Protein AF-A0A9P8L3A8-F1 (afdb_monomer_lite)

Organism: NCBI:txid1670608

Foldseek 3Di:
DDDDDDDDDDDDPPPPPDPPWDQCCVVDPDVVPDDRFTKDWDPPPQDAALRATETEIETPPPDDPVDVLVVVLVVLLVVLCNPQNNVCSVAFDAAHEYEYEYQADPPDPPCRPQQKAWDADLPQGPPIYIYGHPYPPDSDSLVSSLSSQLRSVLSRLVNLANQDDDAQLLQLLNQLVSNLRSCQVRNDLPLPRLCLVDALQDASSNRHNVSVVLLLQCVLVPNDPNNSVVVSRQQDPDNDNLNNLVSQLPDPVSLVSLVVSLQCVVVQNRAHPVRHGSHHPVPPDSCQPEAEDEDDDPDAQDKDWDKFKGFARHKHKYKYKAWAQFKKKKAFPDFDPQKWKWKDWPPDDDIHTCPGIDIDHGHRPPGITMMMMIIHGSHSDGMGITRMMMGTHDGHPSPPPDPPPDDDPPLLPAFAFFAFAQDPVPSDTDEDPQWDADPPRGIEGPQWHFQPVCVVQTTTTHNPDRPSVVVHDPVPYAHPPNQWWWKDFPPRRIYTDHPQWDQAPVRYTDNDPVRHHPGIDTPPDPDDDPDDDDDDDDDDDDDDDDDDDDDDDDDDDDDDDDDDDDDDDDDDDDDDDDDDDDDDDDDDDDDDDDDDDDDDDDDDDDDDDDDDDDDDDDDDDDDDDDYDD

Structure (mmCIF, N/CA/C/O backbone):
data_AF-A0A9P8L3A8-F1
#
_entry.id   AF-A0A9P8L3A8-F1
#
loop_
_atom_site.group_PDB
_atom_site.id
_atom_site.type_symbol
_atom_site.label_atom_id
_atom_site.label_alt_id
_atom_site.label_comp_id
_atom_site.label_asym_id
_atom_site.label_entity_id
_atom_site.label_seq_id
_atom_site.pdbx_PDB_ins_code
_atom_site.Cartn_x
_atom_site.Cartn_y
_atom_site.Cartn_z
_atom_site.occupancy
_atom_site.B_iso_or_equiv
_atom_site.auth_seq_id
_atom_site.auth_comp_id
_atom_site.auth_asym_id
_atom_site.auth_atom_id
_atom_site.pdbx_PDB_model_num
ATOM 1 N N . MET A 1 1 ? 68.475 -30.621 -40.127 1.00 40.12 1 MET A N 1
ATOM 2 C CA . MET A 1 1 ? 68.367 -29.364 -40.900 1.00 40.12 1 MET A CA 1
ATOM 3 C C . MET A 1 1 ? 66.947 -29.225 -41.423 1.00 40.12 1 MET A C 1
ATOM 5 O O . MET A 1 1 ? 66.661 -29.769 -42.475 1.00 40.12 1 MET A O 1
ATOM 9 N N . TRP A 1 2 ? 66.061 -28.553 -40.689 1.00 28.19 2 TRP A N 1
ATOM 10 C CA . TRP A 1 2 ? 64.736 -28.158 -41.180 1.00 28.19 2 TRP A CA 1
ATOM 11 C C . TRP A 1 2 ? 64.498 -26.713 -40.732 1.00 28.19 2 TRP A C 1
ATOM 13 O O . TRP A 1 2 ? 64.625 -26.402 -39.549 1.00 28.19 2 TRP A O 1
ATOM 23 N N . ARG A 1 3 ? 64.290 -25.821 -41.706 1.00 34.53 3 ARG A N 1
ATOM 24 C CA . ARG A 1 3 ? 64.045 -24.386 -41.518 1.00 34.53 3 ARG A CA 1
ATOM 25 C C . ARG A 1 3 ? 62.561 -24.174 -41.210 1.00 34.53 3 ARG A C 1
ATOM 27 O O . ARG A 1 3 ? 61.722 -24.673 -41.952 1.00 34.53 3 ARG A O 1
ATOM 34 N N . PHE A 1 4 ? 62.257 -23.406 -40.167 1.00 34.66 4 PHE A N 1
ATOM 35 C CA . PHE A 1 4 ? 60.929 -22.831 -39.953 1.00 34.66 4 PHE A CA 1
ATOM 36 C C . PHE A 1 4 ? 60.797 -21.551 -40.785 1.00 34.66 4 PHE A C 1
ATOM 38 O O . PHE A 1 4 ? 61.600 -20.630 -40.641 1.00 34.66 4 PHE A O 1
ATOM 45 N N . SER A 1 5 ? 59.788 -21.506 -41.652 1.00 39.34 5 SER A N 1
ATOM 46 C CA . SER A 1 5 ? 59.356 -20.294 -42.350 1.00 39.34 5 SER A CA 1
ATOM 47 C C . SER A 1 5 ? 58.358 -19.542 -41.468 1.00 39.34 5 SER A C 1
ATOM 49 O O . SER A 1 5 ? 57.346 -20.109 -41.063 1.00 39.34 5 SER A O 1
ATOM 51 N N . GLN A 1 6 ? 58.644 -18.275 -41.171 1.00 36.69 6 GLN A N 1
ATOM 52 C CA . GLN A 1 6 ? 57.706 -17.347 -40.540 1.00 36.69 6 GLN A CA 1
ATOM 53 C C . GLN A 1 6 ? 56.620 -16.957 -41.555 1.00 36.69 6 GLN A C 1
ATOM 55 O O . GLN A 1 6 ? 56.930 -16.377 -42.595 1.00 36.69 6 GLN A O 1
ATOM 60 N N . LEU A 1 7 ? 55.355 -17.269 -41.257 1.00 35.09 7 LEU A N 1
ATOM 61 C CA . LEU A 1 7 ? 54.207 -16.648 -41.917 1.00 35.09 7 LEU A CA 1
ATOM 62 C C . LEU A 1 7 ? 53.924 -15.305 -41.232 1.00 35.09 7 LEU A C 1
ATOM 64 O O . LEU A 1 7 ? 53.662 -15.259 -40.032 1.00 35.09 7 LEU A O 1
ATOM 68 N N . ALA A 1 8 ? 53.969 -14.223 -42.005 1.00 35.34 8 ALA A N 1
ATOM 69 C CA . ALA A 1 8 ? 53.489 -12.914 -41.592 1.00 35.34 8 ALA A CA 1
ATOM 70 C C . ALA A 1 8 ? 51.951 -12.920 -41.564 1.00 35.34 8 ALA A C 1
ATOM 72 O O . ALA A 1 8 ? 51.309 -13.176 -42.582 1.00 35.34 8 ALA A O 1
ATOM 73 N N . ILE A 1 9 ? 51.367 -12.641 -40.399 1.00 35.56 9 ILE A N 1
ATOM 74 C CA . ILE A 1 9 ? 49.929 -12.411 -40.235 1.00 35.56 9 ILE A CA 1
ATOM 75 C C . ILE A 1 9 ? 49.674 -10.935 -40.562 1.00 35.56 9 ILE A C 1
ATOM 77 O O . ILE A 1 9 ? 50.092 -10.053 -39.813 1.00 35.56 9 ILE A O 1
ATOM 81 N N . LEU A 1 10 ? 49.026 -10.661 -41.699 1.00 32.16 10 LEU A N 1
ATOM 82 C CA . LEU A 1 10 ? 48.448 -9.345 -41.981 1.00 32.16 10 LEU A CA 1
ATOM 83 C C . LEU A 1 10 ? 47.260 -9.108 -41.031 1.00 32.16 10 LEU A C 1
ATOM 85 O O . LEU A 1 10 ? 46.410 -9.995 -40.919 1.00 32.16 10 LEU A O 1
ATOM 89 N N . PRO A 1 11 ? 47.134 -7.931 -40.395 1.00 35.16 11 PRO A N 1
ATOM 90 C CA . PRO A 1 11 ? 45.921 -7.582 -39.674 1.00 35.16 11 PRO A CA 1
ATOM 91 C C . PRO A 1 11 ? 44.801 -7.344 -40.694 1.00 35.16 11 PRO A C 1
ATOM 93 O O . PRO A 1 11 ? 44.841 -6.393 -41.477 1.00 35.16 11 PRO A O 1
ATOM 96 N N . LEU A 1 12 ? 43.801 -8.225 -40.699 1.00 31.88 12 LEU A N 1
ATOM 97 C CA . LEU A 1 12 ? 42.511 -7.951 -41.323 1.00 31.88 12 LEU A CA 1
ATOM 98 C C . LEU A 1 12 ? 41.869 -6.780 -40.568 1.00 31.88 12 LEU A C 1
ATOM 100 O O . LEU A 1 12 ? 41.379 -6.936 -39.452 1.00 31.88 12 LEU A O 1
ATOM 104 N N . LEU A 1 13 ? 41.906 -5.598 -41.182 1.00 33.19 13 LEU A N 1
ATOM 105 C CA . LEU A 1 13 ? 41.066 -4.461 -40.822 1.00 33.19 13 LEU A CA 1
ATOM 106 C C . LEU A 1 13 ? 39.610 -4.861 -41.080 1.00 33.19 13 LEU A C 1
ATOM 108 O O . LEU A 1 13 ? 39.124 -4.781 -42.208 1.00 33.19 13 LEU A O 1
ATOM 112 N N . PHE A 1 14 ? 38.920 -5.323 -40.040 1.00 30.64 14 PHE A N 1
ATOM 113 C CA . PHE A 1 14 ? 37.469 -5.428 -40.067 1.00 30.64 14 PHE A CA 1
ATOM 114 C C . PHE A 1 14 ? 36.901 -4.008 -40.156 1.00 30.64 14 PHE A C 1
ATOM 116 O O . PHE A 1 14 ? 37.074 -3.199 -39.246 1.00 30.64 14 PHE A O 1
ATOM 123 N N . HIS A 1 15 ? 36.255 -3.696 -41.279 1.00 30.05 15 HIS A N 1
ATOM 124 C CA . HIS A 1 15 ? 35.370 -2.542 -41.384 1.00 30.05 15 HIS A CA 1
ATOM 125 C C . HIS A 1 15 ? 34.223 -2.776 -40.395 1.00 30.05 15 HIS A C 1
ATOM 127 O O . HIS A 1 15 ? 33.372 -3.631 -40.631 1.00 30.05 15 HIS A O 1
ATOM 133 N N . VAL A 1 16 ? 34.233 -2.065 -39.267 1.00 36.50 16 VAL A N 1
ATOM 134 C CA . VAL A 1 16 ? 33.060 -1.965 -38.395 1.00 36.50 16 VAL A CA 1
ATOM 135 C C . VAL A 1 16 ? 32.036 -1.149 -39.189 1.00 36.50 16 VAL A C 1
ATOM 137 O O . VAL A 1 16 ? 32.355 -0.015 -39.555 1.00 36.50 16 VAL A O 1
ATOM 140 N N . PRO A 1 17 ? 30.859 -1.698 -39.543 1.00 38.38 17 PRO A N 1
ATOM 141 C CA . PRO A 1 17 ? 29.815 -0.910 -40.183 1.00 38.38 17 PRO A CA 1
ATOM 142 C C . PRO A 1 17 ? 29.526 0.301 -39.296 1.00 38.38 17 PRO A C 1
ATOM 144 O O . PRO A 1 17 ? 29.340 0.134 -38.091 1.00 38.38 17 PRO A O 1
ATOM 147 N N . SER A 1 18 ? 29.518 1.513 -39.859 1.00 43.47 18 SER A N 1
ATOM 148 C CA . SER A 1 18 ? 29.049 2.680 -39.114 1.00 43.47 18 SER A CA 1
ATOM 149 C C . SER A 1 18 ? 27.619 2.384 -38.675 1.00 43.47 18 SER A C 1
ATOM 151 O O . SER A 1 18 ? 26.761 2.174 -39.538 1.00 43.47 18 SER A O 1
ATOM 153 N N . ALA A 1 19 ? 27.382 2.315 -37.364 1.00 51.28 19 ALA A N 1
ATOM 154 C CA . ALA A 1 19 ? 26.043 2.193 -36.812 1.00 51.28 19 ALA A CA 1
ATOM 155 C C . ALA A 1 19 ? 25.171 3.262 -37.480 1.00 51.28 19 ALA A C 1
ATOM 157 O O . ALA A 1 19 ? 25.491 4.449 -37.428 1.00 51.28 19 ALA A O 1
ATOM 158 N N . THR A 1 20 ? 24.136 2.841 -38.203 1.00 54.12 20 THR A N 1
ATOM 159 C CA . THR A 1 20 ? 23.153 3.760 -38.770 1.00 54.12 20 THR A CA 1
ATOM 160 C C . THR A 1 20 ? 22.514 4.491 -37.599 1.00 54.12 20 THR A C 1
ATOM 162 O O . THR A 1 20 ? 21.765 3.872 -36.844 1.00 54.12 20 THR A O 1
ATOM 165 N N . GLY A 1 21 ? 22.874 5.762 -37.404 1.00 58.06 21 GLY A N 1
ATOM 166 C CA . GLY A 1 21 ? 22.353 6.580 -36.315 1.00 58.06 21 GLY A CA 1
ATOM 167 C C . GLY A 1 21 ? 20.830 6.566 -36.343 1.00 58.06 21 GLY A C 1
ATOM 168 O O . GLY A 1 21 ? 20.217 6.875 -37.367 1.00 58.06 21 GLY A O 1
ATOM 169 N N . ILE A 1 22 ? 20.220 6.152 -35.236 1.00 67.06 22 ILE A N 1
ATOM 170 C CA . ILE A 1 22 ? 18.774 6.237 -35.058 1.00 67.06 22 ILE A CA 1
ATOM 171 C C . ILE A 1 22 ? 18.480 7.648 -34.558 1.00 67.06 22 ILE A C 1
ATOM 173 O O . ILE A 1 22 ? 19.123 8.128 -33.625 1.00 67.06 22 ILE A O 1
ATOM 177 N N . ASN A 1 23 ? 17.517 8.320 -35.189 1.00 72.06 23 ASN A N 1
ATOM 178 C CA . ASN A 1 23 ? 17.047 9.614 -34.713 1.00 72.06 23 ASN A CA 1
ATOM 179 C C . ASN A 1 23 ? 16.153 9.391 -33.490 1.00 72.06 23 ASN A C 1
ATOM 181 O O . ASN A 1 23 ? 15.042 8.873 -33.621 1.00 72.06 23 ASN A O 1
ATOM 185 N N . CYS A 1 24 ? 16.641 9.756 -32.308 1.00 68.50 24 CYS A N 1
ATOM 186 C CA . CYS A 1 24 ? 15.906 9.590 -31.062 1.00 68.50 24 CYS A CA 1
ATOM 187 C C . CYS A 1 24 ? 14.812 10.639 -30.849 1.00 68.50 24 CYS A C 1
ATOM 189 O O . CYS A 1 24 ? 13.998 10.466 -29.945 1.00 68.50 24 CYS A O 1
ATOM 191 N N . ALA A 1 25 ? 14.715 11.664 -31.706 1.00 65.56 25 ALA A N 1
ATOM 192 C CA . ALA A 1 25 ? 13.582 12.592 -31.691 1.00 65.56 25 ALA A CA 1
ATOM 193 C C . ALA A 1 25 ? 12.242 11.869 -31.922 1.00 65.56 25 ALA A C 1
ATOM 195 O O . ALA A 1 25 ? 11.197 12.336 -31.480 1.00 65.56 25 ALA A O 1
ATOM 196 N N . GLN A 1 26 ? 12.259 10.687 -32.553 1.00 63.16 26 GLN A N 1
ATOM 197 C CA . GLN A 1 26 ? 11.066 9.842 -32.678 1.00 63.16 26 GLN A CA 1
ATOM 198 C C . GLN A 1 26 ? 10.572 9.286 -31.327 1.00 63.16 26 GLN A C 1
ATOM 200 O O . GLN A 1 26 ? 9.450 8.796 -31.243 1.00 63.16 26 GLN A O 1
ATOM 205 N N . PHE A 1 27 ? 11.412 9.337 -30.291 1.00 62.56 27 PHE A N 1
ATOM 206 C CA . PHE A 1 27 ? 11.108 8.880 -28.937 1.00 62.56 27 PHE A CA 1
ATOM 207 C C . PHE A 1 27 ? 10.765 10.043 -27.992 1.00 62.56 27 PHE A C 1
ATOM 209 O O . PHE A 1 27 ? 10.595 9.811 -26.796 1.00 62.56 27 PHE A O 1
ATOM 216 N N . ALA A 1 28 ? 10.715 11.283 -28.497 1.00 59.28 28 ALA A N 1
ATOM 217 C CA . ALA A 1 28 ? 10.345 12.480 -27.745 1.00 59.28 28 ALA A CA 1
ATOM 218 C C . ALA A 1 28 ? 8.852 12.505 -27.423 1.00 59.28 28 ALA A C 1
ATOM 220 O O . ALA A 1 28 ? 8.020 12.206 -28.279 1.00 59.28 28 ALA A O 1
ATOM 221 N N . SER A 1 29 ? 8.513 12.925 -26.201 1.00 52.56 29 SER A N 1
ATOM 222 C CA . SER A 1 29 ? 7.126 13.209 -25.817 1.00 52.56 29 SER A CA 1
ATOM 223 C C . SER A 1 29 ? 6.549 14.397 -26.599 1.00 52.56 29 SER A C 1
ATOM 225 O O . SER A 1 29 ? 5.355 14.412 -26.889 1.00 52.56 29 SER A O 1
ATOM 227 N N . ASP A 1 30 ? 7.402 15.350 -27.000 1.00 57.84 30 ASP A N 1
ATOM 228 C CA . ASP A 1 30 ? 7.093 16.412 -27.959 1.00 57.84 30 ASP A CA 1
ATOM 229 C C . ASP A 1 30 ? 8.111 16.393 -29.121 1.00 57.84 30 ASP A C 1
ATOM 231 O O . ASP A 1 30 ? 9.195 16.979 -29.018 1.00 57.84 30 ASP A O 1
ATOM 235 N N . PRO A 1 31 ? 7.781 15.750 -30.257 1.00 51.44 31 PRO A N 1
ATOM 236 C CA . PRO A 1 31 ? 8.671 15.674 -31.417 1.00 51.44 31 PRO A CA 1
ATOM 237 C C . PRO A 1 31 ? 8.935 17.037 -32.077 1.00 51.44 31 PRO A C 1
ATOM 239 O O . PRO A 1 31 ? 9.760 17.124 -32.984 1.00 51.44 31 PRO A O 1
ATOM 242 N N . THR A 1 32 ? 8.249 18.108 -31.653 1.00 52.62 32 THR A N 1
ATOM 243 C CA . THR A 1 32 ? 8.465 19.470 -32.161 1.00 52.62 32 THR A CA 1
ATOM 244 C C . THR A 1 32 ? 9.499 20.268 -31.361 1.00 52.62 32 THR A C 1
ATOM 246 O O . THR A 1 32 ? 9.966 21.296 -31.854 1.00 52.62 32 THR A O 1
ATOM 249 N N . GLN A 1 33 ? 9.899 19.792 -30.174 1.00 51.12 33 GLN A N 1
ATOM 250 C CA . GLN A 1 33 ? 10.881 20.463 -29.308 1.00 51.12 33 GLN A CA 1
ATOM 251 C C . GLN A 1 33 ? 12.271 19.809 -29.295 1.00 51.12 33 GLN A C 1
ATOM 253 O O . GLN A 1 33 ? 13.240 20.474 -28.932 1.00 51.12 33 GLN A O 1
ATOM 258 N N . GLU A 1 34 ? 12.411 18.555 -29.732 1.00 54.31 34 GLU A N 1
ATOM 259 C CA . GLU A 1 34 ? 13.702 17.850 -29.775 1.00 54.31 34 GLU A CA 1
ATOM 260 C C . GLU A 1 34 ? 14.265 17.839 -31.217 1.00 54.31 34 GLU A C 1
ATOM 262 O O . GLU A 1 34 ? 13.884 17.037 -32.068 1.00 54.31 34 GLU A O 1
ATOM 267 N N . VAL A 1 35 ? 15.169 18.780 -31.519 1.00 49.00 35 VAL A N 1
ATOM 268 C CA . VAL A 1 35 ? 15.875 18.887 -32.812 1.00 49.00 35 VAL A CA 1
ATOM 269 C C . VAL A 1 35 ? 16.846 17.710 -32.963 1.00 49.00 35 VAL A C 1
ATOM 271 O O . VAL A 1 35 ? 17.738 17.589 -32.138 1.00 49.00 35 VAL A O 1
ATOM 274 N N . ASN A 1 36 ? 16.691 16.877 -34.008 1.00 57.66 36 ASN A N 1
ATOM 275 C CA . ASN A 1 36 ? 17.632 15.832 -34.477 1.00 57.66 36 ASN A CA 1
ATOM 276 C C . ASN A 1 36 ? 18.674 15.361 -33.444 1.00 57.66 36 ASN A C 1
ATOM 278 O O . ASN A 1 36 ? 19.870 15.617 -33.589 1.00 57.66 36 ASN A O 1
ATOM 282 N N . LEU A 1 37 ? 18.220 14.644 -32.419 1.00 67.06 37 LEU A N 1
ATOM 283 C CA . LEU A 1 37 ? 19.123 14.033 -31.456 1.00 67.06 37 LEU A CA 1
ATOM 284 C C . LEU A 1 37 ? 19.577 12.675 -32.002 1.00 67.06 37 LEU A C 1
ATOM 286 O O . LEU A 1 37 ? 18.816 11.701 -32.016 1.00 67.06 37 LEU A O 1
ATOM 290 N N . GLU A 1 38 ? 20.809 12.620 -32.507 1.00 78.50 38 GLU A N 1
ATOM 291 C CA . GLU A 1 38 ? 21.440 11.354 -32.876 1.00 78.50 38 GLU A CA 1
ATOM 292 C C . GLU A 1 38 ? 21.676 10.509 -31.617 1.00 78.50 38 GLU A C 1
ATOM 294 O O . GLU A 1 38 ? 22.157 10.999 -30.594 1.00 78.50 38 GLU A O 1
ATOM 299 N N . CYS A 1 39 ? 21.352 9.222 -31.699 1.00 81.62 39 CYS A N 1
ATOM 300 C CA . CYS A 1 39 ? 21.656 8.250 -30.659 1.00 81.62 39 CYS A CA 1
ATOM 301 C C . CYS A 1 39 ? 22.571 7.150 -31.171 1.00 81.62 39 CYS A C 1
ATOM 303 O O . CYS A 1 39 ? 22.503 6.739 -32.334 1.00 81.62 39 CYS A O 1
ATOM 305 N N . VAL A 1 40 ? 23.370 6.614 -30.253 1.00 84.81 40 VAL A N 1
ATOM 306 C CA . VAL A 1 40 ? 24.219 5.448 -30.488 1.00 84.81 40 VAL A CA 1
ATOM 307 C C . VAL A 1 40 ? 23.726 4.295 -29.626 1.00 84.81 40 VAL A C 1
ATOM 309 O O . VAL A 1 40 ? 23.425 4.454 -28.443 1.00 84.81 40 VAL A O 1
ATOM 312 N N . GLN A 1 41 ? 23.610 3.124 -30.249 1.00 87.75 41 GLN A N 1
ATOM 313 C CA . GLN A 1 41 ? 23.288 1.883 -29.559 1.00 87.75 41 GLN A CA 1
ATOM 314 C C . GLN A 1 41 ? 24.507 1.404 -28.777 1.00 87.75 41 GLN A C 1
ATOM 316 O O . GLN A 1 41 ? 25.629 1.396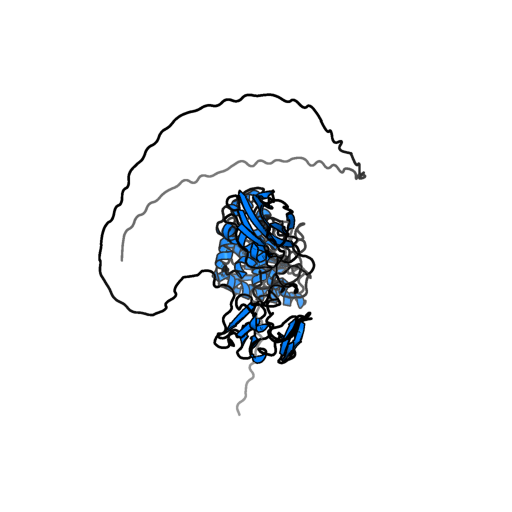 -29.294 1.00 87.75 41 GLN A O 1
ATOM 321 N N . PHE A 1 42 ? 24.299 0.961 -27.544 1.00 85.44 42 PHE A N 1
ATOM 322 C CA . PHE A 1 42 ? 25.380 0.367 -26.775 1.00 85.44 42 PHE A CA 1
ATOM 323 C C . PHE A 1 42 ? 25.835 -0.965 -27.380 1.00 85.44 42 PHE A C 1
ATOM 325 O O . PHE A 1 42 ? 25.029 -1.787 -27.815 1.00 85.44 42 PHE A O 1
ATOM 332 N N . GLN A 1 43 ? 27.146 -1.219 -27.338 1.00 85.19 43 GLN A N 1
ATOM 333 C CA . GLN A 1 43 ? 27.705 -2.501 -27.760 1.00 85.19 43 GLN A CA 1
ATOM 334 C C . GLN A 1 43 ? 27.076 -3.659 -26.969 1.00 85.19 43 GLN A C 1
ATOM 336 O O . GLN A 1 43 ? 26.999 -3.609 -25.740 1.00 85.19 43 GLN A O 1
ATOM 341 N N . GLY A 1 44 ? 26.680 -4.714 -27.686 1.00 84.69 44 GLY A N 1
ATOM 342 C CA . GLY A 1 44 ? 26.025 -5.892 -27.112 1.00 84.69 44 GLY A CA 1
ATOM 343 C C . GLY A 1 44 ? 24.495 -5.862 -27.174 1.00 84.69 44 GLY A C 1
ATOM 344 O O . GLY A 1 44 ? 23.886 -6.834 -26.742 1.00 84.69 44 GLY A O 1
ATOM 345 N N . TYR A 1 45 ? 23.899 -4.800 -27.731 1.00 86.62 45 TYR A N 1
ATOM 346 C CA . TYR A 1 45 ? 22.457 -4.679 -27.960 1.00 86.62 45 TYR A CA 1
ATOM 347 C C . TYR A 1 45 ? 22.119 -4.616 -29.468 1.00 86.62 45 TYR A C 1
ATOM 349 O O . TYR A 1 45 ? 22.981 -4.175 -30.236 1.00 86.62 45 TYR A O 1
ATOM 357 N N . PRO A 1 46 ? 20.926 -5.076 -29.915 1.00 89.31 46 PRO A N 1
ATOM 358 C CA . PRO A 1 46 ? 19.841 -5.661 -29.114 1.00 89.31 46 PRO A CA 1
ATOM 359 C C . PRO A 1 46 ? 20.262 -6.955 -28.411 1.00 89.31 46 PRO A C 1
ATOM 361 O O . PRO A 1 46 ? 21.064 -7.729 -28.936 1.00 89.31 46 PRO A O 1
ATOM 364 N N . ALA A 1 47 ? 19.706 -7.190 -27.228 1.00 93.31 47 ALA A N 1
ATOM 365 C CA . ALA A 1 47 ? 19.842 -8.431 -26.478 1.00 93.31 47 ALA A CA 1
ATOM 366 C C . ALA A 1 47 ? 18.460 -9.054 -26.261 1.00 93.31 47 ALA A C 1
ATOM 368 O O . ALA A 1 47 ? 17.450 -8.356 -26.245 1.00 93.31 47 ALA A O 1
ATOM 369 N N . THR A 1 48 ? 18.404 -10.370 -26.069 1.00 95.81 48 THR A N 1
ATOM 370 C CA . THR A 1 48 ? 17.161 -11.049 -25.687 1.00 95.81 48 THR A CA 1
ATOM 371 C C . THR A 1 48 ? 17.179 -11.337 -24.194 1.00 95.81 48 THR A C 1
ATOM 373 O O . THR A 1 48 ? 17.991 -12.139 -23.734 1.00 95.81 48 THR A O 1
ATOM 376 N N . ILE A 1 49 ? 16.263 -10.722 -23.445 1.00 95.12 49 ILE A N 1
ATOM 377 C CA . ILE A 1 49 ? 16.103 -10.929 -22.000 1.00 95.12 49 ILE A CA 1
ATOM 378 C C . ILE A 1 49 ? 14.683 -11.430 -21.763 1.00 95.12 49 ILE A C 1
ATOM 380 O O . ILE A 1 49 ? 13.725 -10.825 -22.228 1.00 95.12 49 ILE A O 1
ATOM 384 N N . ALA A 1 50 ? 14.538 -12.569 -21.080 1.00 94.94 50 ALA A N 1
ATOM 385 C CA . ALA A 1 50 ? 13.234 -13.185 -20.798 1.00 94.94 50 ALA A CA 1
ATOM 386 C C . ALA A 1 50 ? 12.320 -13.367 -22.036 1.00 94.94 50 ALA A C 1
ATOM 388 O O . ALA A 1 50 ? 11.097 -13.354 -21.924 1.00 94.94 50 ALA A O 1
ATOM 389 N N . GLY A 1 51 ? 12.916 -13.553 -23.221 1.00 93.69 51 GLY A N 1
ATOM 390 C CA . GLY A 1 51 ? 12.194 -13.785 -24.475 1.00 93.69 51 GLY A CA 1
ATOM 391 C C . GLY A 1 51 ? 11.745 -12.530 -25.234 1.00 93.69 51 GLY A C 1
ATOM 392 O O . GLY A 1 51 ? 11.145 -12.693 -26.292 1.00 93.69 51 GLY A O 1
ATOM 393 N N . VAL A 1 52 ? 12.055 -11.319 -24.755 1.00 94.12 52 VAL A N 1
ATOM 394 C CA . VAL A 1 52 ? 11.789 -10.054 -25.472 1.00 94.12 52 VAL A CA 1
ATOM 395 C C . VAL A 1 52 ? 13.073 -9.384 -25.950 1.00 94.12 52 VAL A C 1
ATOM 397 O O . VAL A 1 52 ? 14.141 -9.597 -25.366 1.00 94.12 52 VAL A O 1
ATOM 400 N N . SER A 1 53 ? 12.975 -8.590 -27.021 1.00 95.00 53 SER A N 1
ATOM 401 C CA . SER A 1 53 ? 14.084 -7.750 -27.478 1.00 95.00 53 SER A CA 1
ATOM 402 C C . SER A 1 53 ? 14.248 -6.577 -26.525 1.00 95.00 53 SER A C 1
ATOM 404 O O . SER A 1 53 ? 13.286 -5.875 -26.213 1.00 95.00 53 SER A O 1
ATOM 406 N N . VAL A 1 54 ? 15.472 -6.365 -26.063 1.00 94.38 54 VAL A N 1
ATOM 407 C CA . VAL A 1 54 ? 15.852 -5.208 -25.265 1.00 94.38 54 VAL A CA 1
ATOM 408 C C . VAL A 1 54 ? 16.958 -4.484 -26.002 1.00 94.38 54 VAL A C 1
ATOM 410 O O . VAL A 1 54 ? 17.972 -5.088 -26.343 1.00 94.38 54 VAL A O 1
ATOM 413 N N . ASP A 1 55 ? 16.779 -3.193 -26.222 1.00 91.81 55 ASP A N 1
ATOM 414 C CA . ASP A 1 55 ? 17.765 -2.308 -26.819 1.00 91.81 55 ASP A CA 1
ATOM 415 C C . ASP A 1 55 ? 18.166 -1.216 -25.832 1.00 91.81 55 ASP A C 1
ATOM 417 O O . ASP A 1 55 ? 17.367 -0.773 -25.010 1.00 91.81 55 ASP A O 1
ATOM 421 N N . PHE A 1 56 ? 19.411 -0.758 -25.931 1.00 89.38 56 PHE A N 1
ATOM 422 C CA . PHE A 1 56 ? 19.941 0.327 -25.115 1.00 89.38 56 PHE A CA 1
ATOM 423 C C . PHE A 1 56 ? 20.590 1.377 -26.008 1.00 89.38 56 PHE A C 1
ATOM 425 O O . PHE A 1 56 ? 21.498 1.064 -26.783 1.00 89.38 56 PHE A O 1
ATOM 432 N N . TYR A 1 57 ? 20.179 2.627 -25.829 1.00 87.69 57 TYR A N 1
ATOM 433 C CA . TYR A 1 57 ? 20.696 3.792 -26.534 1.00 87.69 57 TYR A CA 1
ATOM 434 C C . TYR A 1 57 ? 21.126 4.885 -25.560 1.00 87.69 57 TYR A C 1
ATOM 436 O O . TYR A 1 57 ? 20.638 4.974 -24.432 1.00 87.69 57 TYR A O 1
ATOM 444 N N . HIS A 1 58 ? 22.020 5.748 -26.027 1.00 81.81 58 HIS A N 1
ATOM 445 C CA . HIS A 1 58 ? 22.314 7.036 -25.408 1.00 81.81 58 HIS A CA 1
ATOM 446 C C . HIS A 1 58 ? 22.379 8.121 -26.486 1.00 81.81 58 HIS A C 1
ATOM 448 O O . HIS A 1 58 ? 22.700 7.833 -27.645 1.00 81.81 58 HIS A O 1
ATOM 454 N N . TYR A 1 59 ? 22.103 9.367 -26.105 1.00 78.00 59 TYR A N 1
ATOM 455 C CA . TYR A 1 59 ? 22.319 10.516 -26.985 1.00 78.00 59 TYR A CA 1
ATOM 456 C C . TYR A 1 59 ? 23.810 10.702 -27.289 1.00 78.00 59 TYR A C 1
ATOM 458 O O . TYR A 1 59 ? 24.660 10.419 -26.447 1.00 78.00 59 TYR A O 1
ATOM 466 N N . THR A 1 60 ? 24.154 11.149 -28.498 1.00 74.69 60 THR A N 1
ATOM 467 C CA . THR A 1 60 ? 25.544 11.499 -28.843 1.00 74.69 60 THR A CA 1
ATOM 468 C C . THR A 1 60 ? 25.942 12.852 -28.266 1.00 74.69 60 THR A C 1
ATOM 470 O O . THR A 1 60 ? 27.074 13.031 -27.819 1.00 74.69 60 THR A O 1
ATOM 473 N N . GLU A 1 61 ? 25.010 13.803 -28.255 1.00 70.81 61 GLU A N 1
ATOM 474 C CA . GLU A 1 61 ? 25.213 15.129 -27.687 1.00 70.81 61 GLU A CA 1
ATOM 475 C C . GLU A 1 61 ? 25.173 15.076 -26.154 1.00 70.81 61 GLU A C 1
ATOM 477 O O . GLU A 1 61 ? 24.276 14.485 -25.556 1.00 70.81 61 GLU A O 1
ATOM 482 N N . GLY A 1 62 ? 26.171 15.683 -25.506 1.00 66.50 62 GLY A N 1
ATOM 483 C CA . GLY A 1 62 ? 26.273 15.729 -24.043 1.00 66.50 62 GLY A CA 1
ATOM 484 C C . GLY A 1 62 ? 26.753 14.435 -23.375 1.00 66.50 62 GLY A C 1
ATOM 485 O O . GLY A 1 62 ? 26.943 14.429 -22.162 1.00 66.50 62 G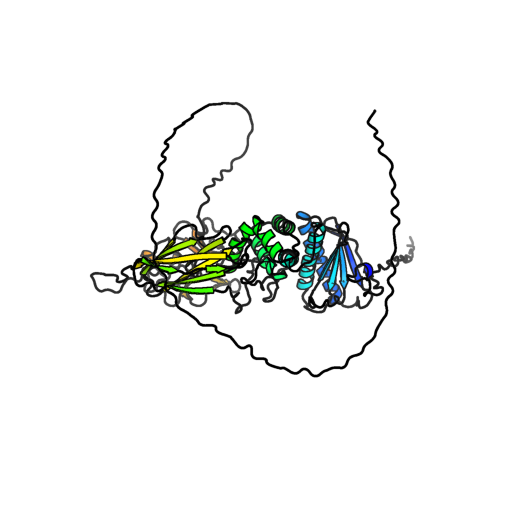LY A O 1
ATOM 486 N N . TRP A 1 63 ? 26.997 13.363 -24.135 1.00 72.38 63 TRP A N 1
ATOM 487 C CA . TRP A 1 63 ? 27.468 12.092 -23.588 1.00 72.38 63 TRP A CA 1
ATOM 488 C C . TRP A 1 63 ? 28.990 12.028 -23.464 1.00 72.38 63 TRP A C 1
ATOM 490 O O . TRP A 1 63 ? 29.716 12.005 -24.461 1.00 72.38 63 TRP A O 1
ATOM 500 N N . ASP A 1 64 ? 29.481 11.923 -22.231 1.00 72.38 64 ASP A N 1
ATOM 501 C CA . ASP A 1 64 ? 30.896 11.691 -21.955 1.00 72.38 64 ASP A CA 1
ATOM 502 C C . ASP A 1 64 ? 31.174 10.201 -21.716 1.00 72.38 64 ASP A C 1
ATOM 504 O O . ASP A 1 64 ? 31.126 9.699 -20.595 1.00 72.38 64 ASP A O 1
ATOM 508 N N . SER A 1 65 ? 31.535 9.489 -22.787 1.00 67.38 65 SER A N 1
ATOM 509 C CA . SER A 1 65 ? 31.935 8.072 -22.714 1.00 67.38 65 SER A CA 1
ATOM 510 C C . SER A 1 65 ? 33.170 7.796 -21.838 1.00 67.38 65 SER A C 1
ATOM 512 O O . SER A 1 65 ? 33.450 6.636 -21.532 1.00 67.38 65 SER A O 1
ATOM 514 N N . SER A 1 66 ? 33.919 8.833 -21.442 1.00 69.75 66 SER A N 1
ATOM 515 C CA . SER A 1 66 ? 35.065 8.715 -20.538 1.00 69.75 66 SER A CA 1
ATOM 516 C C . SER A 1 66 ? 34.692 8.865 -19.057 1.00 69.75 66 SER A C 1
ATOM 518 O O . SER A 1 66 ? 35.518 8.559 -18.191 1.00 69.75 66 SER A O 1
ATOM 520 N N . ASN A 1 67 ? 33.449 9.257 -18.749 1.00 72.38 67 ASN A N 1
ATOM 521 C CA . ASN A 1 67 ? 32.949 9.343 -17.384 1.00 72.38 67 ASN A CA 1
ATOM 522 C C . ASN A 1 67 ? 32.651 7.941 -16.823 1.00 72.38 67 ASN A C 1
ATOM 524 O O . ASN A 1 67 ? 31.695 7.267 -17.214 1.00 72.38 67 ASN A O 1
ATOM 528 N N . SER A 1 68 ? 33.462 7.501 -15.859 1.00 68.56 68 SER A N 1
ATOM 529 C CA . SER A 1 68 ? 33.295 6.200 -15.206 1.00 68.56 68 SER A CA 1
ATOM 530 C C . SER A 1 68 ? 31.998 6.077 -14.398 1.00 68.56 68 SER A C 1
ATOM 532 O O . SER A 1 68 ? 31.546 4.954 -14.185 1.00 68.56 68 SER A O 1
ATOM 534 N N . GLN A 1 69 ? 31.388 7.190 -13.972 1.00 73.25 69 GLN A N 1
ATOM 535 C CA . GLN A 1 69 ? 30.097 7.184 -13.272 1.00 73.25 69 GLN A CA 1
ATOM 536 C C . GLN A 1 69 ? 28.966 6.807 -14.224 1.00 73.25 69 GLN A C 1
ATOM 538 O O . GLN A 1 69 ? 28.262 5.838 -13.966 1.00 73.25 69 GLN A O 1
ATOM 543 N N . THR A 1 70 ? 28.887 7.473 -15.377 1.00 72.81 70 THR A N 1
ATOM 544 C CA . THR A 1 70 ? 27.925 7.159 -16.440 1.00 72.81 70 THR A CA 1
ATOM 545 C C . THR A 1 70 ? 28.051 5.697 -16.891 1.00 72.81 70 THR A C 1
ATOM 547 O O . THR A 1 70 ? 27.052 4.995 -17.031 1.00 72.81 70 THR A O 1
ATOM 550 N N . ALA A 1 71 ? 29.277 5.177 -17.041 1.00 76.38 71 ALA A N 1
ATOM 551 C CA . ALA A 1 71 ? 29.490 3.756 -17.340 1.00 76.38 71 ALA A CA 1
ATOM 552 C C . ALA A 1 71 ? 28.959 2.817 -16.233 1.00 76.38 71 ALA A C 1
ATOM 554 O O . ALA A 1 71 ? 28.396 1.764 -16.543 1.00 76.38 71 ALA A O 1
ATOM 555 N N . GLY A 1 72 ? 29.110 3.202 -14.961 1.00 81.12 72 GLY A N 1
ATOM 556 C CA . GLY A 1 72 ? 28.547 2.489 -13.812 1.00 81.12 72 GLY A CA 1
ATOM 557 C C . GLY A 1 72 ? 27.016 2.507 -13.796 1.00 81.12 72 GLY A C 1
ATOM 558 O O . GLY A 1 72 ? 26.403 1.449 -13.686 1.00 81.12 72 GLY A O 1
ATOM 559 N N . HIS A 1 73 ? 26.392 3.668 -14.015 1.00 81.12 73 HIS A N 1
ATOM 560 C CA . HIS A 1 73 ? 24.932 3.803 -14.062 1.00 81.12 73 HIS A CA 1
ATOM 561 C C . HIS A 1 73 ? 24.323 2.952 -15.182 1.00 81.12 73 HIS A C 1
ATOM 563 O O . HIS A 1 73 ? 23.354 2.229 -14.965 1.00 81.12 73 HIS A O 1
ATOM 569 N N . VAL A 1 74 ? 24.944 2.948 -16.368 1.00 81.31 74 VAL A N 1
ATOM 570 C CA . VAL A 1 74 ? 24.545 2.071 -17.481 1.00 81.31 74 VAL A CA 1
ATOM 571 C C . VAL A 1 74 ? 24.577 0.603 -17.051 1.00 81.31 74 VAL A C 1
ATOM 573 O O . VAL A 1 74 ? 23.653 -0.150 -17.356 1.00 81.31 74 VAL A O 1
ATOM 576 N N . GLN A 1 75 ? 25.630 0.175 -16.350 1.00 85.75 75 GLN A N 1
ATOM 577 C CA . GLN A 1 75 ? 25.736 -1.195 -15.852 1.00 85.75 75 GLN A CA 1
ATOM 578 C C . GLN A 1 75 ? 24.646 -1.513 -14.820 1.00 85.75 75 GLN A C 1
ATOM 580 O O . GLN A 1 75 ? 24.088 -2.609 -14.852 1.00 85.75 75 GLN A O 1
ATOM 585 N N . ASP A 1 76 ? 24.314 -0.567 -13.946 1.00 88.12 76 ASP A N 1
ATOM 586 C CA . ASP A 1 76 ? 23.263 -0.719 -12.944 1.00 88.12 76 ASP A CA 1
ATOM 587 C C . ASP A 1 76 ? 21.866 -0.839 -13.573 1.00 88.12 76 ASP A C 1
ATOM 589 O O . ASP A 1 76 ? 21.111 -1.734 -13.188 1.00 88.12 76 ASP A O 1
ATOM 593 N N . ILE A 1 77 ? 21.551 -0.026 -14.589 1.00 88.25 77 ILE A N 1
ATOM 594 C CA . ILE A 1 77 ? 20.298 -0.123 -15.360 1.00 88.25 77 ILE A CA 1
ATOM 595 C C . ILE A 1 77 ? 20.213 -1.489 -16.057 1.00 88.25 77 ILE A C 1
ATOM 597 O O . ILE A 1 77 ? 19.194 -2.175 -15.974 1.00 88.25 77 ILE A O 1
ATOM 601 N N . ARG A 1 78 ? 21.298 -1.942 -16.701 1.00 89.88 78 ARG A N 1
ATOM 602 C CA . ARG A 1 78 ? 21.335 -3.268 -17.347 1.00 89.88 78 ARG A CA 1
ATOM 603 C C . ARG A 1 78 ? 21.112 -4.395 -16.347 1.00 89.88 78 ARG A C 1
ATOM 605 O O . ARG A 1 78 ? 20.262 -5.247 -16.577 1.00 89.88 78 ARG A O 1
ATOM 612 N N . ALA A 1 79 ? 21.821 -4.363 -15.220 1.00 91.81 79 ALA A N 1
ATOM 613 C CA . ALA A 1 79 ? 21.674 -5.359 -14.166 1.00 91.81 79 ALA A CA 1
ATOM 614 C C . ALA A 1 79 ? 20.246 -5.384 -13.595 1.00 91.81 79 ALA A C 1
ATOM 616 O O . ALA A 1 79 ? 19.746 -6.453 -13.242 1.00 91.81 79 ALA A O 1
ATOM 617 N N . ALA A 1 80 ? 19.576 -4.230 -13.521 1.00 93.62 80 ALA A N 1
ATOM 618 C CA . ALA A 1 80 ? 18.174 -4.166 -13.131 1.00 93.62 80 ALA A CA 1
ATOM 619 C C . ALA A 1 80 ? 17.232 -4.778 -14.165 1.00 93.62 80 ALA A C 1
ATOM 621 O O . ALA A 1 80 ? 16.356 -5.555 -13.786 1.00 93.62 80 ALA A O 1
ATOM 622 N N . ALA A 1 81 ? 17.435 -4.505 -15.455 1.00 94.62 81 ALA A N 1
ATOM 623 C CA . ALA A 1 81 ? 16.662 -5.141 -16.518 1.00 94.62 81 ALA A CA 1
ATOM 624 C C . ALA A 1 81 ? 16.846 -6.670 -16.528 1.00 94.62 81 ALA A C 1
ATOM 626 O O . ALA A 1 81 ? 15.855 -7.403 -16.563 1.00 94.62 81 ALA A O 1
ATOM 627 N N . ASP A 1 82 ? 18.089 -7.145 -16.405 1.00 95.00 82 ASP A N 1
ATOM 628 C CA . ASP A 1 82 ? 18.432 -8.572 -16.343 1.00 95.00 82 ASP A CA 1
ATOM 629 C C . ASP A 1 82 ? 17.798 -9.285 -15.137 1.00 95.00 82 ASP A C 1
ATOM 631 O O . ASP A 1 82 ? 17.496 -10.476 -15.211 1.00 95.00 82 ASP A O 1
ATOM 635 N N . ASN A 1 83 ? 17.571 -8.575 -14.029 1.00 95.81 83 ASN A N 1
ATOM 636 C CA . ASN A 1 83 ? 16.954 -9.129 -12.823 1.00 95.81 83 ASN A CA 1
ATOM 637 C C . ASN A 1 83 ? 15.413 -9.075 -12.857 1.00 95.81 83 ASN A C 1
ATOM 639 O O . ASN A 1 83 ? 14.729 -10.059 -12.554 1.00 95.81 83 ASN A O 1
ATOM 643 N N . ALA A 1 84 ? 14.851 -7.925 -13.238 1.00 96.88 84 ALA A N 1
ATOM 644 C CA . ALA A 1 84 ? 13.418 -7.667 -13.151 1.00 96.88 84 ALA A CA 1
ATOM 645 C C . ALA A 1 84 ? 12.624 -8.361 -14.271 1.00 96.88 84 ALA A C 1
ATOM 647 O O . ALA A 1 84 ? 11.612 -9.008 -13.992 1.00 96.88 84 ALA A O 1
ATOM 648 N N . LEU A 1 85 ? 13.089 -8.306 -15.527 1.00 97.31 85 LEU A N 1
ATOM 649 C CA . LEU A 1 85 ? 12.354 -8.859 -16.676 1.00 97.31 85 LEU A CA 1
ATOM 650 C C . LEU A 1 85 ? 12.067 -10.368 -16.551 1.00 97.31 85 LEU A C 1
ATOM 652 O O . LEU A 1 85 ? 10.912 -10.758 -16.749 1.00 97.31 85 LEU A O 1
ATOM 656 N N . PRO A 1 86 ? 13.024 -11.241 -16.164 1.00 97.69 86 PRO A N 1
ATOM 657 C CA . PRO A 1 86 ? 12.724 -12.659 -15.954 1.00 97.69 86 PRO A CA 1
ATOM 658 C C . PRO A 1 86 ? 11.663 -12.895 -14.883 1.00 97.69 86 PRO A C 1
ATOM 660 O O . PRO A 1 86 ? 10.870 -13.828 -14.989 1.00 97.69 86 PRO A O 1
ATOM 663 N N . SER A 1 87 ? 11.622 -12.053 -13.856 1.00 97.12 87 SER A N 1
ATOM 664 C CA . SER A 1 87 ? 10.624 -12.145 -12.796 1.00 97.12 87 SER A CA 1
ATOM 665 C C . SER A 1 87 ? 9.243 -11.697 -13.271 1.00 97.12 87 SER A C 1
ATOM 667 O O . SER A 1 87 ? 8.268 -12.413 -13.047 1.00 97.12 87 SER A O 1
ATOM 669 N N . TYR A 1 88 ? 9.166 -10.581 -13.995 1.00 98.00 88 TYR A N 1
ATOM 670 C CA . TYR A 1 88 ? 7.929 -10.083 -14.593 1.00 98.00 88 TYR A CA 1
ATOM 671 C C . TYR A 1 88 ? 7.339 -11.028 -15.648 1.00 98.00 88 TYR A C 1
ATOM 673 O O . TYR A 1 88 ? 6.125 -11.229 -15.686 1.00 98.00 88 TYR A O 1
ATOM 681 N N . SER A 1 89 ? 8.186 -11.698 -16.440 1.00 97.19 89 SER A N 1
ATOM 682 C CA . SER A 1 89 ? 7.751 -12.669 -17.461 1.00 97.19 89 SER A CA 1
ATOM 683 C C . SER A 1 89 ? 6.926 -13.837 -16.907 1.00 97.19 89 SER A C 1
ATOM 685 O O . SER A 1 89 ? 6.208 -14.502 -17.650 1.00 97.19 89 SER A O 1
ATOM 687 N N . LYS A 1 90 ? 7.008 -14.095 -15.595 1.00 97.25 90 LYS A N 1
ATOM 688 C CA . LYS A 1 90 ? 6.272 -15.179 -14.931 1.00 97.25 90 LYS A CA 1
ATOM 689 C C . LYS A 1 90 ? 4.787 -14.872 -14.754 1.00 97.25 90 LYS A C 1
ATOM 691 O O . LYS A 1 90 ? 4.029 -15.795 -14.469 1.00 97.25 90 LYS A O 1
ATOM 696 N N . PHE A 1 91 ? 4.381 -13.606 -14.853 1.00 96.88 91 PHE A N 1
ATOM 697 C CA . PHE A 1 91 ? 3.013 -13.197 -14.535 1.00 96.88 91 PHE A CA 1
ATOM 698 C C . PHE A 1 91 ? 2.418 -12.133 -15.459 1.00 96.88 91 PHE A C 1
ATOM 700 O O . PHE A 1 91 ? 1.226 -11.859 -15.353 1.00 96.88 91 PHE A O 1
ATOM 707 N N . ALA A 1 92 ? 3.208 -11.552 -16.359 1.00 96.06 92 ALA A N 1
ATOM 708 C CA . ALA A 1 92 ? 2.741 -10.545 -17.299 1.00 96.06 92 ALA A CA 1
ATOM 709 C C . ALA A 1 92 ? 3.284 -10.789 -18.709 1.00 96.06 92 ALA A C 1
ATOM 711 O O . ALA A 1 92 ? 4.351 -11.379 -18.896 1.00 96.06 92 ALA A O 1
ATOM 712 N N . THR A 1 93 ? 2.570 -10.278 -19.715 1.00 94.25 93 THR A N 1
ATOM 713 C CA . THR A 1 93 ? 3.106 -10.215 -21.078 1.00 94.25 93 THR A CA 1
ATOM 714 C C . THR A 1 93 ? 4.099 -9.064 -21.160 1.00 94.25 93 THR A C 1
ATOM 716 O O . THR A 1 93 ? 3.747 -7.920 -20.873 1.00 94.25 93 THR A O 1
ATOM 719 N N . LEU A 1 94 ? 5.326 -9.350 -21.583 1.00 94.19 94 LEU A N 1
ATOM 720 C CA . LEU A 1 94 ? 6.359 -8.333 -21.755 1.00 94.19 94 LEU A CA 1
ATOM 721 C C . LEU A 1 94 ? 6.277 -7.698 -23.159 1.00 94.19 94 LEU A C 1
ATOM 723 O O . LEU A 1 94 ? 6.057 -8.425 -24.133 1.00 94.19 94 LEU A O 1
ATOM 727 N N . PRO A 1 95 ? 6.428 -6.368 -23.297 1.00 92.62 95 PRO A N 1
ATOM 728 C CA . PRO A 1 95 ? 6.715 -5.739 -24.585 1.00 92.62 95 PRO A CA 1
ATOM 729 C C . PRO A 1 95 ? 8.220 -5.805 -24.896 1.00 92.62 95 PRO A C 1
ATOM 731 O O . PRO A 1 95 ? 9.028 -5.919 -23.974 1.00 92.62 95 PRO A O 1
ATOM 734 N N . ASP A 1 96 ? 8.616 -5.666 -26.168 1.00 92.88 96 ASP A N 1
ATOM 735 C CA . ASP A 1 96 ? 10.010 -5.295 -26.468 1.00 92.88 96 ASP A CA 1
ATOM 736 C C . ASP A 1 96 ? 10.328 -3.939 -25.822 1.00 92.88 96 ASP A C 1
ATOM 738 O O . ASP A 1 96 ? 9.457 -3.065 -25.753 1.00 92.88 96 ASP A O 1
ATOM 742 N N . ILE A 1 97 ? 11.558 -3.763 -25.346 1.00 93.00 97 ILE A N 1
ATOM 743 C CA . ILE A 1 97 ? 11.979 -2.612 -24.542 1.00 93.00 97 ILE A CA 1
ATOM 744 C C . ILE A 1 97 ? 13.103 -1.859 -25.243 1.00 93.00 97 ILE A C 1
ATOM 746 O O . ILE A 1 97 ? 14.076 -2.451 -25.697 1.00 93.00 97 ILE A O 1
ATOM 750 N N . ILE A 1 98 ? 13.005 -0.536 -25.261 1.00 90.94 98 ILE A N 1
ATOM 751 C CA . ILE A 1 98 ? 14.071 0.359 -25.696 1.00 90.94 98 ILE A CA 1
ATOM 752 C C . ILE A 1 98 ? 14.406 1.289 -24.533 1.00 90.94 98 ILE A C 1
ATOM 754 O O . ILE A 1 98 ? 13.625 2.176 -24.194 1.00 90.94 98 ILE A O 1
ATOM 758 N N . PHE A 1 99 ? 15.579 1.103 -23.935 1.00 89.38 99 PHE A N 1
ATOM 759 C CA . PHE A 1 99 ? 16.135 2.028 -22.957 1.00 89.38 99 PHE A CA 1
ATOM 760 C C . PHE A 1 99 ? 16.882 3.162 -23.652 1.00 89.38 99 PHE A C 1
ATOM 762 O O . PHE A 1 99 ? 17.688 2.932 -24.555 1.00 89.38 99 PHE A O 1
ATOM 769 N N . ILE A 1 100 ? 16.650 4.387 -23.193 1.00 85.38 100 ILE A N 1
ATOM 770 C CA . ILE A 1 100 ? 17.324 5.595 -23.659 1.00 85.38 100 ILE A CA 1
ATOM 771 C C . ILE A 1 100 ? 17.871 6.314 -22.431 1.00 85.38 100 ILE A C 1
ATOM 773 O O . ILE A 1 100 ? 17.115 6.797 -21.591 1.00 85.38 100 ILE A O 1
ATOM 777 N N . ILE A 1 101 ? 19.191 6.382 -22.315 1.00 81.25 101 ILE A N 1
ATOM 778 C CA . ILE A 1 101 ? 19.834 7.112 -21.222 1.00 81.25 101 ILE A CA 1
ATOM 779 C C . ILE A 1 101 ? 19.999 8.562 -21.661 1.00 81.25 101 ILE A C 1
ATOM 781 O O . ILE A 1 101 ? 20.561 8.838 -22.727 1.00 81.25 101 ILE A O 1
ATOM 785 N N . VAL A 1 102 ? 19.472 9.480 -20.854 1.00 75.69 102 VAL A N 1
ATOM 786 C CA . VAL A 1 102 ? 19.410 10.908 -21.175 1.00 75.69 102 VAL A CA 1
ATOM 787 C C . VAL A 1 102 ? 20.176 11.711 -20.123 1.00 75.69 102 VAL A C 1
ATOM 789 O O . VAL A 1 102 ? 20.032 11.404 -18.948 1.00 75.69 102 VAL A O 1
ATOM 792 N N . PRO A 1 103 ? 20.966 12.742 -20.477 1.00 68.62 103 PRO A N 1
ATOM 793 C CA . PRO A 1 103 ? 21.700 13.529 -19.478 1.00 68.62 103 PRO A CA 1
ATOM 794 C C . PRO A 1 103 ? 20.787 14.188 -18.435 1.00 68.62 103 PRO A C 1
ATOM 796 O O . PRO A 1 103 ? 21.106 14.232 -17.254 1.00 68.62 103 PRO A O 1
ATOM 799 N N . THR A 1 104 ? 19.636 14.688 -18.881 1.00 65.50 104 THR A N 1
ATOM 800 C CA . THR A 1 104 ? 18.565 15.228 -18.043 1.00 65.50 104 THR A CA 1
ATOM 801 C C . THR A 1 104 ? 17.225 14.922 -18.700 1.00 65.50 104 THR A C 1
ATOM 803 O O . THR A 1 104 ? 17.118 14.889 -19.930 1.00 65.50 104 THR A O 1
ATOM 806 N N . LEU A 1 105 ? 16.188 14.696 -17.895 1.00 63.47 105 LEU A N 1
ATOM 807 C CA . LEU A 1 105 ? 14.824 14.638 -18.414 1.00 63.47 105 LEU A CA 1
ATOM 808 C C . LEU A 1 105 ? 14.302 16.067 -18.649 1.00 63.47 105 LEU A C 1
ATOM 810 O O . LEU A 1 105 ? 14.656 16.984 -17.896 1.00 63.47 105 LEU A O 1
ATOM 814 N N . PRO A 1 106 ? 13.475 16.299 -19.689 1.00 57.09 106 PRO A N 1
ATOM 815 C CA . PRO A 1 106 ? 12.801 17.576 -19.864 1.00 57.09 106 PRO A CA 1
ATOM 816 C C . PRO A 1 106 ? 12.039 17.912 -18.584 1.00 57.09 106 PRO A C 1
ATOM 818 O O . PRO A 1 106 ? 11.184 17.142 -18.155 1.00 57.09 106 PRO A O 1
ATOM 821 N N . LYS A 1 107 ? 12.349 19.059 -17.971 1.00 53.06 107 LYS A N 1
ATOM 822 C CA . LYS A 1 107 ? 11.635 19.537 -16.784 1.00 53.06 107 LYS A CA 1
ATOM 823 C C . LYS A 1 107 ? 10.206 19.898 -17.179 1.00 53.06 107 LYS A C 1
ATOM 825 O O . LYS A 1 107 ? 9.925 21.043 -17.531 1.00 53.06 107 LYS A O 1
ATOM 830 N N . THR A 1 108 ? 9.298 18.932 -17.148 1.00 50.28 108 THR A N 1
ATOM 831 C CA . THR A 1 108 ? 7.869 19.230 -17.109 1.00 50.28 108 THR A CA 1
ATOM 832 C C . THR A 1 108 ? 7.583 19.858 -15.744 1.00 50.28 108 THR A C 1
ATOM 834 O O . THR A 1 108 ? 8.190 19.512 -14.732 1.00 50.28 108 THR A O 1
ATOM 837 N N . SER A 1 109 ? 6.708 20.860 -15.697 1.00 39.62 109 SER A N 1
ATOM 838 C CA . SER A 1 109 ? 6.535 21.746 -14.536 1.00 39.62 109 SER A CA 1
ATOM 839 C C . SER A 1 109 ? 5.967 21.085 -13.264 1.00 39.62 109 SER A C 1
ATOM 841 O O . SER A 1 109 ? 5.670 21.804 -12.314 1.00 39.62 109 SER A O 1
ATOM 843 N N . ALA A 1 110 ? 5.797 19.760 -13.237 1.00 42.44 110 ALA A N 1
ATOM 844 C CA . ALA A 1 110 ? 5.270 19.003 -12.100 1.00 42.44 110 ALA A CA 1
ATOM 845 C C . ALA A 1 110 ? 6.257 17.971 -11.511 1.00 42.44 110 ALA A C 1
ATOM 847 O O . ALA A 1 110 ? 6.131 17.666 -10.331 1.00 42.44 110 ALA A O 1
ATOM 848 N N . ASP A 1 111 ? 7.267 17.515 -12.267 1.00 45.31 111 ASP A N 1
ATOM 849 C CA . ASP A 1 111 ? 8.059 16.313 -11.936 1.00 45.31 111 ASP A CA 1
ATOM 850 C C . ASP A 1 111 ? 9.574 16.550 -12.078 1.00 45.31 111 ASP A C 1
ATOM 852 O O . ASP A 1 111 ? 10.300 15.794 -12.728 1.00 45.31 111 ASP A O 1
ATOM 856 N N . ALA A 1 112 ? 10.065 17.645 -11.490 1.00 38.38 112 ALA A N 1
ATOM 857 C CA . ALA A 1 112 ? 11.446 18.110 -11.653 1.00 38.38 112 ALA A CA 1
ATOM 858 C C . ALA A 1 112 ? 12.536 17.165 -11.093 1.00 38.38 112 ALA A C 1
ATOM 860 O O . ALA A 1 112 ? 13.706 17.421 -11.370 1.00 38.38 112 ALA A O 1
ATOM 861 N N . ASP A 1 113 ? 12.151 16.093 -10.386 1.00 50.16 113 ASP A N 1
ATOM 862 C CA . ASP A 1 113 ? 13.039 15.116 -9.731 1.00 50.16 113 ASP A CA 1
ATOM 863 C C . ASP A 1 113 ? 12.785 13.662 -10.200 1.00 50.16 113 ASP A C 1
ATOM 865 O O . ASP A 1 113 ? 13.075 12.701 -9.485 1.00 50.16 113 ASP A O 1
ATOM 869 N N . THR A 1 114 ? 12.200 13.459 -11.387 1.00 56.56 114 THR A N 1
ATOM 870 C CA . THR A 1 114 ? 11.988 12.102 -11.921 1.00 56.56 114 THR A CA 1
ATOM 871 C C . THR A 1 114 ? 13.303 11.470 -12.378 1.00 56.56 114 THR A C 1
ATOM 873 O O . THR A 1 114 ? 14.049 12.037 -13.170 1.00 56.56 114 THR A O 1
ATOM 876 N N . ALA A 1 115 ? 13.587 10.263 -11.883 1.00 61.41 115 ALA A N 1
ATOM 877 C CA . ALA A 1 115 ? 14.750 9.467 -12.284 1.00 61.41 115 ALA A CA 1
ATOM 878 C C . ALA A 1 115 ? 14.553 8.776 -13.643 1.00 61.41 115 ALA A C 1
ATOM 880 O O . ALA A 1 115 ? 15.515 8.401 -14.314 1.00 61.41 115 ALA A O 1
ATOM 881 N N . GLY A 1 116 ? 13.297 8.585 -14.048 1.00 66.62 116 GLY A N 1
ATOM 882 C CA . GLY A 1 116 ? 12.922 7.875 -15.256 1.00 66.62 116 GLY A CA 1
ATOM 883 C C . GLY A 1 116 ? 11.520 8.233 -15.729 1.00 66.62 116 GLY A C 1
ATOM 884 O O . GLY A 1 116 ? 10.766 8.895 -15.023 1.00 66.62 116 GLY A O 1
ATOM 885 N N . THR A 1 117 ? 11.215 7.836 -16.963 1.00 71.94 117 THR A N 1
ATOM 886 C CA . THR A 1 117 ? 9.872 7.868 -17.551 1.00 71.94 117 THR A CA 1
ATOM 887 C C . THR A 1 117 ? 9.717 6.723 -18.551 1.00 71.94 117 THR A C 1
ATOM 889 O O . THR A 1 117 ? 10.625 6.455 -19.343 1.00 71.94 117 THR A O 1
ATOM 892 N N . ALA A 1 118 ? 8.554 6.080 -18.575 1.00 67.25 118 ALA A N 1
ATOM 893 C CA . ALA A 1 118 ? 8.185 5.079 -19.567 1.00 67.25 118 ALA A CA 1
ATOM 894 C C . ALA A 1 118 ? 7.056 5.590 -20.469 1.00 67.25 118 ALA A C 1
ATOM 896 O O . ALA A 1 118 ? 6.069 6.164 -20.015 1.00 67.25 118 ALA A O 1
ATOM 897 N N . THR A 1 119 ? 7.183 5.349 -21.771 1.00 69.50 119 THR A N 1
ATOM 898 C CA . THR A 1 119 ? 6.158 5.650 -22.776 1.00 69.50 119 THR A CA 1
ATOM 899 C C . THR A 1 119 ? 6.106 4.516 -23.790 1.00 69.50 119 THR A C 1
ATOM 901 O O . THR A 1 119 ? 7.141 4.064 -24.265 1.00 69.50 119 THR A O 1
ATOM 904 N N . CYS A 1 120 ? 4.921 4.038 -24.169 1.00 67.56 120 CYS A N 1
ATOM 905 C CA . CYS A 1 120 ? 4.801 3.015 -25.212 1.00 67.56 120 CYS A CA 1
ATOM 906 C C . CYS A 1 120 ? 3.978 3.531 -26.407 1.00 67.56 120 CYS A C 1
ATOM 908 O O . CYS A 1 120 ? 3.048 4.318 -26.242 1.00 67.56 120 CYS A O 1
ATOM 910 N N . ASN A 1 121 ? 4.291 3.068 -27.623 1.00 59.62 121 ASN A N 1
ATOM 911 C CA . ASN A 1 121 ? 3.626 3.525 -28.853 1.00 59.62 121 ASN A CA 1
ATOM 912 C C . ASN A 1 121 ? 2.118 3.187 -28.870 1.00 59.62 121 ASN A C 1
ATOM 914 O O . ASN A 1 121 ? 1.740 2.075 -28.514 1.00 59.62 121 ASN A O 1
ATOM 918 N N . VAL A 1 122 ? 1.273 4.118 -29.330 1.00 54.34 122 VAL A N 1
ATOM 919 C CA . VAL A 1 122 ? -0.199 4.166 -29.155 1.00 54.34 122 VAL A CA 1
ATOM 920 C C . VAL A 1 122 ? -0.993 3.099 -29.940 1.00 54.34 122 VAL A C 1
ATOM 922 O O . VAL A 1 122 ? -2.218 3.069 -29.882 1.00 54.34 122 VAL A O 1
ATOM 925 N N . GLN A 1 123 ? -0.332 2.191 -30.667 1.00 46.75 123 GLN A N 1
ATOM 926 C CA . GLN A 1 123 ? -0.974 1.049 -31.333 1.00 46.75 123 GLN A CA 1
ATOM 927 C C . GLN A 1 123 ? -0.172 -0.238 -31.095 1.00 46.75 123 GLN A C 1
ATOM 929 O O . GLN A 1 123 ? 0.881 -0.441 -31.689 1.00 46.75 123 GLN A O 1
ATOM 934 N N . GLY A 1 124 ? -0.674 -1.128 -30.231 1.00 57.00 124 GLY A N 1
ATOM 935 C CA . GLY A 1 124 ? -0.100 -2.469 -30.023 1.00 57.00 124 GLY A CA 1
ATOM 936 C C . GLY A 1 124 ? 1.144 -2.540 -29.124 1.00 57.00 124 GLY A C 1
ATOM 937 O O . GLY A 1 124 ? 1.729 -3.616 -29.020 1.00 57.00 124 GLY A O 1
ATOM 938 N N . HIS A 1 125 ? 1.513 -1.428 -28.473 1.00 66.62 125 HIS A N 1
ATOM 939 C CA . HIS A 1 125 ? 2.472 -1.256 -27.365 1.00 66.62 125 HIS A CA 1
ATOM 940 C C . HIS A 1 125 ? 3.706 -2.171 -27.378 1.00 66.62 125 HIS A C 1
ATOM 942 O O . HIS A 1 125 ? 4.026 -2.835 -26.394 1.00 66.62 125 HIS A O 1
ATOM 948 N N . THR A 1 126 ? 4.405 -2.188 -28.508 1.00 69.25 126 THR A N 1
ATOM 949 C CA . THR A 1 126 ? 5.802 -2.604 -28.615 1.00 69.25 126 THR A CA 1
ATOM 950 C C . THR A 1 126 ? 6.465 -1.810 -29.753 1.00 69.25 126 THR A C 1
ATOM 952 O O . THR A 1 126 ? 5.807 -1.565 -30.770 1.00 69.25 126 THR A O 1
ATOM 955 N N . PRO A 1 127 ? 7.721 -1.361 -29.598 1.00 81.75 127 PRO A N 1
ATOM 956 C CA . PRO A 1 127 ? 8.489 -1.365 -28.353 1.00 81.75 127 PRO A CA 1
ATOM 957 C C . PRO A 1 127 ? 7.932 -0.359 -27.330 1.00 81.75 127 PRO A C 1
ATOM 959 O O . PRO A 1 127 ? 7.208 0.579 -27.681 1.00 81.75 127 PRO A O 1
ATOM 962 N N . CYS A 1 128 ? 8.242 -0.578 -26.054 1.00 88.81 128 CYS A N 1
ATOM 963 C CA . CYS A 1 128 ? 8.083 0.432 -25.020 1.00 88.81 128 CYS A CA 1
ATOM 964 C C . CYS A 1 128 ? 9.407 1.162 -24.791 1.00 88.81 128 CYS A C 1
ATOM 966 O O . CYS A 1 128 ? 10.458 0.533 -24.679 1.00 88.81 128 CYS A O 1
ATOM 968 N N . TYR A 1 129 ? 9.348 2.485 -24.724 1.00 87.19 129 TYR A N 1
ATOM 969 C CA . TYR A 1 129 ? 10.490 3.370 -24.571 1.00 87.19 129 TYR A CA 1
ATOM 970 C C . TYR A 1 129 ? 10.620 3.787 -23.112 1.00 87.19 129 TYR A C 1
ATOM 972 O O . TYR A 1 129 ? 9.704 4.387 -22.552 1.00 87.19 129 TYR A O 1
ATOM 980 N N . ILE A 1 130 ? 11.765 3.499 -22.507 1.00 87.94 130 ILE A N 1
ATOM 981 C CA . ILE A 1 130 ? 12.081 3.896 -21.139 1.00 87.94 130 ILE A CA 1
ATOM 982 C C . ILE A 1 130 ? 13.243 4.877 -21.188 1.00 87.94 130 ILE A C 1
ATOM 984 O O . ILE A 1 130 ? 14.339 4.531 -21.629 1.00 87.94 130 ILE A O 1
ATOM 988 N N . ARG A 1 131 ? 13.010 6.105 -20.735 1.00 83.94 131 ARG A N 1
ATOM 989 C CA . ARG A 1 131 ? 14.038 7.130 -20.573 1.00 83.94 131 ARG A CA 1
ATOM 990 C C . ARG A 1 131 ? 14.483 7.145 -19.117 1.00 83.94 131 ARG A C 1
ATOM 992 O O . ARG A 1 131 ? 13.637 7.292 -18.246 1.00 83.94 131 ARG A O 1
ATOM 999 N N . ILE A 1 132 ? 15.780 7.024 -18.852 1.00 82.06 132 ILE A N 1
ATOM 1000 C CA . ILE A 1 132 ? 16.355 7.152 -17.502 1.00 82.06 132 ILE A CA 1
ATOM 1001 C C . ILE A 1 132 ? 17.310 8.345 -17.511 1.00 82.06 132 ILE A C 1
ATOM 1003 O O . ILE A 1 132 ? 18.181 8.420 -18.384 1.00 82.06 132 ILE A O 1
ATOM 1007 N N . ALA A 1 133 ? 17.122 9.286 -16.585 1.00 76.88 133 ALA A N 1
ATOM 1008 C CA . ALA A 1 133 ? 18.011 10.434 -16.435 1.00 76.88 133 ALA A CA 1
ATOM 1009 C C . ALA A 1 133 ? 19.355 9.991 -15.845 1.00 76.88 133 ALA A C 1
ATOM 1011 O O . ALA A 1 133 ? 19.371 9.273 -14.855 1.00 76.88 133 ALA A O 1
ATOM 1012 N N . ASP A 1 134 ? 20.464 10.472 -16.406 1.00 70.94 134 ASP A N 1
ATOM 1013 C CA . ASP A 1 134 ? 21.832 10.398 -15.856 1.00 70.94 134 ASP A CA 1
ATOM 1014 C C . ASP A 1 134 ? 22.135 11.612 -14.944 1.00 70.94 134 ASP A C 1
ATOM 1016 O O . ASP A 1 134 ? 23.286 11.977 -14.702 1.00 70.94 134 ASP A O 1
ATOM 1020 N N . ASP A 1 135 ? 21.074 12.279 -14.482 1.00 64.19 135 ASP A N 1
ATOM 1021 C CA . ASP A 1 135 ? 21.099 13.425 -13.582 1.00 64.19 135 ASP A CA 1
ATOM 1022 C C . ASP A 1 135 ? 21.752 13.041 -12.234 1.00 64.19 135 ASP A C 1
ATOM 1024 O O . ASP A 1 135 ? 21.542 11.968 -11.676 1.00 64.19 135 ASP A O 1
ATOM 1028 N N . VAL A 1 136 ? 22.594 13.947 -11.732 1.00 51.03 136 VAL A N 1
ATOM 1029 C CA . VAL A 1 136 ? 23.656 13.765 -10.722 1.00 51.03 136 VAL A CA 1
ATOM 1030 C C . VAL A 1 136 ? 23.132 13.591 -9.278 1.00 51.03 136 VAL A C 1
ATOM 1032 O O . VAL A 1 136 ? 23.858 13.840 -8.309 1.00 51.03 136 VAL A O 1
ATOM 1035 N N . LEU A 1 137 ? 21.878 13.188 -9.092 1.00 47.12 137 LEU A N 1
ATOM 1036 C CA . LEU A 1 137 ? 21.256 13.046 -7.779 1.00 47.12 137 LEU A CA 1
ATOM 1037 C C . LEU A 1 137 ? 21.352 11.589 -7.281 1.00 47.12 137 LEU A C 1
ATOM 1039 O O . LEU A 1 137 ? 20.638 10.691 -7.710 1.00 47.12 137 LEU A O 1
ATOM 1043 N N . ASP A 1 138 ? 22.272 11.423 -6.327 1.00 50.34 138 ASP A N 1
ATOM 1044 C CA . ASP A 1 138 ? 22.695 10.229 -5.582 1.00 50.34 138 ASP A CA 1
ATOM 1045 C C . ASP A 1 138 ? 23.724 9.277 -6.226 1.00 50.34 138 ASP A C 1
ATOM 1047 O O . ASP A 1 138 ? 23.581 8.738 -7.317 1.00 50.34 138 ASP A O 1
ATOM 1051 N N . LYS A 1 139 ? 24.820 9.063 -5.481 1.00 52.72 139 LYS A N 1
ATOM 1052 C CA . LYS A 1 139 ? 26.042 8.345 -5.899 1.00 52.72 139 LYS A CA 1
ATOM 1053 C C . LYS A 1 139 ? 25.965 6.823 -5.741 1.00 52.72 139 LYS A C 1
ATOM 1055 O O . LYS A 1 139 ? 27.000 6.160 -5.832 1.00 52.72 139 LYS A O 1
ATOM 1060 N N . ASP A 1 140 ? 24.792 6.278 -5.436 1.00 65.62 140 ASP A N 1
ATOM 1061 C CA . ASP A 1 140 ? 24.609 4.845 -5.231 1.00 65.62 140 ASP A CA 1
ATOM 1062 C C . ASP A 1 140 ? 23.747 4.251 -6.350 1.00 65.62 140 ASP A C 1
ATOM 1064 O O . ASP A 1 140 ? 22.625 4.689 -6.608 1.00 65.62 140 ASP A O 1
ATOM 1068 N N . GLY A 1 141 ? 24.274 3.212 -7.000 1.00 71.56 141 GLY A N 1
ATOM 1069 C CA . GLY A 1 141 ? 23.629 2.492 -8.098 1.00 71.56 141 GLY A CA 1
ATOM 1070 C C . GLY A 1 141 ? 22.253 1.911 -7.756 1.00 71.56 141 GLY A C 1
ATOM 1071 O O . GLY A 1 141 ? 21.496 1.524 -8.648 1.00 71.56 141 GLY A O 1
ATOM 1072 N N . SER A 1 142 ? 21.904 1.847 -6.468 1.00 80.06 142 SER A N 1
ATOM 1073 C CA . SER A 1 142 ? 20.589 1.426 -5.977 1.00 80.06 142 SER A CA 1
ATOM 1074 C C . SER A 1 142 ? 19.439 2.295 -6.506 1.00 80.06 142 SER A C 1
ATOM 1076 O O . SER A 1 142 ? 18.373 1.756 -6.812 1.00 80.06 142 SER A O 1
ATOM 1078 N N . HIS A 1 143 ? 19.651 3.602 -6.691 1.00 81.25 143 HIS A N 1
ATOM 1079 C CA . HIS A 1 143 ? 18.635 4.510 -7.228 1.00 81.25 143 HIS A CA 1
ATOM 1080 C C . HIS A 1 143 ? 18.274 4.167 -8.682 1.00 81.25 143 HIS A C 1
ATOM 1082 O O . HIS A 1 143 ? 17.107 3.923 -8.990 1.00 81.25 143 HIS A O 1
ATOM 1088 N N . TYR A 1 144 ? 19.282 4.038 -9.551 1.00 84.12 144 TYR A N 1
ATOM 1089 C CA . TYR A 1 144 ? 19.105 3.663 -10.959 1.00 84.12 144 TYR A CA 1
ATOM 1090 C C . TYR A 1 144 ? 18.452 2.295 -11.120 1.00 84.12 144 TYR A C 1
ATOM 1092 O O . TYR A 1 144 ? 17.570 2.118 -11.962 1.00 84.12 144 TYR A O 1
ATOM 1100 N N . LYS A 1 145 ? 18.845 1.324 -10.289 1.00 90.25 145 LYS A N 1
ATOM 1101 C CA . LYS A 1 145 ? 18.247 -0.015 -10.302 1.00 90.25 145 LYS A CA 1
ATOM 1102 C C . LYS A 1 145 ? 16.761 0.021 -9.962 1.00 90.25 145 LYS A C 1
ATOM 1104 O O . LYS A 1 145 ? 15.957 -0.574 -10.680 1.00 90.25 145 LYS A O 1
ATOM 1109 N N . ARG A 1 146 ? 16.394 0.754 -8.905 1.00 89.88 146 ARG A N 1
ATOM 1110 C CA . ARG A 1 146 ? 14.999 0.924 -8.486 1.00 89.88 146 ARG A CA 1
ATOM 1111 C C . ARG A 1 146 ? 14.175 1.637 -9.555 1.00 89.88 146 ARG A C 1
ATOM 1113 O O . ARG A 1 146 ? 13.135 1.110 -9.937 1.00 89.88 146 ARG A O 1
ATOM 1120 N N . ALA A 1 147 ? 14.664 2.763 -10.076 1.00 88.75 147 ALA A N 1
ATOM 1121 C CA . ALA A 1 147 ? 14.005 3.504 -11.152 1.00 88.75 147 ALA A CA 1
ATOM 1122 C C . ALA A 1 147 ? 13.806 2.626 -12.397 1.00 88.75 147 ALA A C 1
ATOM 1124 O O . ALA A 1 147 ? 12.723 2.574 -12.963 1.00 88.75 147 ALA A O 1
ATOM 1125 N N . THR A 1 148 ? 14.813 1.836 -12.774 1.00 91.94 148 THR A N 1
ATOM 1126 C CA . THR A 1 148 ? 14.699 0.904 -13.906 1.00 91.94 148 THR A CA 1
ATOM 1127 C C . THR A 1 148 ? 13.601 -0.136 -13.682 1.00 91.94 148 THR A C 1
ATOM 1129 O O . THR A 1 148 ? 12.796 -0.383 -14.577 1.00 91.94 148 THR A O 1
ATOM 1132 N N . ALA A 1 149 ? 13.540 -0.747 -12.495 1.00 95.12 149 ALA A N 1
ATOM 1133 C CA . ALA A 1 149 ? 12.500 -1.720 -12.165 1.00 95.12 149 ALA A CA 1
ATOM 1134 C C . ALA A 1 149 ? 11.092 -1.093 -12.115 1.00 95.12 149 ALA A C 1
ATOM 1136 O O . ALA A 1 149 ? 10.139 -1.743 -12.555 1.00 95.12 149 ALA A O 1
ATOM 1137 N N . HIS A 1 150 ? 10.982 0.154 -11.638 1.00 94.62 150 HIS A N 1
ATOM 1138 C CA . HIS A 1 150 ? 9.762 0.975 -11.641 1.00 94.62 150 HIS A CA 1
ATOM 1139 C C . HIS A 1 150 ? 9.268 1.236 -13.070 1.00 94.62 150 HIS A C 1
ATOM 1141 O O . HIS A 1 150 ? 8.155 0.847 -13.423 1.00 94.62 150 HIS A O 1
ATOM 1147 N N . GLU A 1 151 ? 10.119 1.791 -13.936 1.00 94.19 151 GLU A N 1
ATOM 1148 C CA . GLU A 1 151 ? 9.749 2.116 -15.321 1.00 94.19 151 GLU A CA 1
ATOM 1149 C C . GLU A 1 151 ? 9.453 0.873 -16.172 1.00 94.19 151 GLU A C 1
ATOM 1151 O O . GLU A 1 151 ? 8.554 0.875 -17.018 1.00 94.19 151 GLU A O 1
ATOM 1156 N N . LEU A 1 152 ? 10.157 -0.237 -15.928 1.00 95.81 152 LEU A N 1
ATOM 1157 C CA . LEU A 1 152 ? 9.826 -1.521 -16.550 1.00 95.81 152 LEU A CA 1
ATOM 1158 C C . LEU A 1 152 ? 8.411 -1.983 -16.188 1.00 95.81 152 LEU A C 1
ATOM 1160 O O . LEU A 1 152 ? 7.724 -2.570 -17.028 1.00 95.81 152 LEU A O 1
ATOM 1164 N N . TYR A 1 153 ? 7.951 -1.710 -14.966 1.00 96.56 153 TYR A N 1
ATOM 1165 C CA . TYR A 1 153 ? 6.589 -2.050 -14.581 1.00 96.56 153 TYR A CA 1
ATOM 1166 C C . TYR A 1 153 ? 5.549 -1.158 -15.270 1.00 96.56 153 TYR A C 1
ATOM 1168 O O . TYR A 1 153 ? 4.506 -1.666 -15.682 1.00 96.56 153 TYR A O 1
ATOM 1176 N N . HIS A 1 154 ? 5.837 0.123 -15.519 1.00 94.25 154 HIS A N 1
ATOM 1177 C CA . HIS A 1 154 ? 4.985 0.946 -16.386 1.00 94.25 154 HIS A CA 1
ATOM 1178 C C . HIS A 1 154 ? 4.882 0.384 -17.810 1.00 94.25 154 HIS A C 1
ATOM 1180 O O . HIS A 1 154 ? 3.784 0.313 -18.365 1.00 94.25 154 HIS A O 1
ATOM 1186 N N . ALA A 1 155 ? 5.985 -0.104 -18.390 1.00 93.19 155 ALA A N 1
ATOM 1187 C CA . ALA A 1 155 ? 5.949 -0.771 -19.694 1.00 93.19 155 ALA A CA 1
ATOM 1188 C C . ALA A 1 155 ? 5.038 -2.015 -19.684 1.00 93.19 155 ALA A C 1
ATOM 1190 O O . ALA A 1 155 ? 4.280 -2.258 -20.627 1.00 93.19 155 ALA A O 1
ATOM 1191 N N . ILE A 1 156 ? 5.059 -2.775 -18.588 1.00 94.25 156 ILE A N 1
ATOM 1192 C CA . ILE A 1 156 ? 4.163 -3.913 -18.367 1.00 94.25 156 ILE A CA 1
ATOM 1193 C C . ILE A 1 156 ? 2.708 -3.462 -18.247 1.00 94.25 156 ILE A C 1
ATOM 1195 O O . ILE A 1 156 ? 1.842 -4.064 -18.884 1.00 94.25 156 ILE A O 1
ATOM 1199 N N . GLN A 1 157 ? 2.421 -2.406 -17.484 1.00 93.25 157 GLN A N 1
ATOM 1200 C CA . GLN A 1 157 ? 1.069 -1.860 -17.374 1.00 93.25 157 GLN A CA 1
ATOM 1201 C C . GLN A 1 157 ? 0.540 -1.459 -18.755 1.00 93.25 157 GLN A C 1
ATOM 1203 O O . GLN A 1 157 ? -0.512 -1.945 -19.154 1.00 93.25 157 GLN A O 1
ATOM 1208 N N . HIS A 1 158 ? 1.294 -0.673 -19.527 1.00 89.88 158 HIS A N 1
ATOM 1209 C CA . HIS A 1 158 ? 0.928 -0.291 -20.893 1.00 89.88 158 HIS A CA 1
ATOM 1210 C C . HIS A 1 158 ? 0.683 -1.495 -21.812 1.00 89.88 158 HIS A C 1
ATOM 1212 O O . HIS A 1 158 ? -0.267 -1.507 -22.592 1.00 89.88 158 HIS A O 1
ATOM 1218 N N . ARG A 1 159 ? 1.532 -2.527 -21.737 1.00 91.56 159 ARG A N 1
ATOM 1219 C CA . ARG A 1 159 ? 1.392 -3.720 -22.581 1.00 91.56 159 ARG A CA 1
ATOM 1220 C C . ARG A 1 159 ? 0.143 -4.530 -22.248 1.00 91.56 159 ARG A C 1
ATOM 1222 O O . ARG A 1 159 ? -0.480 -5.083 -23.151 1.00 91.56 159 ARG A O 1
ATOM 1229 N N . ASN A 1 160 ? -0.195 -4.627 -20.967 1.00 91.12 160 ASN A N 1
ATOM 1230 C CA . ASN A 1 160 ? -1.286 -5.471 -20.486 1.00 91.12 160 ASN A CA 1
ATOM 1231 C C . ASN A 1 160 ? -2.596 -4.681 -20.288 1.00 91.12 160 ASN A C 1
ATOM 1233 O O . ASN A 1 160 ? -3.612 -5.283 -19.947 1.00 91.12 160 ASN A O 1
ATOM 1237 N N . ARG A 1 161 ? -2.601 -3.363 -20.557 1.00 86.69 161 ARG A N 1
ATOM 1238 C CA . ARG A 1 161 ? -3.778 -2.483 -20.477 1.00 86.69 161 ARG A CA 1
ATOM 1239 C C . ARG A 1 161 ? -3.989 -1.644 -21.742 1.00 86.69 161 ARG A C 1
ATOM 1241 O O . ARG A 1 161 ? -3.366 -0.595 -21.895 1.00 86.69 161 ARG A O 1
ATOM 1248 N N . PRO A 1 162 ? -4.927 -2.040 -22.620 1.00 76.69 162 PRO A N 1
ATOM 1249 C CA . PRO A 1 162 ? -5.298 -1.249 -23.797 1.00 76.69 162 PRO A CA 1
ATOM 1250 C C . PRO A 1 162 ? -5.920 0.116 -23.463 1.00 76.69 162 PRO A C 1
ATOM 1252 O O . PRO A 1 162 ? -5.934 1.006 -24.305 1.00 76.69 162 PRO A O 1
ATOM 1255 N N . ASP A 1 163 ? -6.466 0.264 -22.255 1.00 79.88 163 ASP A N 1
ATOM 1256 C CA . ASP A 1 163 ? -7.137 1.458 -21.739 1.00 79.88 163 ASP A CA 1
ATOM 1257 C C . ASP A 1 163 ? -6.225 2.322 -20.855 1.00 79.88 163 ASP A C 1
ATOM 1259 O O . ASP A 1 163 ? -6.714 3.175 -20.118 1.00 79.88 163 ASP A O 1
ATOM 1263 N N . TYR A 1 164 ? -4.908 2.098 -20.891 1.00 79.06 164 TYR A N 1
ATOM 1264 C CA . TYR A 1 164 ? -3.972 2.825 -20.043 1.00 79.06 164 TYR A CA 1
ATOM 1265 C C . TYR A 1 164 ? -4.065 4.338 -20.283 1.00 79.06 164 TYR A C 1
ATOM 1267 O O . TYR A 1 164 ? -3.717 4.832 -21.358 1.00 79.06 164 TYR A O 1
ATOM 1275 N N . GLN A 1 165 ? -4.484 5.081 -19.257 1.00 77.81 165 GLN A N 1
ATOM 1276 C CA . GLN A 1 165 ? -4.489 6.541 -19.262 1.00 77.81 165 GLN A CA 1
ATOM 1277 C C . GLN A 1 165 ? -3.805 7.091 -18.016 1.00 77.81 165 GLN A C 1
ATOM 1279 O O . GLN A 1 165 ? -4.052 6.662 -16.886 1.00 77.81 165 GLN A O 1
ATOM 1284 N N . ALA A 1 166 ? -2.927 8.068 -18.232 1.00 80.50 166 ALA A N 1
ATOM 1285 C CA . ALA A 1 166 ? -2.191 8.709 -17.162 1.00 80.50 166 ALA A CA 1
ATOM 1286 C C . ALA A 1 166 ? -2.988 9.890 -16.582 1.00 80.50 166 ALA A C 1
ATOM 1288 O O . ALA A 1 166 ? -2.779 11.040 -16.958 1.00 80.50 166 ALA A O 1
ATOM 1289 N N . THR A 1 167 ? -3.908 9.609 -15.658 1.00 87.31 167 THR A N 1
ATOM 1290 C CA . THR A 1 167 ? -4.649 10.629 -14.895 1.00 87.31 167 THR A CA 1
ATOM 1291 C C . THR A 1 167 ? -4.181 10.669 -13.439 1.00 87.31 167 THR A C 1
ATOM 1293 O O . THR A 1 167 ? -3.586 9.707 -12.947 1.00 87.31 167 THR A O 1
ATOM 1296 N N . THR A 1 168 ? -4.470 11.756 -12.716 1.00 88.00 168 THR A N 1
ATOM 1297 C CA . THR A 1 168 ? -4.189 11.840 -11.269 1.00 88.00 168 THR A CA 1
ATOM 1298 C C . THR A 1 168 ? -4.988 10.805 -10.471 1.00 88.00 168 THR A C 1
ATOM 1300 O O . THR A 1 168 ? -4.458 10.210 -9.540 1.00 88.00 168 THR A O 1
ATOM 1303 N N . ALA A 1 169 ? -6.239 10.535 -10.859 1.00 92.19 169 ALA A N 1
ATOM 1304 C CA . ALA A 1 169 ? -7.103 9.567 -10.177 1.00 92.19 169 ALA A CA 1
ATOM 1305 C C . ALA A 1 169 ? -6.690 8.101 -10.402 1.00 92.19 169 ALA A C 1
ATOM 1307 O O . ALA A 1 169 ? -7.081 7.224 -9.634 1.00 92.19 169 ALA A O 1
ATOM 1308 N N . SER A 1 170 ? -5.861 7.838 -11.415 1.00 92.00 170 SER A N 1
ATOM 1309 C CA . SER A 1 170 ? -5.262 6.523 -11.667 1.00 92.00 170 SER A CA 1
ATOM 1310 C C . SER A 1 170 ? -3.876 6.361 -11.035 1.00 92.00 170 SER A C 1
ATOM 1312 O O . SER A 1 170 ? -3.346 5.252 -11.006 1.00 92.00 170 SER A O 1
ATOM 1314 N N . SER A 1 171 ? -3.267 7.438 -10.518 1.00 92.62 171 SER A N 1
ATOM 1315 C CA . SER A 1 171 ? -1.885 7.409 -10.019 1.00 92.62 171 SER A CA 1
ATOM 1316 C C . SER A 1 171 ? -1.674 6.432 -8.861 1.00 92.62 171 SER A C 1
ATOM 1318 O O . SER A 1 171 ? -0.580 5.889 -8.736 1.00 92.62 171 SER A O 1
ATOM 1320 N N . TRP A 1 172 ? -2.693 6.152 -8.045 1.00 95.31 172 TRP A N 1
ATOM 1321 C CA . TRP A 1 172 ? -2.544 5.240 -6.908 1.00 95.31 172 TRP A CA 1
ATOM 1322 C C . TRP A 1 172 ? -2.202 3.815 -7.315 1.00 95.31 172 TRP A C 1
ATOM 1324 O O . TRP A 1 172 ? -1.314 3.206 -6.727 1.00 95.31 172 TRP A O 1
ATOM 1334 N N . TRP A 1 173 ? -2.853 3.285 -8.350 1.00 95.81 173 TRP A N 1
ATOM 1335 C CA . TRP A 1 173 ? -2.498 1.977 -8.876 1.00 95.81 173 TRP A CA 1
ATOM 1336 C C . TRP A 1 173 ? -1.377 2.100 -9.900 1.00 95.81 173 TRP A C 1
ATOM 1338 O O . TRP A 1 173 ? -0.534 1.214 -9.944 1.00 95.81 173 TRP A O 1
ATOM 1348 N N . ARG A 1 174 ? -1.309 3.177 -10.692 1.00 94.81 174 ARG A N 1
ATOM 1349 C CA . ARG A 1 174 ? -0.295 3.342 -11.745 1.00 94.81 174 ARG A CA 1
ATOM 1350 C C . ARG A 1 174 ? 1.102 3.536 -11.160 1.00 94.81 174 ARG A C 1
ATOM 1352 O O . ARG A 1 174 ? 1.956 2.675 -11.346 1.00 94.81 174 ARG A O 1
ATOM 1359 N N . GLU A 1 175 ? 1.303 4.619 -10.414 1.00 93.50 175 GLU A N 1
ATOM 1360 C CA . GLU A 1 175 ? 2.574 4.948 -9.759 1.00 93.50 175 GLU A CA 1
ATOM 1361 C C . GLU A 1 175 ? 2.795 4.095 -8.514 1.00 93.50 175 GLU A C 1
ATOM 1363 O O . GLU A 1 175 ? 3.891 3.589 -8.302 1.00 93.50 175 GLU A O 1
ATOM 1368 N N . GLY A 1 176 ? 1.755 3.879 -7.699 1.00 96.19 176 GLY A N 1
ATOM 1369 C CA . GLY A 1 176 ? 1.898 3.109 -6.463 1.00 96.19 176 GLY A CA 1
ATOM 1370 C C . GLY A 1 176 ? 2.327 1.659 -6.703 1.00 96.19 176 GLY A C 1
ATOM 1371 O O . GLY A 1 176 ? 3.168 1.145 -5.968 1.00 96.19 176 GLY A O 1
ATOM 1372 N N . SER A 1 177 ? 1.821 0.987 -7.745 1.00 97.38 177 SER A N 1
ATOM 1373 C CA . SER A 1 177 ? 2.278 -0.381 -8.036 1.00 97.38 177 SER A CA 1
ATOM 1374 C C . SER A 1 177 ? 3.648 -0.428 -8.717 1.00 97.38 177 SER A C 1
ATOM 1376 O O . SER A 1 177 ? 4.430 -1.321 -8.395 1.00 97.38 177 SER A O 1
ATOM 1378 N N . ALA A 1 178 ? 3.981 0.536 -9.586 1.00 96.12 178 ALA A N 1
ATOM 1379 C CA . ALA A 1 178 ? 5.320 0.647 -10.168 1.00 96.12 178 ALA A CA 1
ATOM 1380 C C . ALA A 1 178 ? 6.383 0.888 -9.084 1.00 96.12 178 ALA A C 1
ATOM 1382 O O . ALA A 1 178 ? 7.389 0.177 -9.036 1.00 96.12 178 ALA A O 1
ATOM 1383 N N . GLU A 1 179 ? 6.089 1.777 -8.133 1.00 94.88 179 GLU A N 1
ATOM 1384 C CA . GLU A 1 179 ? 6.964 2.067 -6.999 1.00 94.88 179 GLU A CA 1
ATOM 1385 C C . GLU A 1 179 ? 7.110 0.838 -6.094 1.00 94.88 179 GLU A C 1
ATOM 1387 O O . GLU A 1 179 ? 8.217 0.507 -5.664 1.00 94.88 179 GLU A O 1
ATOM 1392 N N . TYR A 1 180 ? 6.020 0.102 -5.840 1.00 96.00 180 TYR A N 1
ATOM 1393 C CA . TYR A 1 180 ? 6.088 -1.164 -5.109 1.00 96.00 180 TYR A CA 1
ATOM 1394 C C . TYR A 1 180 ? 7.029 -2.162 -5.787 1.00 96.00 180 TYR A C 1
ATOM 1396 O O . TYR A 1 180 ? 7.914 -2.698 -5.122 1.00 96.00 180 TYR A O 1
ATOM 1404 N N . PHE A 1 181 ? 6.875 -2.409 -7.090 1.00 96.19 181 PHE A N 1
ATOM 1405 C CA . PHE A 1 181 ? 7.729 -3.369 -7.782 1.00 96.19 181 PHE A CA 1
ATOM 1406 C C . PHE A 1 181 ? 9.186 -2.894 -7.856 1.00 96.19 181 PHE A C 1
ATOM 1408 O O . PHE A 1 181 ? 10.088 -3.709 -7.670 1.00 96.19 181 PHE A O 1
ATOM 1415 N N . GLY A 1 182 ? 9.434 -1.588 -7.998 1.00 94.00 182 GLY A N 1
ATOM 1416 C CA . GLY A 1 182 ? 10.769 -1.010 -7.842 1.00 94.00 182 GLY A CA 1
ATOM 1417 C C . GLY A 1 182 ? 11.399 -1.366 -6.490 1.00 94.00 182 GLY A C 1
ATOM 1418 O O . GLY A 1 182 ? 12.512 -1.897 -6.437 1.00 94.00 182 GLY A O 1
ATOM 1419 N N . ASN A 1 183 ? 10.659 -1.151 -5.399 1.00 92.50 183 ASN A N 1
ATOM 1420 C CA . ASN A 1 183 ? 11.097 -1.483 -4.039 1.00 92.50 183 ASN A CA 1
ATOM 1421 C C . ASN A 1 183 ? 11.133 -2.993 -3.753 1.00 92.50 183 ASN A C 1
ATOM 1423 O O . ASN A 1 183 ? 11.849 -3.421 -2.853 1.00 92.50 183 ASN A O 1
ATOM 1427 N N . ALA A 1 184 ? 10.397 -3.817 -4.502 1.00 93.25 184 ALA A N 1
ATOM 1428 C CA . ALA A 1 184 ? 10.411 -5.266 -4.330 1.00 93.25 184 ALA A CA 1
ATOM 1429 C C . ALA A 1 184 ? 11.744 -5.891 -4.781 1.00 93.25 184 ALA A C 1
ATOM 1431 O O . ALA A 1 184 ? 12.194 -6.871 -4.188 1.00 93.25 184 ALA A O 1
ATOM 1432 N N . PHE A 1 185 ? 12.387 -5.324 -5.809 1.00 93.12 185 PHE A N 1
ATOM 1433 C CA . PHE A 1 185 ? 13.730 -5.736 -6.241 1.00 93.12 185 PHE A CA 1
ATOM 1434 C C . PHE A 1 185 ? 14.841 -4.958 -5.538 1.00 93.12 185 PHE A C 1
ATOM 1436 O O . PHE A 1 185 ? 15.892 -5.526 -5.242 1.00 93.12 185 PHE A O 1
ATOM 1443 N N . TYR A 1 186 ? 14.616 -3.665 -5.300 1.00 92.00 186 TYR A N 1
ATOM 1444 C CA . TYR A 1 186 ? 15.619 -2.733 -4.790 1.00 92.00 186 TYR A CA 1
ATOM 1445 C C . TYR A 1 186 ? 15.024 -1.875 -3.661 1.00 92.00 186 TYR A C 1
ATOM 1447 O O . TYR A 1 186 ? 14.687 -0.709 -3.898 1.00 92.00 186 TYR A O 1
ATOM 1455 N N . PRO A 1 187 ? 14.866 -2.442 -2.447 1.00 88.56 187 PRO A N 1
ATOM 1456 C CA . PRO A 1 187 ? 14.229 -1.760 -1.324 1.00 88.56 187 PRO A CA 1
ATOM 1457 C C . PRO A 1 187 ? 14.862 -0.403 -0.998 1.00 88.56 187 PRO A C 1
ATOM 1459 O O . PRO A 1 187 ? 16.086 -0.267 -0.940 1.00 88.56 187 PRO A O 1
ATOM 1462 N N . ASN A 1 188 ? 14.021 0.609 -0.768 1.00 83.44 188 ASN A N 1
ATOM 1463 C CA . ASN A 1 188 ? 14.438 1.911 -0.264 1.00 83.44 188 ASN A CA 1
ATOM 1464 C C . ASN A 1 188 ? 13.953 2.128 1.173 1.00 83.44 188 ASN A C 1
ATOM 1466 O O . ASN A 1 188 ? 12.797 2.476 1.402 1.00 83.44 188 ASN A O 1
ATOM 1470 N N . HIS A 1 189 ? 14.856 1.982 2.139 1.00 78.94 189 HIS A N 1
ATOM 1471 C CA . HIS A 1 189 ? 14.548 2.224 3.555 1.00 78.94 189 HIS A CA 1
ATOM 1472 C C . HIS A 1 189 ? 14.764 3.676 3.986 1.00 78.94 189 HIS A C 1
ATOM 1474 O O . HIS A 1 189 ? 14.646 3.981 5.173 1.00 78.94 189 HIS A O 1
ATOM 1480 N N . GLN A 1 190 ? 15.152 4.569 3.068 1.00 77.38 190 GLN A N 1
ATOM 1481 C CA . GLN A 1 190 ? 15.407 5.960 3.427 1.00 77.38 190 GLN A CA 1
ATOM 1482 C C . GLN A 1 190 ? 14.116 6.603 3.940 1.00 77.38 190 GLN A C 1
ATOM 1484 O O . GLN A 1 190 ? 13.131 6.503 3.218 1.00 77.38 190 GLN A O 1
ATOM 1489 N N . PRO A 1 191 ? 14.124 7.315 5.089 1.00 58.12 191 PRO A N 1
ATOM 1490 C CA . PRO A 1 191 ? 12.959 7.934 5.743 1.00 58.12 191 PRO A CA 1
ATOM 1491 C C . PRO A 1 191 ? 12.031 8.790 4.848 1.00 58.12 191 PRO A C 1
ATOM 1493 O O . PRO A 1 191 ? 10.876 9.011 5.195 1.00 58.12 191 PRO A O 1
ATOM 1496 N N . LEU A 1 192 ? 12.512 9.238 3.686 1.00 60.88 192 LEU A N 1
ATOM 1497 C CA . LEU A 1 192 ? 11.771 10.048 2.710 1.00 60.88 192 LEU A CA 1
ATOM 1498 C C . LEU A 1 192 ? 11.404 9.287 1.426 1.00 60.88 192 LEU A C 1
ATOM 1500 O O . LEU A 1 192 ? 10.952 9.894 0.457 1.00 60.88 192 LEU A O 1
ATOM 1504 N N . ALA A 1 193 ? 11.611 7.970 1.386 1.00 74.44 193 ALA A N 1
ATOM 1505 C CA . ALA A 1 193 ? 11.162 7.146 0.277 1.00 74.44 193 ALA A CA 1
ATOM 1506 C C . ALA A 1 193 ? 9.640 7.260 0.152 1.00 74.44 193 ALA A C 1
ATOM 1508 O O . ALA A 1 193 ? 8.918 7.174 1.145 1.00 74.44 193 ALA A O 1
ATOM 1509 N N . SER A 1 194 ? 9.146 7.432 -1.071 1.00 78.69 194 SER A N 1
ATOM 1510 C CA . SER A 1 194 ? 7.726 7.666 -1.346 1.00 78.69 194 SER A CA 1
ATOM 1511 C C . SER A 1 194 ? 6.810 6.636 -0.665 1.00 78.69 194 SER A C 1
ATOM 1513 O O . SER A 1 194 ? 5.790 7.017 -0.090 1.00 78.69 194 SER A O 1
ATOM 1515 N N . ILE A 1 195 ? 7.222 5.366 -0.609 1.00 79.12 195 ILE A N 1
ATOM 1516 C CA . ILE A 1 195 ? 6.509 4.273 0.069 1.00 79.12 195 ILE A CA 1
ATOM 1517 C C . ILE A 1 195 ? 6.239 4.513 1.559 1.00 79.12 195 ILE A C 1
ATOM 1519 O O . ILE A 1 195 ? 5.170 4.164 2.051 1.00 79.12 195 ILE A O 1
ATOM 1523 N N . ILE A 1 196 ? 7.148 5.171 2.276 1.00 78.38 196 ILE A N 1
ATOM 1524 C CA . ILE A 1 196 ? 6.965 5.502 3.694 1.00 78.38 196 ILE A CA 1
ATOM 1525 C C . ILE A 1 196 ? 6.466 6.934 3.906 1.00 78.38 196 ILE A C 1
ATOM 1527 O O . ILE A 1 196 ? 6.416 7.405 5.035 1.00 78.38 196 ILE A O 1
ATOM 1531 N N . THR A 1 197 ? 6.023 7.624 2.854 1.00 84.88 197 THR A N 1
ATOM 1532 C CA . THR A 1 197 ? 5.315 8.913 2.977 1.00 84.88 197 THR A CA 1
ATOM 1533 C C . THR A 1 197 ? 3.789 8.759 2.954 1.00 84.88 197 THR A C 1
ATOM 1535 O O . THR A 1 197 ? 3.071 9.754 2.839 1.00 84.88 197 THR A O 1
ATOM 1538 N N . TYR A 1 198 ? 3.277 7.523 3.062 1.00 90.12 198 TYR A N 1
ATOM 1539 C CA . TYR A 1 198 ? 1.842 7.223 3.082 1.00 90.12 198 TYR A CA 1
ATOM 1540 C C . TYR A 1 198 ? 1.098 8.043 4.139 1.00 90.12 198 TYR A C 1
ATOM 1542 O O . TYR A 1 198 ? 1.497 8.111 5.301 1.00 90.12 198 TYR A O 1
ATOM 1550 N N . LYS A 1 199 ? -0.017 8.664 3.738 1.00 90.62 199 LYS A N 1
ATOM 1551 C CA . LYS A 1 199 ? -0.827 9.510 4.624 1.00 90.62 199 LYS A CA 1
ATOM 1552 C C . LYS A 1 199 ? -2.157 8.829 4.938 1.00 90.62 199 LYS A C 1
ATOM 1554 O O . LYS A 1 199 ? -3.030 8.807 4.077 1.00 90.62 199 LYS A O 1
ATOM 1559 N N . PRO A 1 200 ? -2.376 8.322 6.163 1.00 91.69 200 PRO A N 1
ATOM 1560 C CA . PRO A 1 200 ? -3.595 7.584 6.506 1.00 91.69 200 PRO A CA 1
ATOM 1561 C C . PRO A 1 200 ? -4.887 8.406 6.409 1.00 91.69 200 PRO A C 1
ATOM 1563 O O . PRO A 1 200 ? -5.955 7.833 6.202 1.00 91.69 200 PRO A O 1
ATOM 1566 N N . SER A 1 201 ? -4.800 9.732 6.536 1.00 90.25 201 SER A N 1
ATOM 1567 C CA . SER A 1 201 ? -5.930 10.655 6.383 1.00 90.25 201 SER A CA 1
ATOM 1568 C C . SER A 1 201 ? -6.255 11.012 4.929 1.00 90.25 201 SER A C 1
ATOM 1570 O O . SER A 1 201 ? -7.276 11.648 4.689 1.00 90.25 201 SER A O 1
ATOM 1572 N N . VAL A 1 202 ? -5.412 10.623 3.967 1.00 92.62 202 VAL A N 1
ATOM 1573 C CA . VAL A 1 202 ? -5.643 10.827 2.532 1.00 92.62 202 VAL A CA 1
ATOM 1574 C C . VAL A 1 202 ? -6.185 9.534 1.939 1.00 92.62 202 VAL A C 1
ATOM 1576 O O . VAL A 1 202 ? -5.662 8.450 2.212 1.00 92.62 202 VAL A O 1
ATOM 1579 N N . HIS A 1 203 ? -7.226 9.643 1.116 1.00 95.38 203 HIS A N 1
ATOM 1580 C CA . HIS A 1 203 ? -7.835 8.498 0.446 1.00 95.38 203 HIS A CA 1
ATOM 1581 C C . HIS A 1 203 ? -6.797 7.707 -0.353 1.00 95.38 203 HIS A C 1
ATOM 1583 O O . HIS A 1 203 ? -5.981 8.304 -1.052 1.00 95.38 203 HIS A O 1
ATOM 1589 N N . LEU A 1 204 ? -6.856 6.372 -0.320 1.00 96.69 204 LEU A N 1
ATOM 1590 C CA . LEU A 1 204 ? -5.927 5.529 -1.084 1.00 96.69 204 LEU A CA 1
ATOM 1591 C C . LEU A 1 204 ? -5.883 5.916 -2.576 1.00 96.69 204 LEU A C 1
ATOM 1593 O O . LEU A 1 204 ? -4.796 5.996 -3.135 1.00 96.69 204 LEU A O 1
ATOM 1597 N N . TYR A 1 205 ? -7.026 6.243 -3.194 1.00 95.81 205 TYR A N 1
ATOM 1598 C CA . TYR A 1 205 ? -7.096 6.659 -4.604 1.00 95.81 205 TYR A CA 1
ATOM 1599 C C . TYR A 1 205 ? -6.559 8.069 -4.908 1.00 95.81 205 TYR A C 1
ATOM 1601 O O . TYR A 1 205 ? -6.428 8.429 -6.076 1.00 95.81 205 TYR A O 1
ATOM 1609 N N . GLU A 1 206 ? -6.261 8.874 -3.887 1.00 95.56 206 GLU A N 1
ATOM 1610 C CA . GLU A 1 206 ? -5.647 10.205 -4.027 1.00 95.56 206 GLU A CA 1
ATOM 1611 C C . GLU A 1 206 ? -4.137 10.180 -3.759 1.00 95.56 206 GLU A C 1
ATOM 1613 O O . GLU A 1 206 ? -3.454 11.195 -3.897 1.00 95.56 206 GLU A O 1
ATOM 1618 N N . GLN A 1 207 ? -3.595 9.023 -3.376 1.00 93.62 207 GLN A N 1
ATOM 1619 C CA . GLN A 1 207 ? -2.169 8.835 -3.142 1.00 93.62 207 GLN A CA 1
ATOM 1620 C C . GLN A 1 207 ? -1.497 8.319 -4.411 1.00 93.62 207 GLN A C 1
ATOM 1622 O O . GLN A 1 207 ? -1.992 7.382 -5.007 1.00 93.62 207 GLN A O 1
ATOM 1627 N N . ALA A 1 208 ? -0.378 8.909 -4.837 1.00 92.88 208 ALA A N 1
ATOM 1628 C CA . ALA A 1 208 ? 0.382 8.444 -6.004 1.00 92.88 208 ALA A CA 1
ATOM 1629 C C . ALA A 1 208 ? 1.406 7.367 -5.593 1.00 92.88 208 ALA A C 1
ATOM 1631 O O . ALA A 1 208 ? 1.024 6.278 -5.173 1.00 92.88 208 ALA A O 1
ATOM 1632 N N . HIS A 1 209 ? 2.705 7.680 -5.631 1.00 92.12 209 HIS A N 1
ATOM 1633 C CA . HIS A 1 209 ? 3.783 6.759 -5.246 1.00 92.12 209 HIS A CA 1
ATOM 1634 C C . HIS A 1 209 ? 3.626 6.188 -3.830 1.00 92.12 209 HIS A 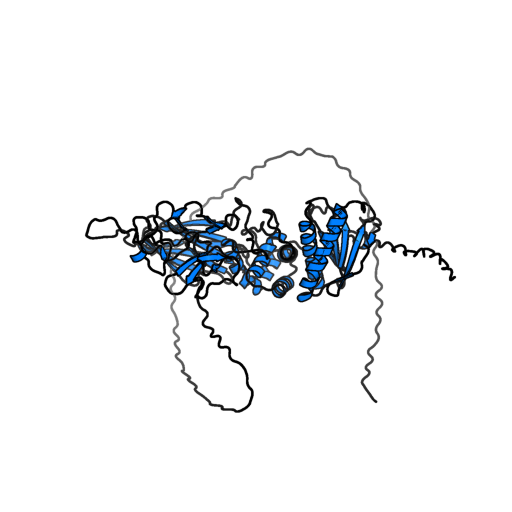C 1
ATOM 1636 O O . HIS A 1 209 ? 3.951 5.027 -3.595 1.00 92.12 209 HIS A O 1
ATOM 1642 N N . SER A 1 210 ? 3.085 6.957 -2.880 1.00 92.62 210 SER A N 1
ATOM 1643 C CA . SER A 1 210 ? 2.899 6.492 -1.501 1.00 92.62 210 SER A CA 1
ATOM 1644 C C . SER A 1 210 ? 1.883 5.356 -1.366 1.00 92.62 210 SER A C 1
ATOM 1646 O O . SER A 1 210 ? 1.977 4.569 -0.426 1.00 92.62 210 SER A O 1
ATOM 1648 N N . ALA A 1 211 ? 0.975 5.182 -2.335 1.00 96.19 211 ALA A N 1
ATOM 1649 C CA . ALA A 1 211 ? 0.082 4.025 -2.389 1.00 96.19 211 ALA A CA 1
ATOM 1650 C C . ALA A 1 211 ? 0.839 2.688 -2.542 1.00 96.19 211 ALA A C 1
ATOM 1652 O O . ALA A 1 211 ? 0.269 1.631 -2.276 1.00 96.19 211 ALA A O 1
ATOM 1653 N N . SER A 1 212 ? 2.135 2.709 -2.882 1.00 96.44 212 SER A N 1
ATOM 1654 C CA . SER A 1 212 ? 3.010 1.526 -2.855 1.00 96.44 212 SER A CA 1
ATOM 1655 C C . SER A 1 212 ? 3.019 0.792 -1.516 1.00 96.44 212 SER A C 1
ATOM 1657 O O . SER A 1 212 ? 3.183 -0.429 -1.508 1.00 96.44 212 SER A O 1
ATOM 1659 N N . LEU A 1 213 ? 2.750 1.476 -0.395 1.00 95.44 213 LEU A N 1
ATOM 1660 C CA . LEU A 1 213 ? 2.647 0.829 0.915 1.00 95.44 213 LEU A CA 1
ATOM 1661 C C . LEU A 1 213 ? 1.493 -0.183 0.975 1.00 95.44 213 LEU A C 1
ATOM 1663 O O . LEU A 1 213 ? 1.622 -1.222 1.621 1.00 95.44 213 LEU A O 1
ATOM 1667 N N . PHE A 1 214 ? 0.386 0.080 0.270 1.00 97.69 214 PHE A N 1
ATOM 1668 C CA . PHE A 1 214 ? -0.732 -0.860 0.163 1.00 97.69 214 PHE A CA 1
ATOM 1669 C C . PHE A 1 214 ? -0.323 -2.122 -0.605 1.00 97.69 214 PHE A C 1
ATOM 1671 O O . PHE A 1 214 ? -0.578 -3.234 -0.149 1.00 97.69 214 PHE A O 1
ATOM 1678 N N . PHE A 1 215 ? 0.378 -1.979 -1.731 1.00 98.06 215 PHE A N 1
ATOM 1679 C CA . PHE A 1 215 ? 0.862 -3.127 -2.506 1.00 98.06 215 PHE A CA 1
ATOM 1680 C C . PHE A 1 215 ? 1.956 -3.914 -1.767 1.00 98.06 215 PHE A C 1
ATOM 1682 O O . PHE A 1 215 ? 1.965 -5.147 -1.807 1.00 98.06 215 PHE A O 1
ATOM 1689 N N . LEU A 1 216 ? 2.820 -3.227 -1.012 1.00 97.06 216 LEU A N 1
ATOM 1690 C CA . LEU A 1 216 ? 3.780 -3.878 -0.122 1.00 97.06 216 LEU A CA 1
ATOM 1691 C C . LEU A 1 216 ? 3.079 -4.652 0.999 1.00 97.06 216 LEU A C 1
ATOM 1693 O O . LEU A 1 216 ? 3.479 -5.774 1.323 1.00 97.06 216 LEU A O 1
ATOM 1697 N N . PHE A 1 217 ? 2.000 -4.097 1.557 1.00 97.00 217 PHE A N 1
ATOM 1698 C CA . PHE A 1 217 ? 1.148 -4.810 2.502 1.00 97.00 217 PHE A CA 1
ATOM 1699 C C . PHE A 1 217 ? 0.601 -6.107 1.896 1.00 97.00 217 PHE A C 1
ATOM 1701 O O . PHE A 1 217 ? 0.758 -7.157 2.516 1.00 97.00 217 PHE A O 1
ATOM 1708 N N . LEU A 1 218 ? 0.030 -6.059 0.684 1.00 98.00 218 LEU A N 1
ATOM 1709 C CA . LEU A 1 218 ? -0.497 -7.255 0.017 1.00 98.00 218 LEU A CA 1
ATOM 1710 C C . LEU A 1 218 ? 0.573 -8.356 -0.040 1.00 98.00 218 LEU A C 1
ATOM 1712 O O . LEU A 1 218 ? 0.337 -9.481 0.397 1.00 98.00 218 LEU A O 1
ATOM 1716 N N . TRP A 1 219 ? 1.776 -8.020 -0.504 1.00 96.94 219 TRP A N 1
ATOM 1717 C CA . TRP A 1 219 ? 2.874 -8.980 -0.611 1.00 96.94 219 TRP A CA 1
ATOM 1718 C C . TRP A 1 219 ? 3.337 -9.535 0.740 1.00 96.94 219 TRP A C 1
ATOM 1720 O O . TRP A 1 219 ? 3.414 -10.751 0.916 1.00 96.94 219 TRP A O 1
ATOM 1730 N N . SER A 1 220 ? 3.591 -8.654 1.713 1.00 93.75 220 SER A N 1
ATOM 1731 C CA . SER A 1 220 ? 4.024 -9.039 3.069 1.00 93.75 220 SER A CA 1
ATOM 1732 C C . SER A 1 220 ? 2.983 -9.884 3.814 1.00 93.75 220 SER A C 1
ATOM 1734 O O . SER A 1 220 ? 3.326 -10.589 4.760 1.00 93.75 220 SER A O 1
ATOM 1736 N N . HIS A 1 221 ? 1.726 -9.862 3.358 1.00 93.44 221 HIS A N 1
ATOM 1737 C CA . HIS A 1 221 ? 0.620 -10.668 3.880 1.00 93.44 221 HIS A CA 1
ATOM 1738 C C . HIS A 1 221 ? 0.233 -11.829 2.948 1.00 93.44 221 HIS A C 1
ATOM 1740 O O . HIS A 1 221 ? -0.870 -12.369 3.032 1.00 93.44 221 HIS A O 1
ATOM 1746 N N . GLY A 1 222 ? 1.161 -12.260 2.087 1.00 94.50 222 GLY A N 1
ATOM 1747 C CA . GLY A 1 222 ? 1.069 -13.514 1.339 1.00 94.50 222 GLY A CA 1
ATOM 1748 C C . GLY A 1 222 ? 0.367 -13.420 -0.015 1.00 94.50 222 GLY A C 1
ATOM 1749 O O . GLY A 1 222 ? 0.169 -14.448 -0.666 1.00 94.50 222 GLY A O 1
ATOM 1750 N N . VAL A 1 223 ? 0.007 -12.222 -0.483 1.00 96.69 223 VAL A N 1
ATOM 1751 C CA . VAL A 1 223 ? -0.535 -12.051 -1.834 1.00 96.69 223 VAL A CA 1
ATOM 1752 C C . VAL A 1 223 ? 0.597 -12.168 -2.853 1.00 96.69 223 VAL A C 1
ATOM 1754 O O . VAL A 1 223 ? 1.575 -11.422 -2.835 1.00 96.69 223 VAL A O 1
ATOM 1757 N N . SER A 1 224 ? 0.462 -13.128 -3.765 1.00 97.31 224 SER A N 1
ATOM 1758 C CA . SER A 1 224 ? 1.459 -13.375 -4.811 1.00 97.31 224 SER A CA 1
ATOM 1759 C C . SER A 1 224 ? 1.562 -12.213 -5.811 1.00 97.31 224 SER A C 1
ATOM 1761 O O . SER A 1 224 ? 0.570 -11.538 -6.088 1.00 97.31 224 SER A O 1
ATOM 1763 N N . TRP A 1 225 ? 2.735 -12.023 -6.428 1.00 97.38 225 TRP A N 1
ATOM 1764 C CA . TRP A 1 225 ? 2.922 -11.030 -7.498 1.00 97.38 225 TRP A CA 1
ATOM 1765 C C . TRP A 1 225 ? 1.917 -11.144 -8.656 1.00 97.38 225 TRP A C 1
ATOM 1767 O O . TRP A 1 225 ? 1.384 -10.104 -9.035 1.00 97.38 225 TRP A O 1
ATOM 1777 N N . PRO A 1 226 ? 1.577 -12.346 -9.179 1.00 98.06 226 PRO A N 1
ATOM 1778 C CA . PRO A 1 226 ? 0.506 -12.474 -10.165 1.00 98.06 226 PRO A CA 1
ATOM 1779 C C . PRO A 1 226 ? -0.827 -11.878 -9.703 1.00 98.06 226 PRO A C 1
ATOM 1781 O O . PRO A 1 226 ? -1.474 -11.175 -10.470 1.00 98.06 226 PRO A O 1
ATOM 1784 N N . LYS A 1 227 ? -1.218 -12.102 -8.441 1.00 97.94 227 LYS A N 1
ATOM 1785 C CA . LYS A 1 227 ? -2.474 -11.564 -7.903 1.00 97.94 227 LYS A CA 1
ATOM 1786 C C . LYS A 1 227 ? -2.402 -10.053 -7.673 1.00 97.94 227 LYS A C 1
ATOM 1788 O O . LYS A 1 227 ? -3.374 -9.356 -7.936 1.00 97.94 227 LYS A O 1
ATOM 1793 N N . ILE A 1 228 ? -1.256 -9.524 -7.240 1.00 98.25 228 ILE A N 1
ATOM 1794 C CA . ILE A 1 228 ? -1.042 -8.069 -7.156 1.00 98.25 228 ILE A CA 1
ATOM 1795 C C . ILE A 1 228 ? -1.163 -7.434 -8.547 1.00 98.25 228 ILE A C 1
ATOM 1797 O O . ILE A 1 228 ? -1.847 -6.426 -8.703 1.00 98.25 228 ILE A O 1
ATOM 1801 N N . HIS A 1 229 ? -0.549 -8.042 -9.564 1.00 97.62 229 HIS A N 1
ATOM 1802 C CA . HIS A 1 229 ? -0.659 -7.586 -10.947 1.00 97.62 229 HIS A CA 1
ATOM 1803 C C . HIS A 1 229 ? -2.109 -7.631 -11.452 1.00 97.62 229 HIS A C 1
ATOM 1805 O O . HIS A 1 229 ? -2.583 -6.651 -12.015 1.00 97.62 229 HIS A O 1
ATOM 1811 N N . GLU A 1 230 ? -2.840 -8.716 -11.186 1.00 96.88 230 GLU A N 1
ATOM 1812 C CA . GLU A 1 230 ? -4.269 -8.841 -11.504 1.00 96.88 230 GLU A CA 1
ATOM 1813 C C . GLU A 1 230 ? -5.101 -7.715 -10.866 1.00 96.88 230 GLU A C 1
ATOM 1815 O O . GLU A 1 230 ? -5.871 -7.059 -11.565 1.00 96.88 230 GLU A O 1
ATOM 1820 N N . ILE A 1 231 ? -4.892 -7.423 -9.574 1.00 96.69 231 ILE A N 1
ATOM 1821 C CA . ILE A 1 231 ? -5.558 -6.308 -8.877 1.00 96.69 231 ILE A CA 1
ATOM 1822 C C . ILE A 1 231 ? -5.286 -4.981 -9.596 1.00 96.69 231 ILE A C 1
ATOM 1824 O O . ILE A 1 231 ? -6.210 -4.193 -9.782 1.00 96.69 231 ILE A O 1
ATOM 1828 N N . VAL A 1 232 ? -4.046 -4.736 -10.036 1.00 96.12 232 VAL A N 1
ATOM 1829 C CA . VAL A 1 232 ? -3.669 -3.525 -10.790 1.00 96.12 232 VAL A CA 1
ATOM 1830 C C . VAL A 1 232 ? -4.379 -3.456 -12.146 1.00 96.12 232 VAL A C 1
ATOM 1832 O O . VAL A 1 232 ? -4.857 -2.388 -12.532 1.00 96.12 232 VAL A O 1
ATOM 1835 N N . LEU A 1 233 ? -4.470 -4.574 -12.872 1.00 93.69 233 LEU A N 1
ATOM 1836 C CA . LEU A 1 233 ? -5.147 -4.630 -14.172 1.00 93.69 233 LEU A CA 1
ATOM 1837 C C . LEU A 1 233 ? -6.668 -4.450 -14.063 1.00 93.69 233 LEU A C 1
ATOM 1839 O O . LEU A 1 233 ? -7.280 -3.952 -15.004 1.00 93.69 233 LEU A O 1
ATOM 1843 N N . HIS A 1 234 ? -7.274 -4.819 -12.932 1.00 93.00 234 HIS A N 1
ATOM 1844 C CA . HIS A 1 234 ? -8.711 -4.655 -12.691 1.00 93.00 234 HIS A CA 1
ATOM 1845 C C . HIS A 1 234 ? -9.136 -3.224 -12.338 1.00 93.00 234 HIS A C 1
ATOM 1847 O O . HIS A 1 234 ? -10.325 -2.914 -12.419 1.00 93.00 234 HIS A O 1
ATOM 1853 N N . GLN A 1 235 ? -8.208 -2.337 -11.965 1.00 93.38 235 GLN A N 1
ATOM 1854 C CA . GLN A 1 235 ? -8.572 -0.961 -11.614 1.00 93.38 235 GLN A CA 1
ATOM 1855 C C . GLN A 1 235 ? -8.997 -0.163 -12.842 1.00 93.38 235 GLN A C 1
ATOM 1857 O O . GLN A 1 235 ? -8.408 -0.309 -13.903 1.00 93.38 235 GLN A O 1
ATOM 1862 N N . VAL A 1 236 ? -9.966 0.739 -12.723 1.00 90.06 236 VAL A N 1
ATOM 1863 C CA . VAL A 1 236 ? -10.362 1.611 -13.842 1.00 90.06 236 VAL A CA 1
ATOM 1864 C C . VAL A 1 236 ? -9.321 2.719 -14.064 1.00 90.06 236 VAL A C 1
ATOM 1866 O O . VAL A 1 236 ? -8.766 3.269 -13.107 1.00 90.06 236 VAL A O 1
ATOM 1869 N N . ALA A 1 237 ? -9.061 3.056 -15.331 1.00 88.62 237 ALA A N 1
ATOM 1870 C CA . ALA A 1 237 ? -8.338 4.266 -15.718 1.00 88.62 237 ALA A CA 1
ATOM 1871 C C . ALA A 1 237 ? -9.248 5.493 -15.524 1.00 88.62 237 ALA A C 1
ATOM 1873 O O . ALA A 1 237 ? -9.818 6.020 -16.471 1.00 88.62 237 ALA A O 1
ATOM 1874 N N . ALA A 1 238 ? -9.457 5.870 -14.263 1.00 91.25 238 ALA A N 1
ATOM 1875 C CA . ALA A 1 238 ? -10.458 6.849 -13.863 1.00 91.25 238 ALA A CA 1
ATOM 1876 C C . ALA A 1 238 ? -10.060 8.280 -14.248 1.00 91.25 238 ALA A C 1
ATOM 1878 O O . ALA A 1 238 ? -8.933 8.700 -13.987 1.00 91.25 238 ALA A O 1
ATOM 1879 N N . ASP A 1 239 ? -11.002 9.073 -14.751 1.00 91.75 239 ASP A N 1
ATOM 1880 C CA . ASP A 1 239 ? -10.792 10.494 -15.068 1.00 91.75 239 ASP A CA 1
ATOM 1881 C C . ASP A 1 239 ? -11.003 11.406 -13.848 1.00 91.75 239 ASP A C 1
ATOM 1883 O O . ASP A 1 239 ? -10.631 12.581 -13.846 1.00 91.75 239 ASP A O 1
ATOM 1887 N N . SER A 1 240 ? -11.597 10.873 -12.777 1.00 94.94 240 SER A N 1
ATOM 1888 C CA . SER A 1 240 ? -11.887 11.610 -11.546 1.00 94.94 240 SER A CA 1
ATOM 1889 C C . SER A 1 240 ? -11.742 10.742 -10.298 1.00 94.94 240 SER A C 1
ATOM 1891 O O . SER A 1 240 ? -11.912 9.524 -10.339 1.00 94.94 240 SER A O 1
ATOM 1893 N N . PHE A 1 241 ? -11.499 11.370 -9.145 1.00 95.31 241 PHE A N 1
ATOM 1894 C CA . PHE A 1 241 ? -11.451 10.657 -7.864 1.00 95.31 241 PHE A CA 1
ATOM 1895 C C . PHE A 1 241 ? -12.790 10.012 -7.482 1.00 95.31 241 PHE A C 1
ATOM 1897 O O . PHE A 1 241 ? -12.807 8.968 -6.837 1.00 95.31 241 PHE A O 1
ATOM 1904 N N . GLN A 1 242 ? -13.919 10.582 -7.918 1.00 96.00 242 GLN A N 1
ATOM 1905 C CA . GLN A 1 242 ? -15.232 9.966 -7.715 1.00 96.00 242 GLN A CA 1
ATOM 1906 C C . GLN A 1 242 ? -15.346 8.637 -8.471 1.00 96.00 242 GLN A C 1
ATOM 1908 O O . GLN A 1 242 ? -15.841 7.654 -7.919 1.00 96.00 242 GLN A O 1
ATOM 1913 N N . GLU A 1 243 ? -14.879 8.595 -9.716 1.00 95.50 243 GLU A N 1
ATOM 1914 C CA . GLU A 1 243 ? -14.855 7.370 -10.513 1.00 95.50 243 GLU A CA 1
ATOM 1915 C C . GLU A 1 243 ? -13.887 6.338 -9.923 1.00 95.50 243 GLU A C 1
ATOM 1917 O O . GLU A 1 243 ? -14.268 5.179 -9.762 1.00 95.50 243 GLU A O 1
ATOM 1922 N N . ALA A 1 244 ? -12.689 6.760 -9.497 1.00 95.50 244 ALA A N 1
ATOM 1923 C CA . ALA A 1 244 ? -11.737 5.881 -8.817 1.00 95.50 244 ALA A CA 1
ATOM 1924 C C . ALA A 1 244 ? -12.345 5.265 -7.544 1.00 95.50 244 ALA A C 1
ATOM 1926 O O . ALA A 1 244 ? -12.304 4.047 -7.362 1.00 95.50 244 ALA A O 1
ATOM 1927 N N . ARG A 1 245 ? -13.000 6.080 -6.705 1.00 96.62 245 ARG A N 1
ATOM 1928 C CA . ARG A 1 245 ? -13.721 5.606 -5.515 1.00 96.62 245 ARG A CA 1
ATOM 1929 C C . ARG A 1 245 ? -14.833 4.624 -5.874 1.00 96.62 245 ARG A C 1
ATOM 1931 O O . ARG A 1 245 ? -14.956 3.590 -5.224 1.00 96.62 245 ARG A O 1
ATOM 1938 N N . THR A 1 246 ? -15.626 4.931 -6.901 1.00 97.00 246 THR A N 1
ATOM 1939 C CA . THR A 1 246 ? -16.717 4.062 -7.374 1.00 97.00 246 THR A CA 1
ATOM 1940 C C . THR A 1 246 ? -16.173 2.710 -7.834 1.00 97.00 246 THR A C 1
ATOM 1942 O O . THR A 1 246 ? -16.725 1.671 -7.477 1.00 97.00 246 THR A O 1
ATOM 1945 N N . SER A 1 247 ? -15.071 2.707 -8.588 1.00 95.25 247 SER A N 1
ATOM 1946 C CA . SER A 1 247 ? -14.388 1.489 -9.033 1.00 95.25 247 SER A CA 1
ATOM 1947 C C . SER A 1 247 ? -13.920 0.657 -7.841 1.00 95.25 247 SER A C 1
ATOM 1949 O O . SER A 1 247 ? -14.309 -0.501 -7.705 1.00 95.25 247 SER A O 1
ATOM 1951 N N . MET A 1 248 ? -13.155 1.256 -6.924 1.00 96.75 248 MET A N 1
ATOM 1952 C CA . MET A 1 248 ? -12.624 0.556 -5.749 1.00 96.75 248 MET A CA 1
ATOM 1953 C C . MET A 1 248 ? -13.725 0.028 -4.824 1.00 96.75 248 MET A C 1
ATOM 1955 O O . MET A 1 248 ? -13.598 -1.057 -4.264 1.00 96.75 248 MET A O 1
ATOM 1959 N N . ALA A 1 249 ? -14.833 0.758 -4.682 1.00 97.19 249 ALA A N 1
ATOM 1960 C CA . ALA A 1 249 ? -15.974 0.333 -3.874 1.00 97.19 249 ALA A CA 1
ATOM 1961 C C . ALA A 1 249 ? -16.747 -0.855 -4.464 1.00 97.19 249 ALA A C 1
ATOM 1963 O O . ALA A 1 249 ? -17.536 -1.485 -3.755 1.00 97.19 249 ALA A O 1
ATOM 1964 N N . ASN A 1 250 ? -16.534 -1.158 -5.746 1.00 96.75 250 ASN A N 1
ATOM 1965 C CA . ASN A 1 250 ? -17.095 -2.319 -6.432 1.00 96.75 250 ASN A CA 1
ATOM 1966 C C . ASN A 1 250 ? -16.075 -3.459 -6.606 1.00 96.75 250 ASN A C 1
ATOM 1968 O O . ASN A 1 250 ? -16.467 -4.565 -6.971 1.00 96.75 250 ASN A O 1
ATOM 1972 N N . ASP A 1 251 ? -14.799 -3.227 -6.291 1.00 97.00 251 ASP A N 1
ATOM 1973 C CA . ASP A 1 251 ? -13.735 -4.228 -6.356 1.00 97.00 251 ASP A CA 1
ATOM 1974 C C . ASP A 1 251 ? -13.716 -5.082 -5.076 1.00 97.00 251 ASP A C 1
ATOM 1976 O O . ASP A 1 251 ? -13.568 -4.572 -3.961 1.00 97.00 251 ASP A O 1
ATOM 1980 N N . ALA A 1 252 ? -13.916 -6.393 -5.222 1.00 96.50 252 ALA A N 1
ATOM 1981 C CA . ALA A 1 252 ? -13.999 -7.316 -4.092 1.00 96.50 252 ALA A CA 1
ATOM 1982 C C . ALA A 1 252 ? -12.647 -7.533 -3.391 1.00 96.50 252 ALA A C 1
ATOM 1984 O O . ALA A 1 252 ? -12.624 -7.688 -2.167 1.00 96.50 252 ALA A O 1
ATOM 1985 N N . ASP A 1 253 ? -11.534 -7.512 -4.133 1.00 96.50 253 ASP A N 1
ATOM 1986 C CA . ASP A 1 253 ? -10.196 -7.657 -3.559 1.00 96.50 253 ASP A CA 1
ATOM 1987 C C . ASP A 1 253 ? -9.870 -6.428 -2.708 1.00 96.50 253 ASP A C 1
ATOM 1989 O O . ASP A 1 253 ? -9.458 -6.557 -1.555 1.00 96.50 253 ASP A O 1
ATOM 1993 N N . ILE A 1 254 ? -10.121 -5.227 -3.231 1.00 97.44 254 ILE A N 1
ATOM 1994 C CA . ILE A 1 254 ? -9.874 -3.983 -2.493 1.00 97.44 254 ILE A CA 1
ATOM 1995 C C . ILE A 1 254 ? -10.771 -3.895 -1.250 1.00 97.44 254 ILE A C 1
ATOM 1997 O O . ILE A 1 254 ? -10.292 -3.542 -0.169 1.00 97.44 254 ILE A O 1
ATOM 2001 N N . GLN A 1 255 ? -12.051 -4.271 -1.360 1.00 96.81 255 GLN A N 1
ATOM 2002 C CA . GLN A 1 255 ? -12.968 -4.322 -0.214 1.00 96.81 255 GLN A CA 1
ATOM 2003 C C . GLN A 1 255 ? -12.484 -5.254 0.900 1.00 96.81 255 GLN A C 1
ATOM 2005 O O . GLN A 1 255 ? -12.677 -4.942 2.077 1.00 96.81 255 GLN A O 1
ATOM 2010 N N . TYR A 1 256 ? -11.876 -6.382 0.534 1.00 97.00 256 TYR A N 1
ATOM 2011 C CA . TYR A 1 256 ? -11.348 -7.360 1.477 1.00 97.00 256 TYR A CA 1
ATOM 2012 C C . TYR A 1 256 ? -10.022 -6.907 2.103 1.00 97.00 256 TYR A C 1
ATOM 2014 O O . TYR A 1 256 ? -9.856 -6.964 3.322 1.00 97.00 256 TYR A O 1
ATOM 2022 N N . TRP A 1 257 ? -9.079 -6.431 1.287 1.00 98.06 257 TRP A N 1
ATOM 2023 C CA . TRP A 1 257 ? -7.720 -6.134 1.736 1.00 98.06 257 TRP A CA 1
ATOM 2024 C C . TRP A 1 257 ? -7.586 -4.795 2.454 1.00 98.06 257 TRP A C 1
ATOM 2026 O O . TRP A 1 257 ? -6.757 -4.684 3.355 1.00 98.06 257 TRP A O 1
ATOM 2036 N N . PHE A 1 258 ? -8.388 -3.783 2.116 1.00 98.19 258 PHE A N 1
ATOM 2037 C CA . PHE A 1 258 ? -8.231 -2.450 2.703 1.00 98.19 258 PHE A CA 1
ATOM 2038 C C . PHE A 1 258 ? -8.420 -2.413 4.241 1.00 98.19 258 PHE A C 1
ATOM 2040 O O . PHE A 1 258 ? -7.578 -1.829 4.930 1.00 98.19 258 PHE A O 1
ATOM 2047 N N . PRO A 1 259 ? -9.433 -3.073 4.842 1.00 97.25 259 PRO A N 1
ATOM 2048 C CA . PRO A 1 259 ? -9.559 -3.136 6.302 1.00 97.25 259 PRO A CA 1
ATOM 2049 C C . PRO A 1 259 ? -8.406 -3.874 7.001 1.00 97.25 259 PRO A C 1
ATOM 2051 O O . PRO A 1 259 ? -8.070 -3.560 8.145 1.00 97.25 259 PRO A O 1
ATOM 2054 N N . LEU A 1 260 ? -7.794 -4.860 6.336 1.00 97.06 260 LEU A N 1
ATOM 2055 C CA . LEU A 1 260 ? -6.628 -5.586 6.854 1.00 97.06 260 LEU A CA 1
ATOM 2056 C C . LEU A 1 260 ? -5.359 -4.735 6.755 1.00 97.06 260 LEU A C 1
ATOM 2058 O O . LEU A 1 260 ? -4.579 -4.677 7.706 1.00 97.06 260 LEU A O 1
ATOM 2062 N N . PHE A 1 261 ? -5.205 -4.006 5.650 1.00 97.31 261 PHE A N 1
ATOM 2063 C CA . PHE A 1 261 ? -4.145 -3.024 5.466 1.00 97.31 261 PHE A CA 1
ATOM 2064 C C . PHE A 1 261 ? -4.163 -1.973 6.576 1.00 97.31 261 PHE A C 1
ATOM 2066 O O . PHE A 1 261 ? -3.130 -1.706 7.182 1.00 97.31 261 PHE A O 1
ATOM 2073 N N . ALA A 1 262 ? -5.336 -1.431 6.910 1.00 95.56 262 ALA A N 1
ATOM 2074 C CA . ALA A 1 262 ? -5.474 -0.448 7.980 1.00 95.56 262 ALA A CA 1
ATOM 2075 C C . ALA A 1 262 ? -4.994 -0.973 9.346 1.00 95.56 262 ALA A C 1
ATOM 2077 O O . ALA A 1 262 ? -4.333 -0.250 10.094 1.00 95.56 262 ALA A O 1
ATOM 2078 N N . GLN A 1 263 ? -5.291 -2.239 9.663 1.00 94.25 263 GLN A N 1
ATOM 2079 C CA . GLN A 1 263 ? -4.827 -2.892 10.892 1.00 94.25 263 GLN A CA 1
ATOM 2080 C C . GLN A 1 263 ? -3.306 -3.076 10.888 1.00 94.25 263 GLN A C 1
ATOM 2082 O O . GLN A 1 263 ? -2.648 -2.713 11.862 1.00 94.25 263 GLN A O 1
ATOM 2087 N N . ALA A 1 264 ? -2.743 -3.598 9.794 1.00 92.50 264 ALA A N 1
ATOM 2088 C CA . ALA A 1 264 ? -1.304 -3.813 9.657 1.00 92.50 264 ALA A CA 1
ATOM 2089 C C . ALA A 1 264 ? -0.518 -2.495 9.686 1.00 92.50 264 ALA A C 1
ATOM 2091 O O . ALA A 1 264 ? 0.520 -2.414 10.342 1.00 92.50 264 ALA A O 1
ATOM 2092 N N . HIS A 1 265 ? -1.044 -1.449 9.044 1.00 91.75 265 HIS A N 1
ATOM 2093 C CA . HIS A 1 265 ? -0.494 -0.099 9.093 1.00 91.75 265 HIS A CA 1
ATOM 2094 C C . HIS A 1 265 ? -0.494 0.440 10.527 1.00 91.75 265 HIS A C 1
ATOM 2096 O O . HIS A 1 265 ? 0.525 0.936 11.000 1.00 91.75 265 HIS A O 1
ATOM 2102 N N . LYS A 1 266 ? -1.614 0.322 11.256 1.00 88.62 266 LYS A N 1
ATOM 2103 C CA . LYS A 1 266 ? -1.696 0.790 12.651 1.00 88.62 266 LYS A CA 1
ATOM 2104 C C . LYS A 1 266 ? -0.785 0.000 13.597 1.00 88.62 266 LYS A C 1
ATOM 2106 O O . LYS A 1 266 ? -0.324 0.551 14.592 1.00 88.62 266 LYS A O 1
ATOM 2111 N N . ASP A 1 267 ? -0.517 -1.264 13.286 1.00 87.38 267 ASP A N 1
ATOM 2112 C CA . ASP A 1 267 ? 0.400 -2.117 14.044 1.00 87.38 267 ASP A CA 1
ATOM 2113 C C . ASP A 1 267 ? 1.879 -1.937 13.652 1.00 87.38 267 ASP A C 1
ATOM 2115 O O . ASP A 1 267 ? 2.738 -2.517 14.313 1.00 87.38 267 ASP A O 1
ATOM 2119 N N . GLY A 1 268 ? 2.191 -1.188 12.586 1.00 87.31 268 GLY A N 1
ATOM 2120 C CA . GLY A 1 268 ? 3.553 -1.089 12.051 1.00 87.31 268 GLY A CA 1
ATOM 2121 C C . GLY A 1 268 ? 4.093 -2.421 11.513 1.00 87.31 268 GLY A C 1
ATOM 2122 O O . GLY A 1 268 ? 5.288 -2.678 11.593 1.00 87.31 268 GLY A O 1
ATOM 2123 N N . LYS A 1 269 ? 3.216 -3.297 11.001 1.00 87.19 269 LYS A N 1
ATOM 2124 C CA . LYS A 1 269 ? 3.535 -4.686 10.607 1.00 87.19 269 LYS A CA 1
ATOM 2125 C C . LYS A 1 269 ? 3.666 -4.901 9.096 1.00 87.19 269 LYS A C 1
ATOM 2127 O O . LYS A 1 269 ? 3.407 -5.992 8.598 1.00 87.19 269 LYS A O 1
ATOM 2132 N N . ILE A 1 270 ? 4.056 -3.871 8.354 1.00 89.38 270 ILE A N 1
ATOM 2133 C CA . ILE A 1 270 ? 4.324 -3.966 6.913 1.00 89.38 270 ILE A CA 1
ATOM 2134 C C . ILE A 1 270 ? 5.841 -3.999 6.731 1.00 89.38 270 ILE A C 1
ATOM 2136 O O . ILE A 1 270 ? 6.531 -3.164 7.307 1.00 89.38 270 ILE A O 1
ATOM 2140 N N . PHE A 1 271 ? 6.371 -4.957 5.970 1.00 88.69 271 PHE A N 1
ATOM 2141 C CA . PHE A 1 271 ? 7.816 -5.142 5.802 1.00 88.69 271 PHE A CA 1
ATOM 2142 C C . PHE A 1 271 ? 8.210 -5.345 4.336 1.00 88.69 271 PHE A C 1
ATOM 2144 O O . PHE A 1 271 ? 7.441 -5.883 3.539 1.00 88.69 271 PHE A O 1
ATOM 2151 N N . PHE A 1 272 ? 9.417 -4.894 4.000 1.00 87.75 272 PHE A N 1
ATOM 2152 C CA . PHE A 1 272 ? 10.076 -5.086 2.710 1.00 87.75 272 PHE A CA 1
ATOM 2153 C C . PHE A 1 272 ? 10.519 -6.546 2.510 1.00 87.75 272 PHE A C 1
ATOM 2155 O O . PHE A 1 272 ? 10.563 -7.310 3.475 1.00 87.75 272 PHE A O 1
ATOM 2162 N N . PRO A 1 273 ? 10.884 -6.969 1.284 1.00 86.06 273 PRO A N 1
ATOM 2163 C CA . PRO A 1 273 ? 11.326 -8.343 1.036 1.00 86.06 273 PRO A CA 1
ATOM 2164 C C . PRO A 1 273 ? 12.561 -8.820 1.800 1.00 86.06 273 PRO A C 1
ATOM 2166 O O . PRO A 1 273 ? 12.779 -10.023 1.921 1.00 86.06 273 PRO A O 1
ATOM 2169 N N . ASP A 1 274 ? 13.342 -7.897 2.343 1.00 85.12 274 ASP A N 1
ATOM 2170 C CA . ASP A 1 274 ? 14.466 -8.161 3.239 1.00 85.12 274 ASP A CA 1
ATOM 2171 C C . ASP A 1 274 ? 14.074 -8.187 4.729 1.00 85.12 274 ASP A C 1
ATOM 2173 O O . ASP A 1 274 ? 14.940 -8.220 5.602 1.00 85.12 274 ASP A O 1
ATOM 2177 N N . PHE A 1 275 ? 12.769 -8.208 5.021 1.00 85.31 275 PHE A N 1
ATOM 2178 C CA . PHE A 1 275 ? 12.165 -8.255 6.355 1.00 85.31 275 PHE A CA 1
ATOM 2179 C C . PHE A 1 275 ? 12.394 -7.011 7.221 1.00 85.31 275 PHE A C 1
ATOM 2181 O O . PHE A 1 275 ? 12.118 -7.034 8.422 1.00 85.31 275 PHE A O 1
ATOM 2188 N N . ILE A 1 276 ? 12.836 -5.902 6.625 1.00 85.31 276 ILE A N 1
ATOM 2189 C CA . ILE A 1 276 ? 12.886 -4.611 7.310 1.00 85.31 276 ILE A CA 1
ATOM 2190 C C . ILE A 1 276 ? 11.484 -3.994 7.309 1.00 85.31 276 ILE A C 1
ATOM 2192 O O . ILE A 1 276 ? 10.816 -3.939 6.277 1.00 85.31 276 ILE A O 1
ATOM 2196 N N . TYR A 1 277 ? 11.021 -3.514 8.464 1.00 84.12 277 TYR A N 1
ATOM 2197 C CA . TYR A 1 277 ? 9.728 -2.838 8.568 1.00 84.12 277 TYR A CA 1
ATOM 2198 C C . TYR A 1 277 ? 9.705 -1.526 7.776 1.00 84.12 277 TYR A C 1
ATOM 2200 O O . TYR A 1 277 ? 10.628 -0.714 7.857 1.00 84.12 277 TYR A O 1
ATOM 2208 N N . ALA A 1 278 ? 8.611 -1.302 7.052 1.00 84.81 278 ALA A N 1
ATOM 2209 C CA . ALA A 1 278 ? 8.268 -0.028 6.438 1.00 84.81 278 ALA A CA 1
ATOM 2210 C C . ALA A 1 278 ? 7.743 0.924 7.524 1.00 84.81 278 ALA A C 1
ATOM 2212 O O . ALA A 1 278 ? 6.541 1.151 7.660 1.00 84.81 278 ALA A O 1
ATOM 2213 N N . SER A 1 279 ? 8.665 1.413 8.350 1.00 69.94 279 SER A N 1
ATOM 2214 C CA . SER A 1 279 ? 8.378 2.330 9.451 1.00 69.94 279 SER A CA 1
ATOM 2215 C C . SER A 1 279 ? 8.574 3.784 9.016 1.00 69.94 279 SER A C 1
ATOM 2217 O O . SER A 1 279 ? 9.503 4.067 8.255 1.00 69.94 279 SER A O 1
ATOM 2219 N N . PRO A 1 280 ? 7.761 4.721 9.536 1.00 64.75 280 PRO A N 1
ATOM 2220 C CA . PRO A 1 280 ? 8.013 6.138 9.328 1.00 64.75 280 PRO A CA 1
ATOM 2221 C C . PRO A 1 280 ? 9.340 6.559 9.980 1.00 64.75 280 PRO A C 1
ATOM 2223 O O . PRO A 1 280 ? 9.821 5.887 10.904 1.00 64.75 280 PRO A O 1
ATOM 2226 N N . PRO A 1 281 ? 9.901 7.713 9.578 1.00 58.78 281 PRO A N 1
ATOM 2227 C CA . PRO A 1 281 ? 10.973 8.362 10.319 1.00 58.78 281 PRO A CA 1
ATOM 2228 C C . PRO A 1 281 ? 10.643 8.494 11.820 1.00 58.78 281 PRO A C 1
ATOM 2230 O O . PRO A 1 281 ? 9.521 8.864 12.181 1.00 58.78 281 PRO A O 1
ATOM 2233 N N . PRO A 1 282 ? 11.615 8.282 12.727 1.00 49.59 282 PRO A N 1
ATOM 2234 C CA . PRO A 1 282 ? 11.439 8.588 14.143 1.00 49.59 282 PRO A CA 1
ATOM 2235 C C . PRO A 1 282 ? 11.019 10.053 14.350 1.00 49.59 282 PRO A C 1
ATOM 2237 O O . PRO A 1 282 ? 11.724 10.965 13.926 1.00 49.59 282 PRO A O 1
ATOM 2240 N N . GLY A 1 283 ? 9.891 10.283 15.028 1.00 50.75 283 GLY A N 1
ATOM 2241 C CA . GLY A 1 283 ? 9.357 11.628 15.297 1.00 50.75 283 GLY A CA 1
ATOM 2242 C C . GLY A 1 283 ? 8.338 12.139 14.273 1.00 50.75 283 GLY A C 1
ATOM 2243 O O . GLY A 1 283 ? 7.625 13.095 14.569 1.00 50.75 283 GLY A O 1
ATOM 2244 N N . GLU A 1 284 ? 8.195 11.463 13.134 1.00 53.72 284 GLU A N 1
ATOM 2245 C CA . GLU A 1 284 ? 7.071 11.624 12.212 1.00 53.72 284 GLU A CA 1
ATOM 2246 C C . GLU A 1 284 ? 6.117 10.443 12.402 1.00 53.72 284 GLU A C 1
ATOM 2248 O O . GLU A 1 284 ? 5.949 9.607 11.519 1.00 53.72 284 GLU A O 1
ATOM 2253 N N . GLU A 1 285 ? 5.499 10.322 13.585 1.00 54.84 285 GLU A N 1
ATOM 2254 C CA . GLU A 1 285 ? 4.349 9.420 13.705 1.00 54.84 285 GLU A CA 1
ATOM 2255 C C . GLU A 1 285 ? 3.369 9.800 12.595 1.00 54.84 285 GLU A C 1
ATOM 2257 O O . GLU A 1 285 ? 2.939 10.955 12.539 1.00 54.84 285 GLU A O 1
ATOM 2262 N N . TYR A 1 286 ? 3.042 8.855 11.703 1.00 58.66 286 TYR A N 1
ATOM 2263 C CA . TYR A 1 286 ? 1.938 9.016 10.767 1.00 58.66 286 TYR A CA 1
ATOM 2264 C C . TYR A 1 286 ? 0.739 9.441 11.602 1.00 58.66 286 TYR A C 1
ATOM 2266 O O . TYR A 1 286 ? 0.195 8.622 12.345 1.00 58.66 286 TYR A O 1
ATOM 2274 N N . GLN A 1 287 ? 0.384 10.726 11.550 1.00 57.97 287 GLN A N 1
ATOM 2275 C CA . GLN A 1 287 ? -0.695 11.291 12.348 1.00 57.97 287 GLN A CA 1
ATOM 2276 C C . GLN A 1 287 ? -2.003 10.745 11.765 1.00 57.97 287 GLN A C 1
ATOM 2278 O O . GLN A 1 287 ? -2.725 11.427 11.039 1.00 57.97 287 GLN A O 1
ATOM 2283 N N . ILE A 1 288 ? -2.301 9.474 12.044 1.00 65.88 288 ILE A N 1
ATOM 2284 C CA . ILE A 1 288 ? -3.667 8.984 12.053 1.00 65.88 288 ILE A CA 1
ATOM 2285 C C . ILE A 1 288 ? -4.351 9.929 13.016 1.00 65.88 288 ILE A C 1
ATOM 2287 O O . ILE A 1 288 ? -3.944 10.021 14.173 1.00 65.88 288 ILE A O 1
ATOM 2291 N N . THR A 1 289 ? -5.307 10.701 12.511 1.00 67.50 289 THR A N 1
ATOM 2292 C CA . THR A 1 289 ? -6.029 11.637 13.359 1.00 67.50 289 THR A CA 1
ATOM 2293 C C . THR A 1 289 ? -6.754 10.800 14.400 1.00 67.50 289 THR A C 1
ATOM 2295 O O . THR A 1 289 ? -7.709 10.092 14.094 1.00 67.50 289 THR A O 1
ATOM 2298 N N . GLU A 1 290 ? -6.220 10.795 15.618 1.00 77.31 290 GLU A N 1
ATOM 2299 C CA . GLU A 1 290 ? -6.851 10.127 16.739 1.00 77.31 290 GLU A CA 1
ATOM 2300 C C . GLU A 1 290 ? -7.920 11.069 17.270 1.00 77.31 290 GLU A C 1
ATOM 2302 O O . GLU A 1 290 ? -7.640 12.217 17.617 1.00 77.31 290 GLU A O 1
ATOM 2307 N N . HIS A 1 291 ? -9.155 10.588 17.330 1.00 74.38 291 HIS A N 1
ATOM 2308 C CA . HIS A 1 291 ? -10.240 11.305 17.984 1.00 74.38 291 HIS A CA 1
ATOM 2309 C C . HIS A 1 291 ? -10.346 10.820 19.436 1.00 74.38 291 HIS A C 1
ATOM 2311 O O . HIS A 1 291 ? -10.876 9.728 19.672 1.00 74.38 291 HIS A O 1
ATOM 2317 N N . PRO A 1 292 ? -9.810 11.565 20.425 1.00 80.69 292 PRO A N 1
ATOM 2318 C CA . PRO A 1 292 ? -9.896 11.167 21.818 1.00 80.69 292 PRO A CA 1
ATOM 2319 C C . PRO A 1 292 ? -11.278 11.483 22.390 1.00 80.69 292 PRO A C 1
ATOM 2321 O O . PRO A 1 292 ? -11.774 12.607 22.312 1.00 80.69 292 PRO A O 1
ATOM 2324 N N . TYR A 1 293 ? -11.862 10.495 23.052 1.00 78.38 293 TYR A N 1
ATOM 2325 C CA . TYR A 1 293 ? -13.091 10.606 23.817 1.00 78.38 293 TYR A CA 1
ATOM 2326 C C . TYR A 1 293 ? -12.843 10.106 25.235 1.00 78.38 293 TYR A C 1
ATOM 2328 O O . TYR A 1 293 ? -12.542 8.934 25.465 1.00 78.38 293 TYR A O 1
ATOM 2336 N N . THR A 1 294 ? -13.020 10.984 26.215 1.00 78.81 294 THR A N 1
ATOM 2337 C CA . THR A 1 294 ? -12.997 10.578 27.621 1.00 78.81 294 THR A CA 1
ATOM 2338 C C . THR A 1 294 ? -14.423 10.341 28.092 1.00 78.81 294 THR A C 1
ATOM 2340 O O . THR A 1 294 ? -15.256 11.249 28.071 1.00 78.81 294 THR A O 1
ATOM 2343 N N . VAL A 1 295 ? -14.718 9.113 28.515 1.00 78.62 295 VAL A N 1
ATOM 2344 C CA . VAL A 1 295 ? -16.059 8.716 28.946 1.00 78.62 295 VAL A CA 1
ATOM 2345 C C . VAL A 1 295 ? -16.134 8.741 30.468 1.00 78.62 295 VAL A C 1
ATOM 2347 O O . VAL A 1 295 ? -15.606 7.865 31.150 1.00 78.62 295 VAL A O 1
ATOM 2350 N N . HIS A 1 296 ? -16.857 9.729 30.996 1.00 80.75 296 HIS A N 1
ATOM 2351 C CA . HIS A 1 296 ? -17.158 9.851 32.423 1.00 80.75 296 HIS A CA 1
ATOM 2352 C C . HIS A 1 296 ? -18.633 9.556 32.685 1.00 80.75 296 HIS A C 1
ATOM 2354 O O . HIS A 1 296 ? -19.504 10.416 32.541 1.00 80.75 296 HIS A O 1
ATOM 2360 N N . LEU A 1 297 ? -18.925 8.318 33.084 1.00 82.19 297 LEU A N 1
ATOM 2361 C CA . LEU A 1 297 ? -20.281 7.861 33.379 1.00 82.19 297 LEU A CA 1
ATOM 2362 C C . LEU A 1 297 ? -20.401 7.549 34.868 1.00 82.19 297 LEU A C 1
ATOM 2364 O O . LEU A 1 297 ? -19.851 6.569 35.358 1.00 82.19 297 LEU A O 1
ATOM 2368 N N . THR A 1 298 ? -21.151 8.372 35.606 1.00 79.25 298 THR A N 1
ATOM 2369 C CA . THR A 1 298 ? -21.293 8.252 37.071 1.00 79.25 298 THR A CA 1
ATOM 2370 C C . THR A 1 298 ? -22.531 7.471 37.521 1.00 79.25 298 THR A C 1
ATOM 2372 O O . THR A 1 298 ? -22.598 7.071 38.689 1.00 79.25 298 THR A O 1
ATOM 2375 N N . LYS A 1 299 ? -23.460 7.157 36.607 1.00 83.19 299 LYS A N 1
ATOM 2376 C CA . LYS A 1 299 ? -24.697 6.398 36.873 1.00 83.19 299 LYS A CA 1
ATOM 2377 C C . LYS A 1 299 ? -24.791 5.139 36.007 1.00 83.19 299 LYS A C 1
ATOM 2379 O O . LYS A 1 299 ? -24.407 5.162 34.843 1.00 83.19 299 LYS A O 1
ATOM 2384 N N . ASP A 1 300 ? -25.299 4.048 36.580 1.00 86.12 300 ASP A N 1
ATOM 2385 C CA . ASP A 1 300 ? -25.534 2.805 35.837 1.00 86.12 300 ASP A CA 1
ATOM 2386 C C . ASP A 1 300 ? -26.664 3.037 34.831 1.00 86.12 300 ASP A C 1
ATOM 2388 O O . ASP A 1 300 ? -27.622 3.756 35.116 1.00 86.12 300 ASP A O 1
ATOM 2392 N N . GLY A 1 301 ? -26.514 2.490 33.628 1.00 85.00 301 GLY A N 1
ATOM 2393 C CA . GLY A 1 301 ? -27.393 2.748 32.491 1.00 85.00 301 GLY A CA 1
ATOM 2394 C C . GLY A 1 301 ? -27.159 4.091 31.790 1.00 85.00 301 GLY A C 1
ATOM 2395 O O . GLY A 1 301 ? -27.732 4.308 30.725 1.00 85.00 301 GLY A O 1
ATOM 2396 N N . ALA A 1 302 ? -26.313 4.984 32.323 1.00 85.44 302 ALA A N 1
ATOM 2397 C CA . ALA A 1 302 ? -25.950 6.205 31.609 1.00 85.44 302 ALA A CA 1
ATOM 2398 C C . ALA A 1 302 ? -25.158 5.854 30.344 1.00 85.44 302 ALA A C 1
ATOM 2400 O O . ALA A 1 302 ? -24.288 4.980 30.373 1.00 85.44 302 ALA A O 1
ATOM 2401 N N . SER A 1 303 ? -25.461 6.549 29.248 1.00 89.12 303 SER A N 1
ATOM 2402 C CA . SER A 1 303 ? -24.841 6.333 27.946 1.00 89.12 303 SER A CA 1
ATOM 2403 C C . SER A 1 303 ? -24.421 7.656 27.325 1.00 89.12 303 SER A C 1
ATOM 2405 O O . SER A 1 303 ? -25.166 8.631 27.399 1.00 89.12 303 SER A O 1
ATOM 2407 N N . ILE A 1 304 ? -23.264 7.669 26.666 1.00 88.00 304 ILE A N 1
ATOM 2408 C CA . ILE A 1 304 ? -22.788 8.805 25.869 1.00 88.00 304 ILE A CA 1
ATOM 2409 C C . ILE A 1 304 ? -22.618 8.345 24.411 1.00 88.00 304 ILE A C 1
ATOM 2411 O O . ILE A 1 304 ? -22.072 7.260 24.188 1.00 88.00 304 ILE A O 1
ATOM 2415 N N . PRO A 1 305 ? -23.121 9.106 23.420 1.00 86.94 305 PRO A N 1
ATOM 2416 C CA . PRO A 1 305 ? -22.775 8.909 22.017 1.00 86.94 305 PRO A CA 1
ATOM 2417 C C . PRO A 1 305 ? -21.303 9.252 21.781 1.00 86.94 305 PRO A C 1
ATOM 2419 O O . PRO A 1 305 ? -20.813 10.279 22.245 1.00 86.94 305 PRO A O 1
ATOM 2422 N N . THR A 1 306 ? -20.610 8.401 21.041 1.00 84.38 306 THR A N 1
ATOM 2423 C CA . THR A 1 306 ? -19.186 8.529 20.731 1.00 84.38 306 THR A CA 1
ATOM 2424 C C . THR A 1 306 ? -18.973 8.164 19.264 1.00 84.38 306 THR A C 1
ATOM 2426 O O . THR A 1 306 ? -18.338 7.153 18.978 1.00 84.38 306 THR A O 1
ATOM 2429 N N . PRO A 1 307 ? -19.596 8.898 18.324 1.00 85.06 307 PRO A N 1
ATOM 2430 C CA . PRO A 1 307 ? -19.590 8.492 16.930 1.00 85.06 307 PRO A CA 1
ATOM 2431 C C . PRO A 1 307 ? -18.174 8.560 16.358 1.00 85.06 307 PRO A C 1
ATOM 2433 O O . PRO A 1 307 ? -17.428 9.489 16.662 1.00 85.06 307 PRO A O 1
ATOM 2436 N N . ILE A 1 308 ? -17.829 7.589 15.518 1.00 87.12 308 ILE A N 1
ATOM 2437 C CA . ILE A 1 308 ? -16.557 7.553 14.794 1.00 87.12 308 ILE A CA 1
ATOM 2438 C C . ILE A 1 308 ? -16.894 7.682 13.316 1.00 87.12 308 ILE A C 1
ATOM 2440 O O . ILE A 1 308 ? -17.624 6.849 12.783 1.00 87.12 308 ILE A O 1
ATOM 2444 N N . TYR A 1 309 ? -16.389 8.730 12.675 1.00 86.69 309 TYR A N 1
ATOM 2445 C CA . TYR A 1 309 ? -16.602 8.995 11.255 1.00 86.69 309 TYR A CA 1
ATOM 2446 C C . TYR A 1 309 ? -15.289 8.871 10.496 1.00 86.69 309 TYR A C 1
ATOM 2448 O O . TYR A 1 309 ? -14.210 9.025 11.068 1.00 86.69 309 TYR A O 1
ATOM 2456 N N . GLY A 1 310 ? -15.391 8.596 9.206 1.00 88.31 310 GLY A N 1
ATOM 2457 C CA . GLY A 1 310 ? -14.247 8.527 8.322 1.00 88.31 310 GLY A CA 1
ATOM 2458 C C . GLY A 1 310 ? -14.677 8.441 6.879 1.00 88.31 310 GLY A C 1
ATOM 2459 O O . GLY A 1 310 ? -15.726 7.878 6.559 1.00 88.31 310 GLY A O 1
ATOM 2460 N N . ASP A 1 311 ? -13.844 8.972 6.001 1.00 93.19 311 ASP A N 1
ATOM 2461 C CA . ASP A 1 311 ? -14.132 8.903 4.584 1.00 93.19 311 ASP A CA 1
ATOM 2462 C C . ASP A 1 311 ? -13.630 7.572 4.001 1.00 93.19 311 ASP A C 1
ATOM 2464 O O . ASP A 1 311 ? -12.666 6.989 4.522 1.00 93.19 311 ASP A O 1
ATOM 2468 N N . PRO A 1 312 ? -14.274 7.033 2.951 1.00 95.38 312 PRO A N 1
ATOM 2469 C CA . PRO A 1 312 ? -13.873 5.754 2.381 1.00 95.38 312 PRO A CA 1
ATOM 2470 C C . PRO A 1 312 ? -12.419 5.741 1.927 1.00 95.38 312 PRO A C 1
ATOM 2472 O O . PRO A 1 312 ? -11.900 6.732 1.417 1.00 95.38 312 PRO A O 1
ATOM 2475 N N . PHE A 1 313 ? -11.773 4.592 2.091 1.00 96.81 313 PHE A N 1
ATOM 2476 C CA . PHE A 1 313 ? -10.368 4.381 1.762 1.00 96.81 313 PHE A CA 1
ATOM 2477 C C . PHE A 1 313 ? -9.385 5.282 2.535 1.00 96.81 313 PHE A C 1
ATOM 2479 O O . PHE A 1 313 ? -8.261 5.488 2.084 1.00 96.81 313 PHE A O 1
ATOM 2486 N N . THR A 1 314 ? -9.781 5.770 3.719 1.00 95.25 314 THR A N 1
ATOM 2487 C CA . THR A 1 314 ? -8.892 6.370 4.734 1.00 95.25 314 THR A CA 1
ATOM 2488 C C . THR A 1 314 ? -8.769 5.461 5.964 1.00 95.25 314 THR A C 1
ATOM 2490 O O . THR A 1 314 ? -9.560 4.531 6.151 1.00 95.25 314 THR A O 1
ATOM 2493 N N . ILE A 1 315 ? -7.765 5.712 6.807 1.00 93.12 315 ILE A N 1
ATOM 2494 C CA . ILE A 1 315 ? -7.537 5.007 8.073 1.00 93.12 315 ILE A CA 1
ATOM 2495 C C . ILE A 1 315 ? -7.832 5.980 9.217 1.00 93.12 315 ILE A C 1
ATOM 2497 O O . ILE A 1 315 ? -7.085 6.937 9.419 1.00 93.12 315 ILE A O 1
ATOM 2501 N N . GLN A 1 316 ? -8.893 5.719 9.986 1.00 90.69 316 GLN A N 1
ATOM 2502 C CA . GLN A 1 316 ? -9.298 6.562 11.116 1.00 90.69 316 GLN A CA 1
ATOM 2503 C C . GLN A 1 316 ? -9.196 5.809 12.439 1.00 90.69 316 GLN A C 1
ATOM 2505 O O . GLN A 1 316 ? -9.565 4.636 12.521 1.00 90.69 316 GLN A O 1
ATOM 2510 N N . SER A 1 317 ? -8.737 6.496 13.488 1.00 89.62 317 SER A N 1
ATOM 2511 C CA . SER A 1 317 ? -8.637 5.928 14.834 1.00 89.62 317 SER A CA 1
ATOM 2512 C C . SER A 1 317 ? -9.389 6.773 15.860 1.00 89.62 317 SER A C 1
ATOM 2514 O O . SER A 1 317 ? -9.353 8.002 15.843 1.00 89.62 317 SER A O 1
ATOM 2516 N N . GLY A 1 318 ? -10.067 6.106 16.785 1.00 89.50 318 GLY A N 1
ATOM 2517 C CA . GLY A 1 318 ? -10.680 6.709 17.960 1.00 89.50 318 GLY A CA 1
ATOM 2518 C C . GLY A 1 318 ? -10.050 6.148 19.226 1.00 89.50 318 GLY A C 1
ATOM 2519 O O . GLY A 1 318 ? -9.844 4.941 19.340 1.00 89.50 318 GLY A O 1
ATOM 2520 N N . LEU A 1 319 ? -9.783 7.007 20.206 1.00 91.50 319 LEU A N 1
ATOM 2521 C CA . LEU A 1 319 ? -9.367 6.574 21.538 1.00 91.50 319 LEU A CA 1
ATOM 2522 C C . LEU A 1 319 ? -10.512 6.797 22.512 1.00 91.50 319 LEU A C 1
ATOM 2524 O O . LEU A 1 319 ? -11.008 7.912 22.630 1.00 91.50 319 LEU A O 1
ATOM 2528 N N . ILE A 1 320 ? -10.919 5.757 23.233 1.00 90.75 320 ILE A N 1
ATOM 2529 C CA . ILE A 1 320 ? -11.929 5.861 24.283 1.00 90.75 320 ILE A CA 1
ATOM 2530 C C . ILE A 1 320 ? -11.304 5.503 25.622 1.00 90.75 320 ILE A C 1
ATOM 2532 O O . ILE A 1 320 ? -10.949 4.350 25.873 1.00 90.75 320 ILE A O 1
ATOM 2536 N N . THR A 1 321 ? -11.219 6.495 26.499 1.00 91.88 321 THR A N 1
ATOM 2537 C CA . THR A 1 321 ? -10.709 6.330 27.860 1.00 91.88 321 THR A CA 1
ATOM 2538 C C . THR A 1 321 ? -11.865 6.096 28.823 1.00 91.88 321 THR A C 1
ATOM 2540 O O . THR A 1 321 ? -12.809 6.890 28.876 1.00 91.88 321 THR A O 1
ATOM 2543 N N . VAL A 1 322 ? -11.785 5.010 29.590 1.00 89.94 322 VAL A N 1
ATOM 2544 C CA . VAL A 1 322 ? -12.812 4.566 30.538 1.00 89.94 322 VAL A CA 1
ATOM 2545 C C . VAL A 1 322 ? -12.241 4.395 31.944 1.00 89.94 322 VAL A C 1
ATOM 2547 O O . VAL A 1 322 ? -11.083 4.029 32.127 1.00 89.94 322 VAL A O 1
ATOM 2550 N N . GLU A 1 323 ? -13.057 4.651 32.964 1.00 89.31 323 GLU A N 1
ATOM 2551 C CA . GLU A 1 323 ? -12.647 4.498 34.364 1.00 89.31 323 GLU A CA 1
ATOM 2552 C C . GLU A 1 323 ? -12.478 3.021 34.751 1.00 89.31 323 GLU A C 1
ATOM 2554 O O . GLU A 1 323 ? -13.335 2.189 34.430 1.00 89.31 323 GLU A O 1
ATOM 2559 N N . SER A 1 324 ? -11.399 2.725 35.486 1.00 86.56 324 SER A N 1
ATOM 2560 C CA . SER A 1 324 ? -11.119 1.402 36.056 1.00 86.56 324 SER A CA 1
ATOM 2561 C C . SER A 1 324 ? -12.214 0.920 37.008 1.00 86.56 324 SER A C 1
ATOM 2563 O O . SER A 1 324 ? -12.960 1.710 37.599 1.00 86.56 324 SER A O 1
ATOM 2565 N N . GLY A 1 325 ? -12.330 -0.401 37.164 1.00 85.88 325 GLY A N 1
ATOM 2566 C CA . GLY A 1 325 ? -13.301 -0.988 38.086 1.00 85.88 325 GLY A CA 1
ATOM 2567 C C . GLY A 1 325 ? -14.752 -0.866 37.642 1.00 85.88 325 GLY A C 1
ATOM 2568 O O . GLY A 1 325 ? -15.661 -0.778 38.472 1.00 85.88 325 GLY A O 1
ATOM 2569 N N . GLN A 1 326 ? -14.999 -0.781 36.340 1.00 89.06 326 GLN A N 1
ATOM 2570 C CA . GLN A 1 326 ? -16.338 -0.617 35.787 1.00 89.06 326 GLN A CA 1
ATOM 2571 C C . GLN A 1 326 ? -16.567 -1.598 34.646 1.00 89.06 326 GLN A C 1
ATOM 2573 O O . GLN A 1 326 ? -15.645 -2.044 33.969 1.00 89.06 326 GLN A O 1
ATOM 2578 N N . THR A 1 327 ? -17.829 -1.962 34.441 1.00 91.62 327 THR A N 1
ATOM 2579 C CA . THR A 1 327 ? -18.248 -2.715 33.259 1.00 91.62 327 THR A CA 1
ATOM 2580 C C . THR A 1 327 ? -18.958 -1.772 32.305 1.00 91.62 327 THR A C 1
ATOM 2582 O O . THR A 1 327 ? -19.965 -1.161 32.674 1.00 91.62 327 THR A O 1
ATOM 2585 N N . TYR A 1 328 ? -18.466 -1.699 31.074 1.00 93.19 328 TYR A N 1
ATOM 2586 C CA . TYR A 1 328 ? -19.057 -0.916 29.995 1.00 93.19 328 TYR A CA 1
ATOM 2587 C C . TYR A 1 328 ? -19.640 -1.834 28.931 1.00 93.19 328 TYR A C 1
ATOM 2589 O O . TYR A 1 328 ? -19.134 -2.928 28.685 1.00 93.19 328 TYR A O 1
ATOM 2597 N N . ILE A 1 329 ? -20.709 -1.374 28.296 1.00 94.31 329 ILE A N 1
ATOM 2598 C CA . ILE A 1 329 ? -21.235 -1.946 27.065 1.00 94.31 329 ILE A CA 1
ATOM 2599 C C . ILE A 1 329 ? -21.008 -0.912 25.973 1.00 94.31 329 ILE A C 1
ATOM 2601 O O . ILE A 1 329 ? -21.511 0.208 26.057 1.00 94.31 329 ILE A O 1
ATOM 2605 N N . PHE A 1 330 ? -20.259 -1.303 24.958 1.00 93.38 330 PHE A N 1
ATOM 2606 C CA . PHE A 1 330 ? -20.108 -0.561 23.723 1.00 93.38 330 PHE A CA 1
ATOM 2607 C C . PHE A 1 330 ? -21.172 -1.071 22.757 1.00 93.38 330 PHE A C 1
ATOM 2609 O O . PHE A 1 330 ? -21.323 -2.283 22.590 1.00 93.38 330 PHE A O 1
ATOM 2616 N N . LYS A 1 331 ? -21.922 -0.157 22.147 1.00 92.38 331 LYS A N 1
ATOM 2617 C CA . LYS A 1 331 ? -22.977 -0.479 21.183 1.00 92.38 331 LYS A CA 1
ATOM 2618 C C . LYS A 1 331 ? -22.789 0.323 19.918 1.00 92.38 331 LYS A C 1
ATOM 2620 O O . LYS A 1 331 ? -22.683 1.546 19.999 1.00 92.38 331 LYS A O 1
ATOM 2625 N N . VAL A 1 332 ? -22.831 -0.344 18.774 1.00 89.75 332 VAL A N 1
ATOM 2626 C CA . VAL A 1 332 ? -22.851 0.310 17.465 1.00 89.75 332 VAL A CA 1
ATOM 2627 C C . VAL A 1 332 ? -24.286 0.282 16.964 1.00 89.75 332 VAL A C 1
ATOM 2629 O O . VAL A 1 332 ? -24.814 -0.775 16.633 1.00 89.75 332 VAL A O 1
ATOM 2632 N N . LYS A 1 333 ? -24.949 1.443 16.972 1.00 82.31 333 LYS A N 1
ATOM 2633 C CA . LYS A 1 333 ? -26.362 1.550 16.571 1.00 82.31 333 LYS A CA 1
ATOM 2634 C C . LYS A 1 333 ? -26.543 1.402 15.070 1.00 82.31 333 LYS A C 1
ATOM 2636 O O . LYS A 1 333 ? -27.543 0.853 14.619 1.00 82.31 333 LYS A O 1
ATOM 2641 N N . SER A 1 334 ? -25.593 1.925 14.308 1.00 80.12 334 SER A N 1
ATOM 2642 C CA . SER A 1 334 ? -25.566 1.795 12.865 1.00 80.12 334 SER A CA 1
ATOM 2643 C C . SER A 1 334 ? -24.118 1.637 12.411 1.00 80.12 334 SER A C 1
ATOM 2645 O O . SER A 1 334 ? -23.236 2.381 12.838 1.00 80.12 334 SER 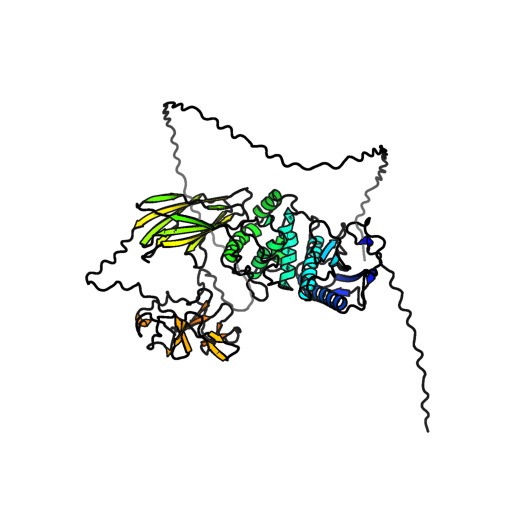A O 1
ATOM 2647 N N . LEU A 1 335 ? -23.886 0.615 11.591 1.00 85.75 335 LEU A N 1
ATOM 2648 C CA . LEU A 1 335 ? -22.679 0.442 10.796 1.00 85.75 335 LEU A CA 1
ATOM 2649 C C . LEU A 1 335 ? -23.158 0.217 9.372 1.00 85.75 335 LEU A C 1
ATOM 2651 O O . LEU A 1 335 ? -24.004 -0.646 9.117 1.00 85.75 335 LEU A O 1
ATOM 2655 N N . LYS A 1 336 ? -22.703 1.052 8.449 1.00 85.75 336 LYS A N 1
ATOM 2656 C CA . LYS A 1 336 ? -23.159 0.950 7.070 1.00 85.75 336 LYS A CA 1
ATOM 2657 C C . LYS A 1 336 ? -22.509 -0.250 6.374 1.00 85.75 336 LYS A C 1
ATOM 2659 O O . LYS A 1 336 ? -21.454 -0.731 6.778 1.00 85.75 336 LYS A O 1
ATOM 2664 N N . LYS A 1 337 ? -23.127 -0.717 5.283 1.00 86.25 337 LYS A N 1
ATOM 2665 C CA . LYS A 1 337 ? -22.520 -1.729 4.404 1.00 86.25 337 LYS A CA 1
ATOM 2666 C C . LYS A 1 337 ? -21.140 -1.231 3.949 1.00 86.25 337 LYS A C 1
ATOM 2668 O O . LYS A 1 337 ? -21.036 -0.052 3.606 1.00 86.25 337 LYS A O 1
ATOM 2673 N N . GLN A 1 338 ? -20.149 -2.131 3.936 1.00 92.75 338 GLN A N 1
ATOM 2674 C CA . GLN A 1 338 ? -18.738 -1.867 3.592 1.00 92.75 338 GLN A CA 1
ATOM 2675 C C . GLN A 1 338 ? -17.957 -1.007 4.602 1.00 92.75 338 GLN A C 1
AT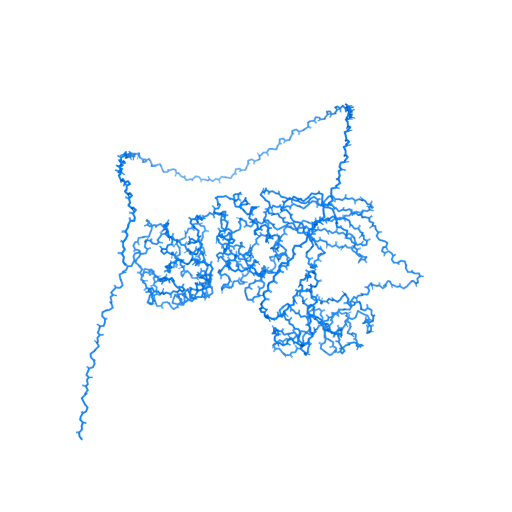OM 2677 O O . GLN A 1 338 ? -16.806 -0.668 4.344 1.00 92.75 338 GLN A O 1
ATOM 2682 N N . ALA A 1 339 ? -18.535 -0.694 5.764 1.00 94.19 339 ALA A N 1
ATOM 2683 C CA . ALA A 1 339 ? -17.792 -0.136 6.886 1.00 94.19 339 ALA A CA 1
ATOM 2684 C C . ALA A 1 339 ? -17.372 -1.245 7.856 1.00 94.19 339 ALA A C 1
ATOM 2686 O O . ALA A 1 339 ? -18.133 -2.179 8.113 1.00 94.19 339 ALA A O 1
ATOM 2687 N N . ASN A 1 340 ? -16.176 -1.119 8.425 1.00 94.81 340 ASN A N 1
ATOM 2688 C CA . ASN A 1 340 ? -15.674 -1.995 9.473 1.00 94.81 340 ASN A CA 1
ATOM 2689 C C . ASN A 1 340 ? -15.204 -1.156 10.658 1.00 94.81 340 ASN A C 1
ATOM 2691 O O . ASN A 1 340 ? -14.511 -0.152 10.492 1.00 94.81 340 ASN A O 1
ATOM 2695 N N . LEU A 1 341 ? -15.558 -1.610 11.858 1.00 95.00 341 LEU A N 1
ATOM 2696 C CA . LEU A 1 341 ? -15.054 -1.070 13.110 1.00 95.00 341 LEU A CA 1
ATOM 2697 C C . LEU A 1 341 ? -14.314 -2.184 13.846 1.00 95.00 341 LEU A C 1
ATOM 2699 O O . LEU A 1 341 ? -14.872 -3.259 14.067 1.00 95.00 341 LEU A O 1
ATOM 2703 N N . TYR A 1 342 ? -13.078 -1.921 14.240 1.00 95.44 342 TYR A N 1
ATOM 2704 C CA . TYR A 1 342 ? -12.274 -2.803 15.075 1.00 95.44 342 TYR A CA 1
ATOM 2705 C C . TYR A 1 342 ? -11.972 -2.121 16.400 1.00 95.44 342 TYR A C 1
ATOM 2707 O O . TYR A 1 342 ? -12.001 -0.896 16.490 1.00 95.44 342 TYR A O 1
ATOM 2715 N N . TYR A 1 343 ? -11.677 -2.902 17.432 1.00 94.94 343 TYR A N 1
ATOM 2716 C CA . TYR A 1 343 ? -11.306 -2.378 18.737 1.00 94.94 343 TYR A CA 1
ATOM 2717 C C . TYR A 1 343 ? -10.292 -3.271 19.455 1.00 94.94 343 TYR A C 1
ATOM 2719 O O . TYR A 1 343 ? -10.189 -4.472 19.186 1.00 94.94 343 TYR A O 1
ATOM 2727 N N . ARG A 1 344 ? -9.562 -2.681 20.403 1.00 93.31 344 ARG A N 1
ATOM 2728 C CA . ARG A 1 344 ? -8.637 -3.369 21.316 1.00 93.31 344 ARG A CA 1
ATOM 2729 C C . ARG A 1 344 ? -8.329 -2.509 22.540 1.00 93.31 344 ARG A C 1
ATOM 2731 O O . ARG A 1 344 ? -8.594 -1.311 22.538 1.00 93.31 344 ARG A O 1
ATOM 2738 N N . ALA A 1 345 ? -7.744 -3.100 23.580 1.00 91.12 345 ALA A N 1
ATOM 2739 C CA . ALA A 1 345 ? -7.092 -2.297 24.614 1.00 91.12 345 ALA A CA 1
ATOM 2740 C C . ALA A 1 345 ? -5.806 -1.685 24.029 1.00 91.12 345 ALA A C 1
ATOM 2742 O O . ALA A 1 345 ? -5.110 -2.343 23.248 1.00 91.12 345 ALA A O 1
ATOM 2743 N N . ARG A 1 346 ? -5.487 -0.434 24.369 1.00 87.88 346 ARG A N 1
ATOM 2744 C CA . ARG A 1 346 ? -4.314 0.256 23.813 1.00 87.88 346 ARG A CA 1
ATOM 2745 C C . ARG A 1 346 ? -3.033 -0.536 24.105 1.00 87.88 346 ARG A C 1
ATOM 2747 O O . ARG A 1 346 ? -2.827 -0.989 25.226 1.00 87.88 346 ARG A O 1
ATOM 2754 N N . GLY A 1 347 ? -2.190 -0.708 23.085 1.00 83.12 347 GLY A N 1
ATOM 2755 C CA . GLY A 1 347 ? -0.939 -1.471 23.186 1.00 83.12 347 GLY A CA 1
ATOM 2756 C C . GLY A 1 347 ? -1.105 -2.995 23.167 1.00 83.12 347 GLY A C 1
ATOM 2757 O O . GLY A 1 347 ? -0.128 -3.710 23.368 1.00 83.12 347 GLY A O 1
ATOM 2758 N N . THR A 1 348 ? -2.314 -3.511 22.925 1.00 86.38 348 THR A N 1
ATOM 2759 C CA . THR A 1 348 ? -2.563 -4.958 22.814 1.00 86.38 348 THR A CA 1
ATOM 2760 C C . THR A 1 348 ? -2.779 -5.390 21.364 1.00 86.38 348 THR A C 1
ATOM 2762 O O . THR A 1 348 ? -3.060 -4.578 20.488 1.00 86.38 348 THR A O 1
ATOM 2765 N N . THR A 1 349 ? -2.649 -6.685 21.091 1.00 84.19 349 THR A N 1
ATOM 2766 C CA . THR A 1 349 ? -3.014 -7.320 19.813 1.00 84.19 349 THR A CA 1
ATOM 2767 C C . THR A 1 349 ? -3.714 -8.657 20.115 1.00 84.19 349 THR A C 1
ATOM 2769 O O . THR A 1 349 ? -3.535 -9.179 21.220 1.00 84.19 349 THR A O 1
ATOM 2772 N N . PRO A 1 350 ? -4.522 -9.229 19.199 1.00 92.50 350 PRO A N 1
ATOM 2773 C CA . PRO A 1 350 ? -4.941 -8.701 17.896 1.00 92.50 350 PRO A CA 1
ATOM 2774 C C . PRO A 1 350 ? -6.127 -7.723 17.987 1.00 92.50 350 PRO A C 1
ATOM 2776 O O . PRO A 1 350 ? -6.763 -7.575 19.033 1.00 92.50 350 PRO A O 1
ATOM 2779 N N . TRP A 1 351 ? -6.441 -7.078 16.863 1.00 94.00 351 TRP A N 1
ATOM 2780 C CA . TRP A 1 351 ? -7.683 -6.330 16.669 1.00 94.00 351 TRP A CA 1
ATOM 2781 C C . TRP A 1 351 ? -8.903 -7.250 16.734 1.00 94.00 351 TRP A C 1
ATOM 2783 O O . TRP A 1 351 ? -8.882 -8.369 16.223 1.00 94.00 351 TRP A O 1
ATOM 2793 N N . LYS A 1 352 ? -9.991 -6.768 17.340 1.00 94.88 352 LYS A N 1
ATOM 2794 C CA . LYS A 1 352 ? -11.281 -7.467 17.375 1.00 94.88 352 LYS A CA 1
ATOM 2795 C C . LYS A 1 352 ? -12.291 -6.706 16.536 1.00 94.88 352 LYS A C 1
ATOM 2797 O O . LYS A 1 352 ? -12.482 -5.514 16.754 1.00 94.88 352 LYS A O 1
ATOM 2802 N N . GLN A 1 353 ? -12.943 -7.377 15.593 1.00 93.44 353 GLN A N 1
ATOM 2803 C CA . GLN A 1 353 ? -13.992 -6.757 14.787 1.00 93.44 353 GLN A CA 1
ATOM 2804 C C . GLN A 1 353 ? -15.278 -6.592 15.603 1.00 93.44 353 GLN A C 1
ATOM 2806 O O . GLN A 1 353 ? -15.680 -7.478 16.357 1.00 93.44 353 GLN A O 1
ATOM 2811 N N . PHE A 1 354 ? -15.934 -5.451 15.438 1.00 90.75 354 PHE A N 1
ATOM 2812 C CA . PHE A 1 354 ? -17.203 -5.139 16.072 1.00 90.75 354 PHE A CA 1
ATOM 2813 C C . PHE A 1 354 ? -18.354 -5.730 15.244 1.00 90.75 354 PHE A C 1
ATOM 2815 O O . PHE A 1 354 ? -18.737 -5.173 14.219 1.00 90.75 354 PHE A O 1
ATOM 2822 N N . THR A 1 355 ? -18.901 -6.869 15.673 1.00 84.44 355 THR A N 1
ATOM 2823 C CA . THR A 1 355 ? -20.046 -7.529 15.008 1.00 84.44 355 THR A CA 1
ATOM 2824 C C . THR A 1 355 ? -21.342 -7.437 15.816 1.00 84.44 355 THR A C 1
ATOM 2826 O O . THR A 1 355 ? -22.430 -7.471 15.246 1.00 84.44 355 THR A O 1
ATOM 2829 N N . THR A 1 356 ? -21.242 -7.277 17.137 1.00 84.00 356 THR A N 1
ATOM 2830 C CA . THR A 1 356 ? -22.361 -7.129 18.081 1.00 84.00 356 THR A CA 1
ATOM 2831 C C . THR A 1 356 ? -21.971 -6.197 19.227 1.00 84.00 356 THR A C 1
ATOM 2833 O O . THR A 1 356 ? -20.805 -5.833 19.350 1.00 84.00 356 THR A O 1
ATOM 2836 N N . ASP A 1 357 ? -22.914 -5.864 20.114 1.00 89.44 357 ASP A N 1
ATOM 2837 C CA . ASP A 1 357 ? -22.618 -5.187 21.384 1.00 89.44 357 ASP A CA 1
ATOM 2838 C C . ASP A 1 357 ? -21.454 -5.876 22.123 1.00 89.44 357 ASP A C 1
ATOM 2840 O O . ASP A 1 357 ? -21.454 -7.094 22.325 1.00 89.44 357 ASP A O 1
ATOM 2844 N N . VAL A 1 358 ? -20.478 -5.086 22.571 1.00 90.12 358 VAL A N 1
ATOM 2845 C CA . VAL A 1 358 ? -19.287 -5.578 23.269 1.00 90.12 358 VAL A CA 1
ATOM 2846 C C . VAL A 1 358 ? -19.368 -5.182 24.735 1.00 90.12 358 VAL A C 1
ATOM 2848 O O . VAL A 1 358 ? -19.458 -4.003 25.071 1.00 90.12 358 VAL A O 1
ATOM 2851 N N . THR A 1 359 ? -19.285 -6.162 25.634 1.00 92.38 359 THR A N 1
ATOM 2852 C CA . THR A 1 359 ? -19.141 -5.899 27.072 1.00 92.38 359 THR A CA 1
ATOM 2853 C C . THR A 1 359 ? -17.669 -5.947 27.464 1.00 92.38 359 THR A C 1
ATOM 2855 O O . THR A 1 359 ? -17.029 -6.989 27.345 1.00 92.38 359 THR A O 1
ATOM 2858 N N . ILE A 1 360 ? -17.150 -4.839 27.985 1.00 89.44 360 ILE A N 1
ATOM 2859 C CA . ILE A 1 360 ? -15.784 -4.720 28.494 1.00 89.44 360 ILE A CA 1
ATOM 2860 C C . ILE A 1 360 ? -15.835 -4.597 30.015 1.00 89.44 360 ILE A C 1
ATOM 2862 O O . ILE A 1 360 ? -16.479 -3.697 30.559 1.00 89.44 360 ILE A O 1
ATOM 2866 N N . LYS A 1 361 ? -15.144 -5.507 30.704 1.00 89.00 361 LYS A N 1
ATOM 2867 C CA . LYS A 1 361 ? -14.895 -5.421 32.145 1.00 89.00 361 LYS A CA 1
ATOM 2868 C C . LYS A 1 361 ? -13.520 -4.809 32.353 1.00 89.00 361 LYS A C 1
ATOM 2870 O O . LYS A 1 361 ? -12.526 -5.398 31.941 1.00 89.00 361 LYS A O 1
ATOM 2875 N N . VAL A 1 362 ? -13.486 -3.635 32.965 1.00 87.19 362 VAL A N 1
ATOM 2876 C CA . VAL A 1 362 ? -12.254 -2.892 33.211 1.00 87.19 362 VAL A CA 1
ATOM 2877 C C . VAL A 1 362 ? -11.739 -3.254 34.608 1.00 87.19 362 VAL A C 1
ATOM 2879 O O . VAL A 1 362 ? -12.487 -3.065 35.575 1.00 87.19 362 VAL A O 1
ATOM 2882 N N . PRO A 1 363 ? -10.517 -3.803 34.741 1.00 83.75 363 PRO A N 1
ATOM 2883 C CA . PRO A 1 363 ? -9.983 -4.251 36.026 1.00 83.75 363 PRO A CA 1
ATOM 2884 C C . PRO A 1 363 ? -9.816 -3.087 37.013 1.00 83.75 363 PRO A C 1
ATOM 2886 O O . PRO A 1 363 ? -9.804 -1.917 36.634 1.00 83.75 363 PRO A O 1
ATOM 2889 N N . CYS A 1 364 ? -9.707 -3.397 38.306 1.00 79.81 364 CYS A N 1
ATOM 2890 C CA . CYS A 1 364 ? -9.482 -2.403 39.359 1.00 79.81 364 CYS A CA 1
ATOM 2891 C C . CYS A 1 364 ? -7.992 -2.017 39.430 1.00 79.81 364 CYS A C 1
ATOM 2893 O O . CYS A 1 364 ? -7.294 -2.398 40.363 1.00 79.81 364 CYS A O 1
ATOM 2895 N N . SER A 1 365 ? -7.503 -1.265 38.440 1.00 76.06 365 SER A N 1
ATOM 2896 C CA . SER A 1 365 ? -6.095 -0.845 38.321 1.00 76.06 365 SER A CA 1
ATOM 2897 C C . SER A 1 365 ? -5.771 0.506 38.982 1.00 76.06 365 SER A C 1
ATOM 2899 O O . SER A 1 365 ? -4.607 0.881 39.077 1.00 76.06 365 SER A O 1
ATOM 2901 N N . GLY A 1 366 ? -6.776 1.244 39.474 1.00 66.56 366 GLY A N 1
ATOM 2902 C CA . GLY A 1 366 ? -6.565 2.521 40.173 1.00 66.56 366 GLY A CA 1
ATOM 2903 C C . GLY A 1 366 ? -6.423 3.747 39.262 1.00 66.56 366 GLY A C 1
ATOM 2904 O O . GLY A 1 366 ? -5.924 4.777 39.707 1.00 66.56 366 GLY A O 1
ATOM 2905 N N . GLY A 1 367 ? -6.886 3.668 38.011 1.00 82.00 367 GLY A N 1
ATOM 2906 C CA . GLY A 1 367 ? -6.809 4.761 37.039 1.00 82.00 367 GLY A CA 1
ATOM 2907 C C . GLY A 1 367 ? -7.876 4.672 35.948 1.00 82.00 367 GLY A C 1
ATOM 2908 O O . GLY A 1 367 ? -9.050 4.401 36.223 1.00 82.00 367 GLY A O 1
ATOM 2909 N N . THR A 1 368 ? -7.461 4.898 34.707 1.00 85.25 368 THR A N 1
ATOM 2910 C CA . THR A 1 368 ? -8.285 4.750 33.503 1.00 85.25 368 THR A CA 1
ATOM 2911 C C . THR A 1 368 ? -7.612 3.802 32.528 1.00 85.25 368 THR A C 1
ATOM 2913 O O . THR A 1 368 ? -6.395 3.862 32.372 1.00 85.25 368 THR A O 1
ATOM 2916 N N . ASP A 1 369 ? -8.404 3.017 31.813 1.00 88.06 369 ASP A N 1
ATOM 2917 C CA . ASP A 1 369 ? -7.929 2.205 30.699 1.00 88.06 369 ASP A CA 1
ATOM 2918 C C . ASP A 1 369 ? -8.336 2.857 29.378 1.00 88.06 369 ASP A C 1
ATOM 2920 O O . ASP A 1 369 ? -9.422 3.425 29.253 1.00 88.06 369 ASP A O 1
ATOM 2924 N N . THR A 1 370 ? -7.448 2.800 28.387 1.00 90.62 370 THR A N 1
ATOM 2925 C CA . THR A 1 370 ? -7.709 3.342 27.048 1.00 90.62 370 THR A CA 1
ATOM 2926 C C . THR A 1 370 ? -7.963 2.201 26.080 1.00 90.62 370 THR A C 1
ATOM 2928 O O . THR A 1 370 ? -7.151 1.283 25.959 1.00 90.62 370 THR A O 1
ATOM 2931 N N . TYR A 1 371 ? -9.079 2.283 25.369 1.00 91.56 371 TYR A N 1
ATOM 2932 C CA . TYR A 1 371 ? -9.402 1.413 24.252 1.00 91.56 371 TYR A CA 1
ATOM 2933 C C . TYR A 1 371 ? -9.200 2.170 22.953 1.00 91.56 371 TYR A C 1
ATOM 2935 O O . TYR A 1 371 ? -9.536 3.345 22.840 1.00 91.56 371 TYR A O 1
ATOM 2943 N N . GLU A 1 372 ? -8.644 1.475 21.980 1.00 92.38 372 GLU A N 1
ATOM 2944 C CA . GLU A 1 372 ? -8.416 1.988 20.646 1.00 92.38 372 GLU A CA 1
ATOM 2945 C C . GLU A 1 372 ? -9.436 1.372 19.698 1.00 92.38 372 GLU A C 1
ATOM 2947 O O . GLU A 1 372 ? -9.713 0.172 19.772 1.00 92.38 372 GLU A O 1
ATOM 2952 N N . PHE A 1 373 ? -9.989 2.202 18.824 1.00 93.75 373 PHE A N 1
ATOM 2953 C CA . PHE A 1 373 ? -10.965 1.842 17.813 1.00 93.75 373 PHE A CA 1
ATOM 2954 C C . PHE A 1 373 ? -10.417 2.219 16.447 1.00 93.75 373 PHE A C 1
ATOM 2956 O O . PHE A 1 373 ? -9.958 3.337 16.263 1.00 93.75 373 PHE A O 1
ATOM 2963 N N . LEU A 1 374 ? -10.497 1.307 15.487 1.00 94.00 374 LEU A N 1
ATOM 2964 C CA . LEU A 1 374 ? -10.053 1.524 14.116 1.00 94.00 374 LEU A CA 1
ATOM 2965 C C . LEU A 1 374 ? -11.264 1.441 13.196 1.00 94.00 374 LEU A C 1
ATOM 2967 O O . LEU A 1 374 ? -11.925 0.403 13.133 1.00 94.00 374 LEU A O 1
ATOM 2971 N N . PHE A 1 375 ? -11.555 2.531 12.496 1.00 94.62 375 PHE A N 1
ATOM 2972 C CA . PHE A 1 375 ? -12.650 2.612 11.541 1.00 94.62 375 PHE A CA 1
ATOM 2973 C C . PHE A 1 375 ? -12.112 2.639 10.113 1.00 94.62 375 PHE A C 1
ATOM 2975 O O . PHE A 1 375 ? -11.164 3.360 9.800 1.00 94.62 375 PHE A O 1
ATOM 2982 N N . THR A 1 376 ? -12.747 1.858 9.243 1.00 95.69 376 THR A N 1
ATOM 2983 C CA . THR A 1 376 ? -12.485 1.845 7.800 1.00 95.69 376 THR A CA 1
ATOM 2984 C C . THR A 1 376 ? -13.802 1.763 7.042 1.00 95.69 376 THR A C 1
ATOM 2986 O O . THR A 1 376 ? -14.762 1.156 7.520 1.00 95.69 376 THR A O 1
ATOM 2989 N N . SER A 1 377 ? -13.849 2.337 5.843 1.00 96.19 377 SER A N 1
ATOM 2990 C CA . SER A 1 377 ? -14.962 2.155 4.911 1.00 96.19 377 SER A CA 1
ATOM 2991 C C . SER A 1 377 ? -14.439 1.955 3.498 1.00 96.19 377 SER A C 1
ATOM 2993 O O . SER A 1 377 ? -13.455 2.575 3.104 1.00 96.19 377 SER A O 1
ATOM 2995 N N . THR A 1 378 ? -15.102 1.089 2.740 1.00 97.44 378 THR A N 1
ATOM 2996 C CA . THR A 1 378 ? -14.836 0.841 1.317 1.00 97.44 378 THR A CA 1
ATOM 2997 C C . THR A 1 378 ? -16.058 1.150 0.450 1.00 97.44 378 THR A C 1
ATOM 2999 O O . THR A 1 378 ? -16.136 0.717 -0.692 1.00 97.44 378 THR A O 1
ATOM 3002 N N . GLY A 1 379 ? -17.043 1.884 0.980 1.00 96.25 379 GLY A N 1
ATOM 3003 C CA . GLY A 1 379 ? -18.251 2.241 0.235 1.00 96.25 379 GLY A CA 1
ATOM 3004 C C . GLY A 1 379 ? -18.066 3.439 -0.700 1.00 96.25 379 GLY A C 1
ATOM 3005 O O . GLY A 1 379 ? -17.300 4.350 -0.407 1.00 96.25 379 GLY A O 1
ATOM 3006 N N . ASP A 1 380 ? -18.837 3.504 -1.788 1.00 96.56 380 ASP A N 1
ATOM 3007 C CA . ASP A 1 380 ? -18.882 4.693 -2.651 1.00 96.56 380 ASP A CA 1
ATOM 3008 C C . ASP A 1 380 ? -19.762 5.785 -2.026 1.00 96.56 380 ASP A C 1
ATOM 3010 O O . ASP A 1 380 ? -20.983 5.816 -2.184 1.00 96.56 380 ASP A O 1
ATOM 3014 N N . ARG A 1 381 ? -19.141 6.651 -1.226 1.00 93.75 381 ARG A N 1
ATOM 3015 C CA . ARG A 1 381 ? -19.783 7.799 -0.574 1.00 93.75 381 ARG A CA 1
ATOM 3016 C C . ARG A 1 381 ? -18.743 8.815 -0.125 1.00 93.75 381 ARG A C 1
ATOM 3018 O O . ARG A 1 381 ? -17.564 8.504 -0.037 1.00 93.75 381 ARG A O 1
ATOM 3025 N N . ASN A 1 382 ? -19.184 10.031 0.178 1.00 90.56 382 ASN A N 1
ATOM 3026 C CA . ASN A 1 382 ? -18.264 11.088 0.608 1.00 90.56 382 ASN A CA 1
ATOM 3027 C C . ASN A 1 382 ? -17.775 10.893 2.043 1.00 90.56 382 ASN A C 1
ATOM 3029 O O . ASN A 1 382 ? -16.635 11.214 2.324 1.00 90.56 382 ASN A O 1
ATOM 3033 N N . THR A 1 383 ? -18.618 10.356 2.924 1.00 90.19 383 THR A N 1
ATOM 3034 C CA . THR A 1 383 ? -18.262 10.081 4.316 1.00 90.19 383 THR A CA 1
ATOM 3035 C C . THR A 1 383 ? -19.035 8.868 4.824 1.00 90.19 383 THR A C 1
ATOM 3037 O O . THR A 1 383 ? -20.125 8.557 4.325 1.00 90.19 383 THR A O 1
ATOM 3040 N N . ASP A 1 384 ? -18.470 8.167 5.797 1.00 90.06 384 ASP A N 1
ATOM 3041 C CA . ASP A 1 384 ? -19.075 7.026 6.466 1.00 90.06 384 ASP A CA 1
ATOM 3042 C C . ASP A 1 384 ? -18.854 7.113 7.982 1.00 90.06 384 ASP A C 1
ATOM 3044 O O . ASP A 1 384 ? -18.105 7.953 8.479 1.00 90.06 384 ASP A O 1
ATOM 3048 N N . GLY A 1 385 ? -19.526 6.260 8.748 1.00 86.31 385 GLY A N 1
ATOM 3049 C CA . GLY A 1 385 ? -19.310 6.236 10.186 1.00 86.31 385 GLY A CA 1
ATOM 3050 C C . GLY A 1 385 ? -19.989 5.098 10.918 1.00 86.31 385 GLY A C 1
ATOM 3051 O O . GLY A 1 385 ? -20.787 4.335 10.369 1.00 86.31 385 GLY A O 1
ATOM 3052 N N . ALA A 1 386 ? -19.653 5.020 12.199 1.00 86.25 386 ALA A N 1
ATOM 3053 C CA . ALA A 1 386 ? -20.253 4.145 13.180 1.00 86.25 386 ALA A CA 1
ATOM 3054 C C . ALA A 1 386 ? -20.857 4.987 14.311 1.00 86.25 386 ALA A C 1
ATOM 3056 O O . ALA A 1 386 ? -20.146 5.706 15.020 1.00 86.25 386 ALA A O 1
ATOM 3057 N N . ASP A 1 387 ? -22.167 4.840 14.527 1.00 87.38 387 ASP A N 1
ATOM 3058 C CA . ASP A 1 387 ? -22.869 5.431 15.672 1.00 87.38 387 ASP A CA 1
ATOM 3059 C C . ASP A 1 387 ? -22.570 4.620 16.939 1.00 87.38 387 ASP A C 1
ATOM 3061 O O . ASP A 1 387 ? -23.412 3.872 17.456 1.00 87.38 387 ASP A O 1
ATOM 3065 N N . LEU A 1 388 ? -21.333 4.723 17.415 1.00 90.31 388 LEU A N 1
ATOM 3066 C CA . LEU A 1 388 ? -20.883 4.075 18.633 1.00 90.31 388 LEU A CA 1
ATOM 3067 C C . LEU A 1 388 ? -21.445 4.815 19.854 1.00 90.31 388 LEU A C 1
ATOM 3069 O O . LEU A 1 388 ? -21.538 6.041 19.905 1.00 90.31 388 LEU A O 1
ATOM 3073 N N . SER A 1 389 ? -21.849 4.057 20.862 1.00 91.50 389 SER A N 1
ATOM 3074 C CA . SER A 1 389 ? -22.269 4.575 22.158 1.00 91.50 389 SER A CA 1
ATOM 3075 C C . SER A 1 389 ? -21.688 3.722 23.270 1.00 91.50 389 SER A C 1
ATOM 3077 O O . SER A 1 389 ? -21.604 2.499 23.152 1.00 91.50 389 SER A O 1
ATOM 3079 N N . VAL A 1 390 ? -21.285 4.380 24.351 1.00 92.69 390 VAL A N 1
ATOM 3080 C CA . VAL A 1 390 ? -20.702 3.727 25.522 1.00 92.69 390 VAL A CA 1
ATOM 3081 C C . VAL A 1 390 ? -21.683 3.863 26.669 1.00 92.69 390 VAL A C 1
ATOM 3083 O O . VAL A 1 390 ? -22.043 4.975 27.051 1.00 92.69 390 VAL A O 1
ATOM 3086 N N . THR A 1 391 ? -22.139 2.735 27.204 1.00 93.38 391 THR A N 1
ATOM 3087 C CA . THR A 1 391 ? -23.053 2.668 28.344 1.00 93.38 391 THR A CA 1
ATOM 3088 C C . THR A 1 391 ? -22.343 2.052 29.539 1.00 93.38 391 THR A C 1
ATOM 3090 O O . THR A 1 391 ? -21.759 0.973 29.427 1.00 93.38 391 THR A O 1
ATOM 3093 N N . ARG A 1 392 ? -22.437 2.671 30.719 1.00 92.56 392 ARG A N 1
ATOM 3094 C CA . ARG A 1 392 ? -21.969 2.027 31.950 1.00 92.56 392 ARG A CA 1
ATOM 3095 C C . ARG A 1 392 ? -23.005 1.013 32.408 1.00 92.56 392 ARG A C 1
ATOM 3097 O O . ARG A 1 392 ? -24.140 1.378 32.700 1.00 92.56 392 ARG A O 1
ATOM 3104 N N . LYS A 1 393 ? -22.621 -0.257 32.510 1.00 91.94 393 LYS A N 1
ATOM 3105 C CA . LYS A 1 393 ? -23.501 -1.317 33.014 1.00 91.94 393 LYS A CA 1
ATOM 3106 C C . LYS A 1 393 ? -23.540 -1.334 34.536 1.00 91.94 393 LYS A C 1
ATOM 3108 O O . LYS A 1 393 ? -24.615 -1.387 35.119 1.00 91.94 393 LYS A O 1
ATOM 3113 N N . SER A 1 394 ? -22.368 -1.324 35.159 1.00 88.25 394 SER A N 1
ATOM 3114 C CA . SER A 1 394 ? -22.232 -1.456 36.607 1.00 88.25 394 SER A CA 1
ATOM 3115 C C . SER A 1 394 ? -20.868 -0.974 37.073 1.00 88.25 394 SER A C 1
ATOM 3117 O O . SER A 1 394 ? -19.867 -1.141 36.368 1.00 88.25 394 SER A O 1
ATOM 3119 N N . LYS A 1 395 ? -20.815 -0.457 38.300 1.00 83.25 395 LYS A N 1
ATOM 3120 C CA . LYS A 1 395 ? -19.566 -0.205 39.022 1.00 83.25 395 LYS A CA 1
ATOM 3121 C C . LYS A 1 395 ? -19.173 -1.436 39.842 1.00 83.25 395 LYS A C 1
ATOM 3123 O O . LYS A 1 395 ? -19.982 -1.939 40.618 1.00 83.25 395 LYS A O 1
ATOM 3128 N N . GLN A 1 396 ? -17.939 -1.904 39.690 1.00 78.12 396 GLN A N 1
ATOM 3129 C CA . GLN A 1 396 ? -17.357 -2.896 40.588 1.00 78.12 396 GLN A CA 1
ATOM 3130 C C . GLN A 1 396 ? -16.910 -2.189 41.872 1.00 78.12 396 GLN A C 1
ATOM 3132 O O . GLN A 1 396 ? -16.341 -1.094 41.828 1.00 78.12 396 GLN A O 1
ATOM 3137 N N . ASP A 1 397 ? -17.181 -2.788 43.033 1.00 70.12 397 ASP A N 1
ATOM 3138 C CA . ASP A 1 397 ? -16.615 -2.287 44.284 1.00 70.12 397 ASP A CA 1
ATOM 3139 C C . ASP A 1 397 ? -15.128 -2.650 44.315 1.00 70.12 397 ASP A C 1
ATOM 3141 O O . ASP A 1 397 ? -14.746 -3.737 44.735 1.00 70.12 397 ASP A O 1
ATOM 3145 N N . CYS A 1 398 ? -14.280 -1.737 43.836 1.00 68.75 398 CYS A N 1
ATOM 3146 C CA . CYS A 1 398 ? -12.825 -1.874 43.943 1.00 68.75 398 CYS A CA 1
ATOM 3147 C C . CYS A 1 398 ? -12.318 -1.715 45.380 1.00 68.75 398 CYS A C 1
ATOM 3149 O O . CYS A 1 398 ? -11.113 -1.766 45.621 1.00 68.75 398 CYS A O 1
ATOM 3151 N N . ARG A 1 399 ? -13.215 -1.526 46.360 1.00 62.81 399 ARG A N 1
ATOM 3152 C CA . ARG A 1 399 ? -12.876 -1.767 47.756 1.00 62.81 399 ARG A CA 1
ATOM 3153 C C . ARG A 1 399 ? -12.781 -3.273 47.936 1.00 62.81 399 ARG A C 1
ATOM 3155 O O . ARG A 1 399 ? -13.776 -3.936 48.217 1.00 62.81 399 ARG A O 1
ATOM 3162 N N . CYS A 1 400 ? -11.576 -3.812 47.812 1.00 50.28 400 CYS A N 1
ATOM 3163 C CA . CYS A 1 400 ? -11.268 -5.122 48.363 1.00 50.28 400 CYS A CA 1
ATOM 3164 C C . CYS A 1 400 ? -11.598 -5.087 49.867 1.00 50.28 400 CYS A C 1
ATOM 3166 O O . CYS A 1 400 ? -10.796 -4.637 50.681 1.00 50.28 400 CYS A O 1
ATOM 3168 N N . LYS A 1 401 ? -12.807 -5.504 50.259 1.00 40.31 401 LYS A N 1
ATOM 3169 C CA . LYS A 1 401 ? -13.121 -5.783 51.661 1.00 40.31 401 LYS A CA 1
ATOM 3170 C C . LYS A 1 401 ? -12.434 -7.097 52.018 1.00 40.31 401 LYS A C 1
ATOM 3172 O O . LYS A 1 401 ? -13.007 -8.161 51.803 1.00 40.31 401 LYS A O 1
ATOM 3177 N N . ARG A 1 402 ? -11.216 -7.023 52.555 1.00 44.69 402 ARG A N 1
ATOM 3178 C CA . ARG A 1 402 ? -10.624 -8.117 53.337 1.00 44.69 402 ARG A CA 1
ATOM 3179 C C . ARG A 1 402 ? -10.874 -7.859 54.826 1.00 44.69 402 ARG A C 1
ATOM 3181 O O . ARG A 1 402 ? -10.951 -6.709 55.256 1.00 44.69 402 ARG A O 1
ATOM 3188 N N . GLN A 1 403 ? -11.108 -8.927 55.582 1.00 44.34 403 GLN A N 1
ATOM 3189 C CA . GLN A 1 403 ? -11.547 -8.895 56.984 1.00 44.34 403 GLN A CA 1
ATOM 3190 C C . GLN A 1 403 ? -10.406 -8.623 57.988 1.00 44.34 403 GLN A C 1
ATOM 3192 O O . GLN A 1 403 ? -10.664 -8.587 59.186 1.00 44.34 403 GLN A O 1
ATOM 3197 N N . ASP A 1 404 ? -9.170 -8.423 57.527 1.00 48.25 404 ASP A N 1
ATOM 3198 C CA . ASP A 1 404 ? -7.962 -8.702 58.315 1.00 48.25 404 ASP A CA 1
ATOM 3199 C C . ASP A 1 404 ? -6.816 -7.669 58.214 1.00 48.25 404 ASP A C 1
ATOM 3201 O O . ASP A 1 404 ? -5.810 -7.820 58.896 1.00 48.25 404 ASP A O 1
ATOM 3205 N N . GLY A 1 405 ? -6.969 -6.555 57.491 1.00 44.31 405 GLY A N 1
ATOM 3206 C CA . GLY A 1 405 ? -6.101 -5.375 57.680 1.00 44.31 405 GLY A CA 1
ATOM 3207 C C . GLY A 1 405 ? -4.675 -5.422 57.102 1.00 44.31 405 GLY A C 1
ATOM 3208 O O . GLY A 1 405 ? -3.943 -4.453 57.289 1.00 44.31 405 GLY A O 1
ATOM 3209 N N . GLU A 1 406 ? -4.279 -6.457 56.359 1.00 44.91 406 GLU A N 1
ATOM 3210 C CA . GLU A 1 406 ? -3.053 -6.425 55.546 1.00 44.91 406 GLU A CA 1
ATOM 3211 C C . GLU A 1 406 ? -3.326 -5.867 54.141 1.00 44.91 406 GLU A C 1
ATOM 3213 O O . GLU A 1 406 ? -4.398 -6.067 53.561 1.00 44.91 406 GLU A O 1
ATOM 3218 N N . SER A 1 407 ? -2.352 -5.118 53.612 1.00 44.28 407 SER A N 1
ATOM 3219 C CA . SER A 1 407 ? -2.377 -4.497 52.284 1.00 44.28 407 SER A CA 1
ATOM 3220 C C . SER A 1 407 ? -2.861 -5.472 51.215 1.00 44.28 407 SER A C 1
ATOM 3222 O O . SER A 1 407 ? -2.460 -6.637 51.218 1.00 44.28 407 SER A O 1
ATOM 3224 N N . CYS A 1 408 ? -3.706 -4.987 50.293 1.00 47.62 408 CYS A N 1
ATOM 3225 C CA . CYS A 1 408 ? -4.154 -5.756 49.135 1.00 47.62 408 CYS A CA 1
ATOM 3226 C C . CYS A 1 408 ? -2.970 -6.523 48.536 1.00 47.62 408 CYS A C 1
ATOM 3228 O O . CYS A 1 408 ? -1.938 -5.893 48.280 1.00 47.62 408 CYS A O 1
ATOM 3230 N N . PRO A 1 409 ? -3.103 -7.832 48.250 1.00 41.66 409 PRO A N 1
ATOM 3231 C CA . PRO A 1 409 ? -2.253 -8.398 47.236 1.00 41.66 409 PRO A CA 1
ATOM 3232 C C . PRO A 1 409 ? -2.638 -7.602 45.996 1.00 41.66 409 PRO A C 1
ATOM 3234 O O . PRO A 1 409 ? -3.770 -7.682 45.515 1.00 41.66 409 PRO A O 1
ATOM 3237 N N . ILE A 1 410 ? -1.731 -6.736 45.552 1.00 43.53 410 ILE A N 1
ATOM 3238 C CA . ILE A 1 410 ? -1.628 -6.402 44.139 1.00 43.53 410 ILE A CA 1
ATOM 3239 C C . ILE A 1 410 ? -1.848 -7.746 43.452 1.00 43.53 410 ILE A C 1
ATOM 3241 O O . ILE A 1 410 ? -1.111 -8.681 43.781 1.00 43.53 410 ILE A O 1
ATOM 3245 N N . GLU A 1 411 ? -2.936 -7.884 42.681 1.00 42.47 411 GLU A N 1
ATOM 3246 C CA . GLU A 1 411 ? -3.207 -9.095 41.905 1.00 42.47 411 GLU A CA 1
ATOM 3247 C C . GLU A 1 411 ? -1.868 -9.543 41.355 1.00 42.47 411 GLU A C 1
ATOM 3249 O O . GLU A 1 411 ? -1.229 -8.753 40.660 1.00 42.47 411 GLU A O 1
ATOM 3254 N N . SER A 1 412 ? -1.414 -10.706 41.838 1.00 42.00 412 SER A N 1
ATOM 3255 C CA . SER A 1 412 ? -0.082 -11.274 41.648 1.00 42.00 412 SER A CA 1
ATOM 3256 C C . SER A 1 412 ? 0.584 -10.649 40.433 1.00 42.00 412 SER A C 1
ATOM 3258 O O . SER A 1 412 ? 0.183 -10.951 39.305 1.00 42.00 412 SER A O 1
ATOM 3260 N N . ASN A 1 413 ? 1.514 -9.717 40.671 1.00 43.16 413 ASN A N 1
ATOM 3261 C CA . ASN A 1 413 ? 2.376 -9.167 39.635 1.00 43.16 413 ASN A CA 1
ATOM 3262 C C . ASN A 1 413 ? 2.935 -10.371 38.883 1.00 43.16 413 A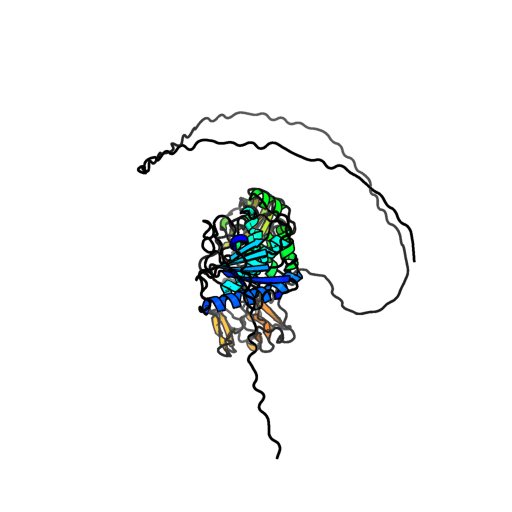SN A C 1
ATOM 3264 O O . ASN A 1 413 ? 3.793 -11.069 39.421 1.00 43.16 413 ASN A O 1
ATOM 3268 N N . GLY A 1 414 ? 2.359 -10.674 37.716 1.00 43.28 414 GLY A N 1
ATOM 3269 C CA . GLY A 1 414 ? 2.713 -11.862 36.956 1.00 43.28 414 GLY A CA 1
ATOM 3270 C C . GLY A 1 414 ? 4.220 -11.853 36.782 1.00 43.28 414 GLY A C 1
ATOM 3271 O O . GLY A 1 414 ? 4.756 -10.874 36.262 1.00 43.28 414 GLY A O 1
ATOM 3272 N N . GLY A 1 415 ? 4.888 -12.887 37.296 1.00 45.38 415 GLY A N 1
ATOM 3273 C CA . GLY A 1 415 ? 6.330 -13.022 37.159 1.00 45.38 415 GLY A CA 1
ATOM 3274 C C . GLY A 1 415 ? 6.690 -12.891 35.685 1.00 45.38 415 GLY A C 1
ATOM 3275 O O . GLY A 1 415 ? 6.118 -13.576 34.835 1.00 45.38 415 GLY A O 1
ATOM 3276 N N . PHE A 1 416 ? 7.580 -11.958 35.367 1.00 51.38 416 PHE A N 1
ATOM 3277 C CA . PHE A 1 416 ? 8.043 -11.779 33.997 1.00 51.38 416 PHE A CA 1
ATOM 3278 C C . PHE A 1 416 ? 9.072 -12.858 33.689 1.00 51.38 416 PHE A C 1
ATOM 3280 O O . PHE A 1 416 ? 9.929 -13.144 34.529 1.00 51.38 416 PHE A O 1
ATOM 3287 N N . ILE A 1 417 ? 8.989 -13.430 32.486 1.00 52.62 417 ILE A N 1
ATOM 3288 C CA . ILE A 1 417 ? 9.991 -14.364 31.983 1.00 52.62 417 ILE A CA 1
ATOM 3289 C C . ILE A 1 417 ? 10.833 -13.665 30.932 1.00 52.62 417 ILE A C 1
ATOM 3291 O O . ILE A 1 417 ? 10.323 -13.191 29.918 1.00 52.62 417 ILE A O 1
ATOM 3295 N N . LEU A 1 418 ? 12.135 -13.595 31.191 1.00 55.78 418 LEU A N 1
ATOM 3296 C CA . LEU A 1 418 ? 13.098 -12.885 30.359 1.00 55.78 418 LEU A CA 1
ATOM 3297 C C . LEU A 1 418 ? 14.333 -13.745 30.116 1.00 55.78 418 LEU A C 1
ATOM 3299 O O . LEU A 1 418 ? 14.981 -14.208 31.055 1.00 55.78 418 LEU A O 1
ATOM 3303 N N . TYR A 1 419 ? 14.660 -13.935 28.841 1.00 52.81 419 TYR A N 1
ATOM 3304 C CA . TYR A 1 419 ? 15.872 -14.623 28.404 1.00 52.81 419 TYR A CA 1
ATOM 3305 C C . TYR A 1 419 ? 17.018 -13.623 28.243 1.00 52.81 419 TYR A C 1
ATOM 3307 O O . TYR A 1 419 ? 16.764 -12.438 28.008 1.00 52.81 419 TYR A O 1
ATOM 3315 N N . PRO A 1 420 ? 18.276 -14.082 28.330 1.00 54.41 420 PRO A N 1
ATOM 3316 C CA . PRO A 1 420 ? 19.399 -13.277 27.875 1.00 54.41 420 PRO A CA 1
ATOM 3317 C C . PRO A 1 420 ? 19.281 -12.963 26.384 1.00 54.41 420 PRO A C 1
ATOM 3319 O O . PRO A 1 420 ? 18.981 -13.845 25.576 1.00 54.41 420 PRO A O 1
ATOM 3322 N N . LEU A 1 421 ? 19.621 -11.729 26.006 1.00 54.72 421 LEU A N 1
ATOM 3323 C CA . LEU A 1 421 ? 19.950 -11.408 24.620 1.00 54.72 421 LEU A CA 1
ATOM 3324 C C . LEU A 1 421 ? 21.321 -11.996 24.297 1.00 54.72 421 LEU A C 1
ATOM 3326 O O . LEU A 1 421 ? 22.292 -11.728 25.007 1.00 54.72 421 LEU A O 1
ATOM 3330 N N . TYR A 1 422 ? 21.419 -12.753 23.208 1.00 52.59 422 TYR A N 1
ATOM 3331 C CA . TYR A 1 422 ? 22.708 -13.099 22.622 1.00 52.59 422 TYR A CA 1
ATOM 3332 C C . TYR A 1 422 ? 23.190 -11.922 21.772 1.00 52.59 422 TYR A C 1
ATOM 3334 O O . TYR A 1 422 ? 22.543 -11.554 20.793 1.00 52.59 422 TYR A O 1
ATOM 3342 N N . ASN A 1 423 ? 24.318 -11.317 22.146 1.00 52.28 423 ASN A N 1
ATOM 3343 C CA . ASN A 1 423 ? 24.980 -10.334 21.299 1.00 52.28 423 ASN A CA 1
ATOM 3344 C C . ASN A 1 423 ? 25.907 -11.073 20.310 1.00 52.28 423 ASN A C 1
ATOM 3346 O O . ASN A 1 423 ? 26.932 -11.613 20.743 1.00 52.28 423 ASN A O 1
ATOM 3350 N N . PRO A 1 424 ? 25.609 -11.072 18.995 1.00 48.97 424 PRO A N 1
ATOM 3351 C CA . PRO A 1 424 ? 26.424 -11.780 18.006 1.00 48.97 424 PRO A CA 1
ATOM 3352 C C . PRO A 1 424 ? 27.840 -11.200 17.864 1.00 48.97 424 PRO A C 1
ATOM 3354 O O . PRO A 1 424 ? 28.732 -11.873 17.359 1.00 48.97 424 PRO A O 1
ATOM 3357 N N . VAL A 1 425 ? 28.073 -9.972 18.340 1.00 48.25 425 VAL A N 1
ATOM 3358 C CA . VAL A 1 425 ? 29.373 -9.289 18.283 1.00 48.25 425 VAL A CA 1
ATOM 3359 C C . VAL A 1 425 ? 30.275 -9.681 19.455 1.00 48.25 425 VAL A C 1
ATOM 3361 O O . VAL A 1 425 ? 31.487 -9.783 19.286 1.00 48.25 425 VAL A O 1
ATOM 3364 N N . THR A 1 426 ? 29.717 -9.913 20.648 1.00 52.34 426 THR A N 1
ATOM 3365 C CA . THR A 1 426 ? 30.515 -10.193 21.860 1.00 52.34 426 THR A CA 1
ATOM 3366 C C . THR A 1 426 ? 30.441 -11.641 22.333 1.00 52.34 426 THR A C 1
ATOM 3368 O O . THR A 1 426 ? 31.149 -11.995 23.274 1.00 52.34 426 THR A O 1
ATOM 3371 N N . SER A 1 427 ? 29.604 -12.484 21.711 1.00 55.19 427 SER A N 1
ATOM 3372 C CA . SER A 1 427 ? 29.303 -13.854 22.173 1.00 55.19 427 SER A CA 1
ATOM 3373 C C . SER A 1 427 ? 28.821 -13.925 23.632 1.00 55.19 427 SER A C 1
ATOM 3375 O O . SER A 1 427 ? 28.846 -14.989 24.249 1.00 55.19 427 SER A O 1
ATOM 3377 N N . GLY A 1 428 ? 28.409 -12.789 24.201 1.00 56.66 428 GLY A N 1
ATOM 3378 C CA . GLY A 1 428 ? 28.023 -12.641 25.597 1.00 56.66 428 GLY A CA 1
ATOM 3379 C C . GLY A 1 428 ? 26.533 -12.363 25.742 1.00 56.66 428 GLY A C 1
ATOM 3380 O O . GLY A 1 428 ? 25.909 -11.756 24.869 1.00 56.66 428 GLY A O 1
ATOM 3381 N N . ALA A 1 429 ? 25.976 -12.794 26.872 1.00 63.03 429 ALA A N 1
ATOM 3382 C CA . ALA A 1 429 ? 24.625 -12.433 27.268 1.00 63.03 429 ALA A CA 1
ATOM 3383 C C . ALA A 1 429 ? 24.568 -10.941 27.645 1.00 63.03 429 ALA A C 1
ATOM 3385 O O . ALA A 1 429 ? 25.403 -10.462 28.415 1.00 63.03 429 ALA A O 1
ATOM 3386 N N . MET A 1 430 ? 23.588 -10.210 27.118 1.00 67.75 430 MET A N 1
ATOM 3387 C CA . MET A 1 430 ? 23.314 -8.812 27.463 1.00 67.75 430 MET A CA 1
ATOM 3388 C C . MET A 1 430 ? 21.860 -8.664 27.920 1.00 67.75 430 MET A C 1
ATOM 3390 O O . MET A 1 430 ? 20.982 -9.396 27.467 1.00 67.75 430 MET A O 1
ATOM 3394 N N . CYS A 1 431 ? 21.608 -7.715 28.818 1.00 67.00 431 CYS A N 1
ATOM 3395 C CA . CYS A 1 431 ? 20.260 -7.354 29.240 1.00 67.00 431 CYS A CA 1
ATOM 3396 C C . CYS A 1 431 ? 19.825 -6.043 28.568 1.00 67.00 431 CYS A C 1
ATOM 3398 O O . CYS A 1 431 ? 20.648 -5.128 28.463 1.00 67.00 431 CYS A O 1
ATOM 3400 N N . PRO A 1 432 ? 18.577 -5.940 28.072 1.00 64.00 432 PRO A N 1
ATOM 3401 C CA . PRO A 1 432 ? 18.066 -4.706 27.482 1.00 64.00 432 PRO A CA 1
ATOM 3402 C C . PRO A 1 432 ? 18.008 -3.563 28.507 1.00 64.00 432 PRO A C 1
ATOM 3404 O O . PRO A 1 432 ? 18.005 -3.782 29.720 1.00 64.00 432 PRO A O 1
ATOM 3407 N N . SER A 1 433 ? 17.952 -2.321 28.023 1.00 66.12 433 SER A N 1
ATOM 3408 C CA . SER A 1 433 ? 17.831 -1.147 28.897 1.00 66.12 433 SER A CA 1
ATOM 3409 C C . SER A 1 433 ? 16.574 -1.237 29.775 1.00 66.12 433 SER A C 1
ATOM 3411 O O . SER A 1 433 ? 15.527 -1.682 29.311 1.00 66.12 433 SER A O 1
ATOM 3413 N N . GLY A 1 434 ? 16.679 -0.842 31.048 1.00 65.56 434 GLY A N 1
ATOM 3414 C CA . GLY A 1 434 ? 15.607 -1.012 32.042 1.00 65.56 434 GLY A CA 1
ATOM 3415 C C . GLY A 1 434 ? 15.549 -2.403 32.690 1.00 65.56 434 GLY A C 1
ATOM 3416 O O . GLY A 1 434 ? 14.619 -2.690 33.446 1.00 65.56 434 GLY A O 1
ATOM 3417 N N . THR A 1 435 ? 16.539 -3.259 32.425 1.00 72.81 435 THR A N 1
ATOM 3418 C CA . THR A 1 435 ? 16.712 -4.567 33.070 1.00 72.81 435 THR A CA 1
ATOM 3419 C C . THR A 1 435 ? 18.153 -4.738 33.565 1.00 72.81 435 THR A C 1
ATOM 3421 O O . THR A 1 435 ? 19.067 -4.090 33.055 1.00 72.81 435 THR A O 1
ATOM 3424 N N . HIS A 1 436 ? 18.372 -5.628 34.532 1.00 74.44 436 HIS A N 1
ATOM 3425 C CA . HIS A 1 436 ? 19.688 -5.967 35.068 1.00 74.44 436 HIS A CA 1
ATOM 3426 C C . HIS A 1 436 ? 19.966 -7.468 34.966 1.00 74.44 436 HIS A C 1
ATOM 3428 O O . HIS A 1 436 ? 19.061 -8.300 34.880 1.00 74.44 436 HIS A O 1
ATOM 3434 N N . PHE A 1 437 ? 21.254 -7.802 34.973 1.00 78.00 437 PHE A N 1
ATOM 3435 C CA . PHE A 1 437 ? 21.742 -9.171 34.875 1.00 78.00 437 PHE A CA 1
ATOM 3436 C C . PHE A 1 437 ? 21.636 -9.886 36.222 1.00 78.00 437 PHE A C 1
ATOM 3438 O O . PHE A 1 437 ? 22.005 -9.331 37.257 1.00 78.00 437 PHE A O 1
ATOM 3445 N N . THR A 1 438 ? 21.190 -11.137 36.205 1.00 73.25 438 THR A N 1
ATOM 3446 C CA . THR A 1 438 ? 21.070 -11.983 37.395 1.00 73.25 438 THR A CA 1
ATOM 3447 C C . THR A 1 438 ? 21.851 -13.294 37.216 1.00 73.25 438 THR A C 1
ATOM 3449 O O . THR A 1 438 ? 22.551 -13.516 36.221 1.00 73.25 438 THR A O 1
ATOM 3452 N N . MET A 1 439 ? 21.819 -14.162 38.226 1.00 69.94 439 MET A N 1
ATOM 3453 C CA . MET A 1 439 ? 22.614 -15.390 38.267 1.00 69.94 439 MET A CA 1
ATOM 3454 C C . MET A 1 439 ? 22.221 -16.353 37.130 1.00 69.94 439 MET A C 1
ATOM 3456 O O . MET A 1 439 ? 21.046 -16.650 36.975 1.00 69.94 439 MET A O 1
ATOM 3460 N N . GLY A 1 440 ? 23.183 -16.886 36.366 1.00 64.88 440 GLY A N 1
ATOM 3461 C CA . GLY A 1 440 ? 22.896 -17.866 35.300 1.00 64.88 440 GLY A CA 1
ATOM 3462 C C . GLY A 1 440 ? 22.541 -17.275 33.930 1.00 64.88 440 GLY A C 1
ATOM 3463 O O . GLY A 1 440 ? 21.982 -17.982 33.101 1.00 64.88 440 GLY A O 1
ATOM 3464 N N . ALA A 1 441 ? 22.912 -16.015 33.681 1.00 68.00 441 ALA A N 1
ATOM 3465 C CA . ALA A 1 441 ? 22.633 -15.295 32.438 1.00 68.00 441 ALA A CA 1
ATOM 3466 C C . ALA A 1 441 ? 21.157 -14.979 32.196 1.00 68.00 441 ALA A C 1
ATOM 3468 O O . ALA A 1 441 ? 20.696 -15.000 31.067 1.00 68.00 441 ALA A O 1
ATOM 3469 N N . TRP A 1 442 ? 20.419 -14.637 33.246 1.00 72.31 442 TRP A N 1
ATOM 3470 C CA . TRP A 1 442 ? 19.047 -14.155 33.116 1.00 72.31 442 TRP A CA 1
ATOM 3471 C C . TRP A 1 442 ? 18.985 -12.636 33.272 1.00 72.31 442 TRP A C 1
ATOM 3473 O O . TRP A 1 442 ? 19.856 -12.033 33.900 1.00 72.31 442 TRP A O 1
ATOM 3483 N N . CYS A 1 443 ? 17.945 -12.019 32.720 1.00 72.88 443 CYS A N 1
ATOM 3484 C CA . CYS A 1 443 ? 17.691 -10.587 32.850 1.00 72.88 443 CYS A CA 1
ATOM 3485 C C . CYS A 1 443 ? 16.396 -10.367 33.622 1.00 72.88 443 CYS A C 1
ATOM 3487 O O . CYS A 1 443 ? 15.419 -11.056 33.350 1.00 72.88 443 CYS A O 1
ATOM 3489 N N . CYS A 1 444 ? 16.371 -9.408 34.544 1.00 72.81 444 CYS A N 1
ATOM 3490 C CA . CYS A 1 444 ? 15.159 -9.018 35.263 1.00 72.81 444 CYS A CA 1
ATOM 3491 C C . CYS A 1 444 ? 14.916 -7.512 35.157 1.00 72.81 444 CYS A C 1
ATOM 3493 O O . CYS A 1 444 ? 15.889 -6.758 35.149 1.00 72.81 444 CYS A O 1
ATOM 3495 N N . PRO A 1 445 ? 13.656 -7.038 35.068 1.00 72.38 445 PRO A N 1
ATOM 3496 C CA . PRO A 1 445 ? 13.370 -5.609 35.136 1.00 72.38 445 PRO A CA 1
ATOM 3497 C C . PRO A 1 445 ? 13.984 -4.978 36.386 1.00 72.38 445 PRO A C 1
ATOM 3499 O O . PRO A 1 445 ? 14.053 -5.614 37.442 1.00 72.38 445 PRO A O 1
ATOM 3502 N N . GLU A 1 446 ? 14.427 -3.730 36.276 1.00 72.94 446 GLU A N 1
ATOM 3503 C CA . GLU A 1 446 ? 14.895 -2.968 37.436 1.00 72.94 446 GLU A CA 1
ATOM 3504 C C . GLU A 1 446 ? 13.849 -2.976 38.563 1.00 72.94 446 GLU A C 1
ATOM 3506 O O . GLU A 1 446 ? 12.660 -2.758 38.329 1.00 72.94 446 GLU A O 1
ATOM 3511 N N . GLY A 1 447 ? 14.291 -3.266 39.791 1.00 73.06 447 GLY A N 1
ATOM 3512 C CA . GLY A 1 447 ? 13.407 -3.403 40.955 1.00 73.06 447 GLY A CA 1
ATOM 3513 C C . GLY A 1 447 ? 12.707 -4.763 41.110 1.00 73.06 447 GLY A C 1
ATOM 3514 O O . GLY A 1 447 ? 11.776 -4.866 41.904 1.00 73.06 447 GLY A O 1
ATOM 3515 N N . THR A 1 448 ? 13.135 -5.799 40.384 1.00 78.00 448 THR A N 1
ATOM 3516 C CA . THR A 1 448 ? 12.689 -7.194 40.579 1.00 78.00 448 THR A CA 1
ATOM 3517 C C . THR A 1 448 ? 13.885 -8.125 40.804 1.00 78.00 448 THR A C 1
ATOM 3519 O O . THR A 1 448 ? 15.005 -7.772 40.461 1.00 78.00 448 THR A O 1
ATOM 3522 N N . GLU A 1 449 ? 13.683 -9.314 41.366 1.00 78.88 449 GLU A N 1
ATOM 3523 C CA . GLU A 1 449 ? 14.737 -10.307 41.609 1.00 78.88 449 GLU A CA 1
ATOM 3524 C C . GLU A 1 449 ? 14.385 -11.659 40.988 1.00 78.88 449 GLU A C 1
ATOM 3526 O O . GLU A 1 449 ? 13.225 -12.064 40.969 1.00 78.88 449 GLU A O 1
ATOM 3531 N N . LEU A 1 450 ? 15.392 -12.388 40.501 1.00 79.81 450 LEU A N 1
ATOM 3532 C CA . LEU A 1 450 ? 15.199 -13.736 39.970 1.00 79.81 450 LEU A CA 1
ATOM 3533 C C . LEU A 1 450 ? 14.751 -14.707 41.076 1.00 79.81 450 LEU A C 1
ATOM 3535 O O . LEU A 1 450 ? 15.419 -14.839 42.104 1.00 79.81 450 LEU A O 1
ATOM 3539 N N . ASP A 1 451 ? 13.687 -15.467 40.824 1.00 79.88 451 ASP A N 1
ATOM 3540 C CA . ASP A 1 451 ? 13.278 -16.591 41.658 1.00 79.88 451 ASP A CA 1
ATOM 3541 C C . ASP A 1 451 ? 14.308 -17.721 41.567 1.00 79.88 451 ASP A C 1
ATOM 3543 O O . ASP A 1 451 ? 14.318 -18.540 40.643 1.00 79.88 451 ASP A O 1
ATOM 3547 N N . GLN A 1 452 ? 15.182 -17.779 42.569 1.00 77.75 452 GLN A N 1
ATOM 3548 C CA . GLN A 1 452 ? 16.262 -18.760 42.630 1.00 77.75 452 GLN A CA 1
ATOM 3549 C C . GLN A 1 452 ? 15.763 -20.209 42.685 1.00 77.75 452 GLN A C 1
ATOM 3551 O O . GLN A 1 452 ? 16.501 -21.113 42.298 1.00 77.75 452 GLN A O 1
ATOM 3556 N N . THR A 1 453 ? 14.522 -20.440 43.120 1.00 75.44 453 THR A N 1
ATOM 3557 C CA . THR A 1 453 ? 13.943 -21.784 43.283 1.00 75.44 453 THR A CA 1
ATOM 3558 C C . THR A 1 453 ? 13.730 -22.479 41.939 1.00 75.44 453 THR A C 1
ATOM 3560 O O . THR A 1 453 ? 13.779 -23.704 41.853 1.00 75.44 453 THR A O 1
ATOM 3563 N N . VAL A 1 454 ? 13.527 -21.690 40.883 1.00 70.75 454 VAL A N 1
ATOM 3564 C CA . VAL A 1 454 ? 13.215 -22.156 39.522 1.00 70.75 454 VAL A CA 1
ATOM 3565 C C . VAL A 1 454 ? 14.208 -21.653 38.474 1.00 70.75 454 VAL A C 1
ATOM 3567 O O . VAL A 1 454 ? 14.086 -22.001 37.303 1.00 70.75 454 VAL A O 1
ATOM 3570 N N . ALA A 1 455 ? 15.228 -20.895 38.890 1.00 70.94 455 ALA A N 1
ATOM 3571 C CA . ALA A 1 455 ? 16.253 -20.281 38.041 1.00 70.94 455 ALA A CA 1
ATOM 3572 C C . ALA A 1 455 ? 17.028 -21.263 37.139 1.00 70.94 455 ALA A C 1
ATOM 3574 O O . ALA A 1 455 ? 17.645 -20.858 36.153 1.00 70.94 455 ALA A O 1
ATOM 3575 N N . THR A 1 456 ? 17.030 -22.556 37.467 1.00 67.12 456 THR A N 1
ATOM 3576 C CA . THR A 1 456 ? 17.628 -23.619 36.642 1.00 67.12 456 THR A CA 1
ATOM 3577 C C . THR A 1 456 ? 16.737 -24.013 35.453 1.00 67.12 456 THR A C 1
ATOM 3579 O O . THR A 1 456 ? 17.221 -24.496 34.422 1.00 67.12 456 THR A O 1
ATOM 3582 N N . GLU A 1 457 ? 15.432 -23.774 35.561 1.00 64.44 457 GLU A N 1
ATOM 3583 C CA . GLU A 1 457 ? 14.405 -24.179 34.601 1.00 64.44 457 GLU A CA 1
ATOM 3584 C C . GLU A 1 457 ? 13.883 -22.995 33.779 1.00 64.44 457 GLU A C 1
ATOM 3586 O O . GLU A 1 457 ? 13.679 -23.142 32.573 1.00 64.44 457 GLU A O 1
ATOM 3591 N N . MET A 1 458 ? 13.719 -21.827 34.405 1.00 66.44 458 MET A N 1
ATOM 3592 C CA . MET A 1 458 ? 13.156 -20.617 33.804 1.00 66.44 458 MET A CA 1
ATOM 3593 C C . MET A 1 458 ? 13.608 -19.352 34.548 1.00 66.44 458 MET A C 1
ATOM 3595 O O . MET A 1 458 ? 13.881 -19.383 35.745 1.00 66.44 458 MET A O 1
ATOM 3599 N N . SER A 1 459 ? 13.652 -18.224 33.839 1.00 69.38 459 SER A N 1
ATOM 3600 C CA . SER A 1 459 ? 13.839 -16.906 34.452 1.00 69.38 459 SER A CA 1
ATOM 3601 C C . SER A 1 459 ? 12.496 -16.384 34.928 1.00 69.38 459 SER A C 1
ATOM 3603 O O . SER A 1 459 ? 11.658 -16.082 34.092 1.00 69.38 459 SER A O 1
ATOM 3605 N N . ILE A 1 460 ? 12.255 -16.314 36.233 1.00 73.38 460 ILE A N 1
ATOM 3606 C CA . ILE A 1 460 ? 11.055 -15.680 36.793 1.00 73.38 460 ILE A CA 1
ATOM 3607 C C . ILE A 1 460 ? 11.509 -14.507 37.642 1.00 73.38 460 ILE A C 1
ATOM 3609 O O . ILE A 1 460 ? 12.229 -14.708 38.612 1.00 73.38 460 ILE A O 1
ATOM 3613 N N . CYS A 1 461 ? 11.089 -13.298 37.290 1.00 73.88 461 CYS A N 1
ATOM 3614 C CA . CYS A 1 461 ? 11.468 -12.089 38.013 1.00 73.88 461 CYS A CA 1
ATOM 3615 C C . CYS A 1 461 ? 10.336 -11.635 38.944 1.00 73.88 461 CYS A C 1
ATOM 3617 O O . CYS A 1 461 ? 9.237 -11.305 38.490 1.00 73.88 461 CYS A O 1
ATOM 3619 N N . CYS A 1 462 ? 10.616 -11.626 40.246 1.00 73.69 462 CYS A N 1
ATOM 3620 C CA . CYS A 1 462 ? 9.690 -11.345 41.334 1.00 73.69 462 CYS A CA 1
ATOM 3621 C C . CYS A 1 462 ? 9.904 -9.929 41.897 1.00 73.69 462 CYS A C 1
ATOM 3623 O O . CYS A 1 462 ? 11.041 -9.553 42.165 1.00 73.69 462 CYS A O 1
ATOM 3625 N N . PRO A 1 463 ? 8.849 -9.142 42.163 1.00 70.44 463 PRO A N 1
ATOM 3626 C CA . PRO A 1 463 ? 9.002 -7.795 42.724 1.00 70.44 463 PRO A CA 1
ATOM 3627 C C . PRO A 1 463 ? 9.534 -7.734 44.164 1.00 70.44 463 PRO A C 1
ATOM 3629 O O . PRO A 1 463 ? 10.093 -6.712 44.545 1.00 70.44 463 PRO A O 1
ATOM 3632 N N . THR A 1 464 ? 9.304 -8.762 44.993 1.00 62.56 464 THR A N 1
ATOM 3633 C CA . THR A 1 464 ? 9.493 -8.632 46.455 1.00 62.56 464 THR A CA 1
ATOM 3634 C C . THR A 1 464 ? 10.152 -9.813 47.185 1.00 62.56 464 THR A C 1
ATOM 3636 O O . THR A 1 464 ? 10.432 -9.659 48.371 1.00 62.56 464 THR A O 1
ATOM 3639 N N . SER A 1 465 ? 10.444 -10.953 46.536 1.00 59.28 465 SER A N 1
ATOM 3640 C CA . SER A 1 465 ? 11.223 -12.074 47.118 1.00 59.28 465 SER A CA 1
ATOM 3641 C C . SER A 1 465 ? 11.393 -13.254 46.149 1.00 59.28 465 SER A C 1
ATOM 3643 O O . SER A 1 465 ? 10.551 -13.453 45.274 1.00 59.28 465 SER A O 1
ATOM 3645 N N . ALA A 1 466 ? 12.411 -14.096 46.374 1.00 57.81 466 ALA A N 1
ATOM 3646 C CA . ALA A 1 466 ? 12.494 -15.443 45.800 1.00 57.81 466 ALA A CA 1
ATOM 3647 C C . ALA A 1 466 ? 11.275 -16.293 46.227 1.00 57.81 466 ALA A C 1
ATOM 3649 O O . ALA A 1 466 ? 10.843 -16.173 47.372 1.00 57.81 466 ALA A O 1
ATOM 3650 N N . ASP A 1 467 ? 10.762 -17.149 45.332 1.00 67.94 467 ASP A N 1
ATOM 3651 C CA . ASP A 1 467 ? 9.589 -18.044 45.473 1.00 67.94 467 ASP A CA 1
ATOM 3652 C C . ASP A 1 467 ? 8.221 -17.533 44.947 1.00 67.94 467 ASP A C 1
ATOM 3654 O O . ASP A 1 467 ? 7.184 -18.129 45.245 1.00 67.94 467 ASP A O 1
ATOM 3658 N N . CYS A 1 468 ? 8.171 -16.485 44.108 1.00 67.00 468 CYS A N 1
ATOM 3659 C CA . CYS A 1 468 ? 6.906 -16.080 43.461 1.00 67.00 468 CYS A CA 1
ATOM 3660 C C . CYS A 1 468 ? 6.434 -17.047 42.356 1.00 67.00 468 CYS A C 1
ATOM 3662 O O . CYS A 1 468 ? 5.300 -16.954 41.885 1.00 67.00 468 CYS A O 1
ATOM 3664 N N . SER A 1 469 ? 7.267 -18.009 41.949 1.00 64.69 469 SER A N 1
ATOM 3665 C CA . SER A 1 469 ? 6.909 -19.047 40.973 1.00 64.69 469 SER A CA 1
ATOM 3666 C C . SER A 1 469 ? 5.711 -19.911 41.380 1.00 64.69 469 SER A C 1
ATOM 3668 O O . SER A 1 469 ? 5.052 -20.486 40.509 1.00 64.69 469 SER A O 1
ATOM 3670 N N . LYS A 1 470 ? 5.387 -19.978 42.677 1.00 63.69 470 LYS A N 1
ATOM 3671 C CA . LYS A 1 470 ? 4.201 -20.676 43.202 1.00 63.69 470 LYS A CA 1
ATOM 3672 C C . LYS A 1 470 ? 2.879 -20.000 42.836 1.00 63.69 470 LYS A C 1
ATOM 3674 O O . LYS A 1 470 ? 1.859 -20.683 42.789 1.00 63.69 470 LYS A O 1
ATOM 3679 N N . ASP A 1 471 ? 2.918 -18.708 42.526 1.00 58.97 471 ASP A N 1
ATOM 3680 C CA . ASP A 1 471 ? 1.740 -17.885 42.244 1.00 58.97 471 ASP A CA 1
ATOM 3681 C C . ASP A 1 471 ? 1.534 -17.635 40.738 1.00 58.97 471 ASP A C 1
ATOM 3683 O O . ASP A 1 471 ? 0.624 -16.909 40.334 1.00 58.97 471 ASP A O 1
ATOM 3687 N N . ILE A 1 472 ? 2.363 -18.234 39.875 1.00 58.06 472 ILE A N 1
ATOM 3688 C CA . ILE A 1 472 ? 2.260 -18.047 38.425 1.00 58.06 472 ILE A CA 1
ATOM 3689 C C . ILE A 1 472 ? 1.126 -18.894 37.854 1.00 58.06 472 ILE A C 1
ATOM 3691 O O . ILE A 1 472 ? 1.149 -20.124 37.892 1.00 58.06 472 ILE A O 1
ATOM 3695 N N . VAL A 1 473 ? 0.173 -18.210 37.222 1.00 56.28 473 VAL A N 1
ATOM 3696 C CA . VAL A 1 473 ? -0.816 -18.818 36.328 1.00 56.28 473 VAL A CA 1
ATOM 3697 C C . VAL A 1 473 ? -0.155 -19.006 34.954 1.00 56.28 473 VAL A C 1
ATOM 3699 O O . VAL A 1 473 ? 0.205 -18.002 34.337 1.00 56.28 473 VAL A O 1
ATOM 3702 N N . PRO A 1 474 ? 0.020 -20.246 34.451 1.00 53.41 474 PRO A N 1
ATOM 3703 C CA . PRO A 1 474 ? 0.708 -20.514 33.181 1.00 53.41 474 PRO A CA 1
ATOM 3704 C C . PRO A 1 474 ? 0.143 -19.754 31.971 1.00 53.41 474 PRO A C 1
ATOM 3706 O O . PRO A 1 474 ? 0.885 -19.443 31.044 1.00 53.41 474 PRO A O 1
ATOM 3709 N N . ASP A 1 475 ? -1.142 -19.400 32.006 1.00 56.94 475 ASP A N 1
ATOM 3710 C CA . ASP A 1 475 ? -1.830 -18.680 30.927 1.00 56.94 475 ASP A CA 1
ATOM 3711 C C . ASP A 1 475 ? -1.526 -17.166 30.897 1.00 56.94 475 ASP A C 1
ATOM 3713 O O . ASP A 1 475 ? -1.931 -16.471 29.969 1.00 56.94 475 ASP A O 1
ATOM 3717 N N . ASN A 1 476 ? -0.804 -16.635 31.893 1.00 55.62 476 ASN A N 1
ATOM 3718 C CA . ASN A 1 476 ? -0.474 -15.206 32.013 1.00 55.62 476 ASN A CA 1
ATOM 3719 C C . ASN A 1 476 ? 0.985 -14.873 31.655 1.00 55.62 476 ASN A C 1
ATOM 3721 O O . ASN A 1 476 ? 1.470 -13.779 31.961 1.00 55.62 476 ASN A O 1
ATOM 3725 N N . LEU A 1 477 ? 1.700 -15.800 31.020 1.00 64.50 477 LEU A N 1
ATOM 3726 C CA . LEU A 1 477 ? 3.077 -15.579 30.594 1.00 64.50 477 LEU A CA 1
ATOM 3727 C C . LEU A 1 477 ? 3.144 -14.599 29.420 1.00 64.50 477 LEU A C 1
ATOM 3729 O O . LEU A 1 477 ? 2.424 -14.727 28.433 1.00 64.50 477 LEU A O 1
ATOM 3733 N N . ARG A 1 478 ? 4.044 -13.623 29.525 1.00 66.06 478 ARG A N 1
ATOM 3734 C CA . ARG A 1 478 ? 4.282 -12.598 28.506 1.00 66.06 478 ARG A CA 1
ATOM 3735 C C . ARG A 1 478 ? 5.756 -12.227 28.453 1.00 66.06 478 ARG A C 1
ATOM 3737 O O . ARG A 1 478 ? 6.438 -12.234 29.478 1.00 66.06 478 ARG A O 1
ATOM 3744 N N . CYS A 1 479 ? 6.216 -11.870 27.262 1.00 64.62 479 CYS A N 1
ATOM 3745 C CA . CYS A 1 479 ? 7.517 -11.243 27.084 1.00 64.62 479 CYS A CA 1
ATOM 3746 C C . CYS A 1 479 ? 7.496 -9.839 27.692 1.00 64.62 479 CYS A C 1
ATOM 3748 O O . CYS A 1 479 ? 6.465 -9.165 27.656 1.00 64.62 479 CYS A O 1
ATOM 3750 N N . ALA A 1 480 ? 8.613 -9.405 28.284 1.00 56.06 480 ALA A N 1
ATOM 3751 C CA . ALA A 1 480 ? 8.691 -8.052 28.839 1.00 56.06 480 ALA A CA 1
ATOM 3752 C C . ALA A 1 480 ? 8.633 -6.984 27.738 1.00 56.06 480 ALA A C 1
ATOM 3754 O O . ALA A 1 480 ? 8.055 -5.922 27.945 1.00 56.06 480 ALA A O 1
ATOM 3755 N N . ASP A 1 481 ? 9.192 -7.294 26.566 1.00 57.22 481 ASP A N 1
ATOM 3756 C CA . ASP A 1 481 ? 8.971 -6.538 25.341 1.00 57.22 481 ASP A CA 1
ATOM 3757 C C . ASP A 1 481 ? 7.817 -7.194 24.554 1.00 57.22 481 ASP A C 1
ATOM 3759 O O . ASP A 1 481 ? 7.948 -8.350 24.134 1.00 57.22 481 ASP A O 1
ATOM 3763 N N . PRO A 1 482 ? 6.678 -6.504 24.361 1.00 62.44 482 PRO A N 1
ATOM 3764 C CA . PRO A 1 482 ? 5.528 -7.055 23.647 1.00 62.44 482 PRO A CA 1
ATOM 3765 C C . PRO A 1 482 ? 5.783 -7.273 22.148 1.00 62.44 482 PRO A C 1
ATOM 3767 O O . PRO A 1 482 ? 4.977 -7.937 21.500 1.00 62.44 482 PRO A O 1
ATOM 3770 N N . SER A 1 483 ? 6.877 -6.744 21.587 1.00 63.97 483 SER A N 1
ATOM 3771 C CA . SER A 1 483 ? 7.288 -7.010 20.201 1.00 63.97 483 SER A CA 1
ATOM 3772 C C . SER A 1 483 ? 7.971 -8.375 20.015 1.00 63.97 483 SER A C 1
ATOM 3774 O O . SER A 1 483 ? 8.281 -8.770 18.891 1.00 63.97 483 SER A O 1
ATOM 3776 N N . TRP A 1 484 ? 8.217 -9.119 21.099 1.00 72.62 484 TRP A N 1
ATOM 3777 C CA . TRP A 1 484 ? 8.881 -10.422 21.058 1.00 72.62 484 TRP A CA 1
ATOM 3778 C C . TRP A 1 484 ? 7.873 -11.575 21.065 1.00 72.62 484 TRP A C 1
ATOM 3780 O O . TRP A 1 484 ? 6.765 -11.482 21.592 1.00 72.62 484 TRP A O 1
ATOM 3790 N N . VAL A 1 485 ? 8.285 -12.703 20.496 1.00 73.44 485 VAL A N 1
ATOM 3791 C CA . VAL A 1 485 ? 7.490 -13.924 20.368 1.00 73.44 485 VAL A CA 1
ATOM 3792 C C . VAL A 1 485 ? 7.740 -14.835 21.565 1.00 73.44 485 VAL A C 1
ATOM 3794 O O . VAL A 1 485 ? 8.884 -15.201 21.846 1.00 73.44 485 VAL A O 1
ATOM 3797 N N . LEU A 1 486 ? 6.661 -15.241 22.241 1.00 78.31 486 LEU A N 1
ATOM 3798 C CA . LEU A 1 486 ? 6.697 -16.247 23.300 1.00 78.31 486 LEU A CA 1
ATOM 3799 C C . LEU A 1 486 ? 6.705 -17.664 22.701 1.00 78.31 486 LEU A C 1
ATOM 3801 O O . LEU A 1 486 ? 5.783 -18.083 21.995 1.00 78.31 486 LEU A O 1
ATOM 3805 N N . TRP A 1 487 ? 7.737 -18.416 23.049 1.00 77.25 487 TRP A N 1
ATOM 3806 C CA . TRP A 1 487 ? 7.957 -19.816 22.720 1.00 77.25 487 TRP A CA 1
ATOM 3807 C C . TRP A 1 487 ? 7.750 -20.684 23.959 1.00 77.25 487 TRP A C 1
ATOM 3809 O O . TRP A 1 487 ? 8.143 -20.304 25.062 1.00 77.25 487 TRP A O 1
ATOM 3819 N N . SER A 1 488 ? 7.191 -21.879 23.787 1.00 73.56 488 SER A N 1
ATOM 3820 C CA . SER A 1 488 ? 7.171 -22.906 24.830 1.00 73.56 488 SER A CA 1
ATOM 3821 C C . SER A 1 488 ? 7.648 -24.247 24.321 1.00 73.56 488 SER A C 1
ATOM 3823 O O . SER A 1 488 ? 7.563 -24.564 23.141 1.00 73.56 488 SER A O 1
ATOM 3825 N N . LYS A 1 489 ? 8.143 -25.050 25.248 1.00 71.44 489 LYS A N 1
ATOM 3826 C CA . LYS A 1 489 ? 8.452 -26.458 25.088 1.00 71.44 489 LYS A CA 1
ATOM 3827 C C . LYS A 1 489 ? 7.756 -27.232 26.200 1.00 71.44 489 LYS A C 1
ATOM 3829 O O . LYS A 1 489 ? 7.500 -26.696 27.282 1.00 71.44 489 LYS A O 1
ATOM 3834 N N . ALA A 1 490 ? 7.426 -28.494 25.925 1.00 57.53 490 ALA A N 1
ATOM 3835 C CA . ALA A 1 490 ? 6.828 -29.392 26.910 1.00 57.53 490 ALA A CA 1
ATOM 3836 C C . ALA A 1 490 ? 7.581 -29.319 28.258 1.00 57.53 490 ALA A C 1
ATOM 3838 O O . ALA A 1 490 ? 8.811 -29.299 28.276 1.00 57.53 490 ALA A O 1
ATOM 3839 N N . PHE A 1 491 ? 6.833 -29.298 29.370 1.00 51.62 491 PHE A N 1
ATOM 3840 C CA . PHE A 1 491 ? 7.335 -29.195 30.754 1.00 51.62 491 PHE A CA 1
ATOM 3841 C C . PHE A 1 491 ? 7.940 -27.833 31.163 1.00 51.62 491 PHE A C 1
ATOM 3843 O O . PHE A 1 491 ? 9.091 -27.761 31.580 1.00 51.62 491 PHE A O 1
ATOM 3850 N N . ARG A 1 492 ? 7.134 -26.757 31.132 1.00 54.84 492 ARG A N 1
ATOM 3851 C CA . ARG A 1 492 ? 7.427 -25.431 31.742 1.00 54.84 492 ARG A CA 1
ATOM 3852 C C . ARG A 1 492 ? 8.636 -24.663 31.181 1.00 54.84 492 ARG A C 1
ATOM 3854 O O . ARG A 1 492 ? 8.955 -23.595 31.689 1.00 54.84 492 ARG A O 1
ATOM 3861 N N . GLN A 1 493 ? 9.274 -25.140 30.114 1.00 61.56 493 GLN A N 1
ATOM 3862 C CA . GLN A 1 493 ? 10.325 -24.387 29.428 1.00 61.56 493 GLN A CA 1
ATOM 3863 C C . GLN A 1 493 ? 9.681 -23.382 28.476 1.00 61.56 493 GLN A C 1
ATOM 3865 O O . GLN A 1 493 ? 9.192 -23.740 27.413 1.00 61.56 493 GLN A O 1
ATOM 3870 N N . VAL A 1 494 ? 9.659 -22.119 28.869 1.00 66.00 494 VAL A N 1
ATOM 3871 C CA . VAL A 1 494 ? 9.052 -21.004 28.129 1.00 66.00 494 VAL A CA 1
ATOM 3872 C C . VAL A 1 494 ? 10.107 -19.936 27.912 1.00 66.00 494 VAL A C 1
ATOM 3874 O O . VAL A 1 494 ? 10.965 -19.799 28.778 1.00 66.00 494 VAL A O 1
ATOM 3877 N N . GLY A 1 495 ? 10.088 -19.215 26.790 1.00 71.31 495 GLY A N 1
ATOM 3878 C CA . GLY A 1 495 ? 11.068 -18.172 26.488 1.00 71.31 495 GLY A CA 1
ATOM 3879 C C . GLY A 1 495 ? 10.649 -17.189 25.413 1.00 71.31 495 GLY A C 1
ATOM 3880 O O . GLY A 1 495 ? 9.713 -17.441 24.670 1.00 71.31 495 GLY A O 1
ATOM 3881 N N . CYS A 1 496 ? 11.331 -16.050 25.351 1.00 71.88 496 CYS A N 1
ATOM 3882 C CA . CYS A 1 496 ? 10.987 -14.949 24.458 1.00 71.88 496 CYS A CA 1
ATOM 3883 C C . CYS A 1 496 ? 12.127 -14.682 23.487 1.00 71.88 496 CYS A C 1
ATOM 3885 O O . CYS A 1 496 ? 13.253 -14.461 23.927 1.00 71.88 496 CYS A O 1
ATOM 3887 N N . CYS A 1 497 ? 11.823 -14.664 22.193 1.00 73.50 497 CYS A N 1
ATOM 3888 C CA . CYS A 1 497 ? 12.769 -14.280 21.152 1.00 73.50 497 CYS A CA 1
ATOM 3889 C C . CYS A 1 497 ? 12.214 -13.113 20.346 1.00 73.50 497 CYS A C 1
ATOM 3891 O O . CYS A 1 497 ? 11.006 -13.030 20.127 1.00 73.50 497 CYS A O 1
ATOM 3893 N N . MET A 1 498 ? 13.094 -12.224 19.885 1.00 69.06 498 MET A N 1
ATOM 3894 C CA . MET A 1 498 ? 12.713 -11.193 18.921 1.00 69.06 498 MET A CA 1
ATOM 3895 C C . MET A 1 498 ? 12.036 -11.831 17.706 1.00 69.06 498 MET A C 1
ATOM 3897 O O . MET A 1 498 ? 12.342 -12.965 17.327 1.00 69.06 498 MET A O 1
ATOM 3901 N N . GLN A 1 499 ? 11.115 -11.101 17.085 1.00 70.81 499 GLN A N 1
ATOM 3902 C CA . GLN A 1 499 ? 10.478 -11.561 15.860 1.00 70.81 499 GLN A CA 1
ATOM 3903 C C . GLN A 1 499 ? 11.542 -11.888 14.794 1.00 70.81 499 GLN A C 1
ATOM 3905 O O . GLN A 1 499 ? 12.487 -11.128 14.601 1.00 70.81 499 GLN A O 1
ATOM 3910 N N . GLY A 1 500 ? 11.417 -13.056 14.155 1.00 70.69 500 GLY A N 1
ATOM 3911 C CA . GLY A 1 500 ? 12.429 -13.596 13.235 1.00 70.69 500 GLY A CA 1
ATOM 3912 C C . GLY A 1 500 ? 13.504 -14.477 13.887 1.00 70.69 500 GLY A C 1
ATOM 3913 O O . GLY A 1 500 ? 14.340 -15.020 13.174 1.00 70.69 500 GLY A O 1
ATOM 3914 N N . TYR A 1 501 ? 13.476 -14.664 15.211 1.00 75.75 501 TYR A N 1
ATOM 3915 C CA . TYR A 1 501 ? 14.380 -15.564 15.932 1.00 75.75 501 TYR A CA 1
ATOM 3916 C C . TYR A 1 501 ? 13.614 -16.698 16.629 1.00 75.75 501 TYR A C 1
ATOM 3918 O O . TYR A 1 501 ? 12.489 -16.516 17.105 1.00 75.75 501 TYR A O 1
ATOM 3926 N N . VAL A 1 502 ? 14.256 -17.861 16.747 1.00 76.06 502 VAL A N 1
ATOM 3927 C CA . VAL A 1 502 ? 13.734 -19.057 17.426 1.00 76.06 502 VAL A CA 1
ATOM 3928 C C . VAL A 1 502 ? 14.699 -19.531 18.518 1.00 76.06 502 VAL A C 1
ATOM 3930 O O . VAL A 1 502 ? 15.910 -19.368 18.365 1.00 76.06 502 VAL A O 1
ATOM 3933 N N . PRO A 1 503 ? 14.224 -20.122 19.627 1.00 72.31 503 PRO A N 1
ATOM 3934 C CA . PRO A 1 503 ? 15.109 -20.691 20.635 1.00 72.31 503 PRO A CA 1
ATOM 3935 C C . PRO A 1 503 ? 15.743 -22.004 20.144 1.00 72.31 503 PRO A C 1
ATOM 3937 O O . PRO A 1 503 ? 15.048 -22.918 19.694 1.00 72.31 503 PRO A O 1
ATOM 3940 N N . ASN A 1 504 ? 17.062 -22.137 20.284 1.00 71.69 504 ASN A N 1
ATOM 3941 C CA . ASN A 1 504 ? 17.784 -23.382 20.028 1.00 71.69 504 ASN A CA 1
ATOM 3942 C C . ASN A 1 504 ? 17.847 -24.282 21.282 1.00 71.69 504 ASN A C 1
ATOM 3944 O O . ASN A 1 504 ? 17.388 -23.932 22.373 1.00 71.69 504 ASN A O 1
ATOM 3948 N N . SER A 1 505 ? 18.441 -25.472 21.147 1.00 70.25 505 SER A N 1
ATOM 3949 C CA . SER A 1 505 ? 18.566 -26.445 22.252 1.00 70.25 505 SER A CA 1
ATOM 3950 C C . SER A 1 505 ? 19.361 -25.940 23.467 1.00 70.25 505 SER A C 1
ATOM 3952 O O . SER A 1 505 ? 19.181 -26.453 24.572 1.00 70.25 505 SER A O 1
ATOM 3954 N N . GLN A 1 506 ? 20.203 -24.923 23.274 1.00 69.56 506 GLN A N 1
ATOM 3955 C CA . GLN A 1 506 ? 21.007 -24.283 24.311 1.00 69.56 506 GLN A CA 1
ATOM 3956 C C . GLN A 1 506 ? 20.317 -23.060 24.933 1.00 69.56 506 GLN A C 1
ATOM 3958 O O . GLN A 1 506 ? 20.935 -22.378 25.746 1.00 69.56 506 GLN A O 1
ATOM 3963 N N . ARG A 1 507 ? 19.035 -22.817 24.609 1.00 64.94 507 ARG A N 1
ATOM 3964 C CA . ARG A 1 507 ? 18.223 -21.695 25.111 1.00 64.94 507 ARG A CA 1
ATOM 3965 C C . ARG A 1 507 ? 18.651 -20.319 24.574 1.00 64.94 507 ARG A C 1
ATOM 3967 O O . ARG A 1 507 ? 18.332 -19.307 25.193 1.00 64.94 507 ARG A O 1
ATOM 3974 N N . TYR A 1 508 ? 19.322 -20.266 23.422 1.00 70.19 508 TYR A N 1
ATOM 3975 C CA . TYR A 1 508 ? 19.651 -19.017 22.723 1.00 70.19 508 TYR A CA 1
ATOM 3976 C C . TYR A 1 508 ? 18.676 -18.742 21.582 1.00 70.19 508 TYR A C 1
ATOM 3978 O O . TYR A 1 508 ? 18.245 -19.671 20.907 1.00 70.19 508 TYR A O 1
ATOM 3986 N N . CYS A 1 509 ? 18.363 -17.470 21.338 1.00 70.19 509 CYS A N 1
ATOM 3987 C CA . CYS A 1 509 ? 17.595 -17.059 20.166 1.00 70.19 509 CYS A CA 1
ATOM 3988 C C . CYS A 1 509 ? 18.512 -16.991 18.936 1.00 70.19 509 CYS A C 1
ATOM 3990 O O . CYS A 1 509 ? 19.475 -16.224 18.923 1.00 70.19 509 CYS A O 1
ATOM 3992 N N . VAL A 1 510 ? 18.204 -17.776 17.905 1.00 73.25 510 VAL A N 1
ATOM 3993 C CA . VAL A 1 510 ? 18.947 -17.864 16.638 1.00 73.25 510 VAL A CA 1
ATOM 3994 C C . VAL A 1 510 ? 18.037 -17.520 15.457 1.00 73.25 510 VAL A C 1
ATOM 3996 O O . VAL A 1 510 ? 16.824 -17.681 15.552 1.00 73.25 510 VAL A O 1
ATOM 3999 N N . GLN A 1 511 ? 18.605 -17.027 14.353 1.00 72.19 511 GLN A N 1
ATOM 4000 C CA . GLN A 1 511 ? 17.839 -16.689 13.140 1.00 72.19 511 GLN A CA 1
ATOM 4001 C C . GLN A 1 511 ? 17.515 -17.911 12.271 1.00 72.19 511 GLN A C 1
ATOM 4003 O O . GLN A 1 511 ? 16.589 -17.853 11.469 1.00 72.19 511 GLN A O 1
ATOM 4008 N N . ASP A 1 512 ? 18.272 -19.005 12.403 1.00 68.88 512 ASP A N 1
ATOM 4009 C CA . ASP A 1 512 ? 18.117 -20.181 11.546 1.00 68.88 512 ASP A CA 1
ATOM 4010 C C . ASP A 1 512 ? 17.128 -21.198 12.158 1.00 68.88 512 ASP A C 1
ATOM 4012 O O . ASP A 1 512 ? 17.432 -21.810 13.189 1.00 68.88 512 ASP A O 1
ATOM 4016 N N . PRO A 1 513 ? 15.954 -21.433 11.540 1.00 57.19 513 PRO A N 1
ATOM 4017 C CA . PRO A 1 513 ? 15.012 -22.454 11.993 1.00 57.19 513 PRO A CA 1
ATOM 4018 C C . PRO A 1 513 ? 15.551 -23.892 11.867 1.00 57.19 513 PRO A C 1
ATOM 4020 O O . PRO A 1 513 ? 14.987 -24.801 12.477 1.00 57.19 513 PRO A O 1
ATOM 4023 N N . GLY A 1 514 ? 16.650 -24.126 11.139 1.00 56.28 514 GLY A N 1
ATOM 4024 C CA . GLY A 1 514 ? 17.333 -25.423 11.069 1.00 56.28 514 GLY A CA 1
ATOM 4025 C C . GLY A 1 514 ? 17.948 -25.887 12.397 1.00 56.28 514 GLY A C 1
ATOM 4026 O O . GLY A 1 514 ? 18.182 -27.082 12.578 1.00 56.28 514 GLY A O 1
ATOM 4027 N N . GLU A 1 515 ? 18.150 -24.974 13.353 1.00 54.25 515 GLU A N 1
ATOM 4028 C CA . GLU A 1 515 ? 18.638 -25.270 14.708 1.00 54.25 515 GLU A CA 1
ATOM 4029 C C . GLU A 1 515 ? 17.522 -25.396 15.759 1.00 54.25 515 GLU A C 1
ATOM 4031 O O . GLU A 1 515 ? 17.798 -25.394 16.968 1.00 54.25 515 GLU A O 1
ATOM 4036 N N . LEU A 1 516 ? 16.257 -25.517 15.335 1.00 55.47 516 LEU A N 1
ATOM 4037 C CA . LEU A 1 516 ? 15.143 -25.730 16.257 1.00 55.47 516 LEU A CA 1
ATOM 4038 C C . LEU A 1 516 ? 15.444 -26.919 17.176 1.00 55.47 516 LEU A C 1
ATOM 4040 O O . LEU A 1 516 ? 15.490 -28.080 16.763 1.00 55.47 516 LEU A O 1
ATOM 4044 N N . GLY A 1 517 ? 15.629 -26.629 18.465 1.00 56.34 517 GLY A N 1
ATOM 4045 C CA . GLY A 1 517 ? 15.730 -27.675 19.468 1.00 56.34 517 GLY A CA 1
ATOM 4046 C C . GLY A 1 517 ? 14.428 -28.470 19.458 1.00 56.34 517 GLY A C 1
ATOM 4047 O O . GLY A 1 517 ? 13.356 -27.883 19.587 1.00 56.34 517 GLY A O 1
ATOM 4048 N N . HIS A 1 518 ? 14.500 -29.797 19.314 1.00 52.56 518 HIS A N 1
ATOM 4049 C CA . HIS A 1 518 ? 13.307 -30.646 19.308 1.00 52.56 518 HIS A CA 1
ATOM 4050 C C . HIS A 1 518 ? 12.345 -30.266 20.453 1.00 52.56 518 HIS A C 1
ATOM 4052 O O . HIS A 1 518 ? 12.733 -30.280 21.629 1.00 52.56 518 HIS A O 1
ATOM 4058 N N . GLY A 1 519 ? 11.101 -29.922 20.102 1.00 56.78 519 GLY A N 1
ATOM 4059 C CA . GLY A 1 519 ? 9.998 -29.723 21.044 1.00 56.78 519 GLY A CA 1
ATOM 4060 C C . GLY A 1 519 ? 9.613 -28.282 21.399 1.00 56.78 519 GLY A C 1
ATOM 4061 O O . GLY A 1 519 ? 8.790 -28.137 22.297 1.00 56.78 519 GLY A O 1
ATOM 4062 N N . TYR A 1 520 ? 10.162 -27.245 20.754 1.00 58.50 520 TYR A N 1
ATOM 4063 C CA . TYR A 1 520 ? 9.627 -25.879 20.881 1.00 58.50 520 TYR A CA 1
ATOM 4064 C C . TYR A 1 520 ? 8.458 -25.635 19.909 1.00 58.50 520 TYR A C 1
ATOM 4066 O O . TYR A 1 520 ? 8.539 -25.982 18.734 1.00 58.50 520 TYR A O 1
ATOM 4074 N N . SER A 1 521 ? 7.389 -25.011 20.400 1.00 58.16 521 SER A N 1
ATOM 4075 C CA . SER A 1 521 ? 6.244 -24.493 19.643 1.00 58.16 521 SER A CA 1
ATOM 4076 C C . SER A 1 521 ? 6.012 -23.025 20.010 1.00 58.16 521 SER A C 1
ATOM 4078 O O . SER A 1 521 ? 6.106 -22.658 21.185 1.00 58.16 521 SER A O 1
ATOM 4080 N N . SER A 1 522 ? 5.705 -22.172 19.033 1.00 59.97 522 SER A N 1
ATOM 4081 C CA . SER A 1 522 ? 5.254 -20.805 19.311 1.00 59.97 522 SER A CA 1
ATOM 4082 C C . SER A 1 522 ? 3.863 -20.844 19.958 1.00 59.97 522 SER A C 1
ATOM 4084 O O . SER A 1 522 ? 3.012 -21.637 19.562 1.00 59.97 522 SER A O 1
ATOM 4086 N N . ILE A 1 523 ? 3.619 -20.008 20.976 1.00 53.53 523 ILE A N 1
ATOM 4087 C CA . ILE A 1 523 ? 2.310 -19.959 21.666 1.00 53.53 523 ILE A CA 1
ATOM 4088 C C . ILE A 1 523 ? 1.312 -19.022 20.952 1.00 53.53 523 ILE A C 1
ATOM 4090 O O . ILE A 1 523 ? 0.117 -19.023 21.248 1.00 53.53 523 ILE A O 1
ATOM 4094 N N . LEU A 1 524 ? 1.743 -18.235 19.964 1.00 46.38 524 LEU A N 1
ATOM 4095 C CA . LEU A 1 524 ? 0.845 -17.306 19.277 1.00 46.38 524 LEU A CA 1
ATOM 4096 C C . LEU A 1 524 ? -0.049 -18.011 18.233 1.00 46.38 524 LEU A C 1
ATOM 4098 O O . LEU A 1 524 ? 0.424 -18.451 17.191 1.00 46.38 524 LEU A O 1
ATOM 4102 N N . GLN A 1 525 ? -1.356 -18.011 18.546 1.00 39.59 525 GLN A N 1
ATOM 4103 C CA . GLN A 1 525 ? -2.550 -18.288 17.722 1.00 39.59 525 GLN A CA 1
ATOM 4104 C C . GLN A 1 525 ? -2.930 -19.752 17.414 1.00 39.59 525 GLN A C 1
ATOM 4106 O O . GLN A 1 525 ? -3.057 -20.156 16.264 1.00 39.59 525 GLN A O 1
ATOM 4111 N N . ALA A 1 526 ? -3.333 -20.497 18.450 1.00 29.78 526 ALA A N 1
ATOM 4112 C CA . ALA A 1 526 ? -4.413 -21.480 18.302 1.00 29.78 526 ALA A CA 1
ATOM 4113 C C . ALA A 1 526 ? -5.772 -20.765 18.445 1.00 29.78 526 ALA A C 1
ATOM 4115 O O . ALA A 1 526 ? -6.397 -20.772 19.503 1.00 29.78 526 ALA A O 1
ATOM 4116 N N . GLY A 1 527 ? -6.188 -20.084 17.379 1.00 31.14 527 GLY A N 1
ATOM 4117 C CA . GLY A 1 527 ? -7.538 -19.556 17.203 1.00 31.14 527 GLY A CA 1
ATOM 4118 C C . GLY A 1 527 ? -8.085 -20.064 15.875 1.00 31.14 527 GLY A C 1
ATOM 4119 O O . GLY A 1 527 ? -7.765 -19.501 14.841 1.00 31.14 527 GLY A O 1
ATOM 4120 N N . ASP A 1 528 ? -8.852 -21.151 15.948 1.00 34.88 528 ASP A N 1
ATOM 4121 C CA . ASP A 1 528 ? -9.674 -21.756 14.893 1.00 34.88 528 ASP A CA 1
ATOM 4122 C C . ASP A 1 528 ? -9.016 -22.074 13.534 1.00 34.88 528 ASP A C 1
ATOM 4124 O O . ASP A 1 528 ? -9.060 -21.316 12.570 1.00 34.88 528 ASP A O 1
ATOM 4128 N N . SER A 1 529 ? -8.520 -23.307 13.416 1.00 28.59 529 SER A N 1
ATOM 4129 C CA . SER A 1 529 ? -8.601 -24.069 12.164 1.00 28.59 529 SER A CA 1
ATOM 4130 C C . SER A 1 529 ? -8.725 -25.561 12.477 1.00 28.59 529 SER A C 1
ATOM 4132 O O . SER A 1 529 ? -7.755 -26.313 12.543 1.00 28.59 529 SER A O 1
ATOM 4134 N N . SER A 1 530 ? -9.961 -26.013 12.689 1.00 31.14 530 SER A N 1
ATOM 4135 C CA . SER A 1 530 ? -10.297 -27.432 12.569 1.00 31.14 530 SER A CA 1
ATOM 4136 C C . SER A 1 530 ? -10.368 -27.793 11.081 1.00 31.14 530 SER A C 1
ATOM 4138 O O . SER A 1 530 ? -11.407 -27.718 10.438 1.00 31.14 530 SER A O 1
ATOM 4140 N N . GLY A 1 531 ? -9.221 -28.167 10.520 1.00 28.58 531 GLY A N 1
ATOM 4141 C CA . GLY A 1 531 ? -9.103 -28.752 9.187 1.00 28.58 531 GLY A CA 1
ATOM 4142 C C . GLY A 1 531 ? -8.073 -29.868 9.240 1.00 28.58 531 GLY A C 1
ATOM 4143 O O . GLY A 1 531 ? -6.878 -29.617 9.139 1.00 28.58 531 GLY A O 1
ATOM 4144 N N . ALA A 1 532 ? -8.539 -31.091 9.485 1.00 29.81 532 ALA A N 1
ATOM 4145 C CA . ALA A 1 532 ? -7.704 -32.276 9.594 1.00 29.81 532 ALA A CA 1
ATOM 4146 C C . ALA A 1 532 ? -6.904 -32.508 8.301 1.00 29.81 532 ALA A C 1
ATOM 4148 O O . ALA A 1 532 ? -7.477 -32.758 7.243 1.00 29.81 532 ALA A O 1
ATOM 4149 N N . ALA A 1 533 ? -5.578 -32.467 8.411 1.00 29.20 533 ALA A N 1
ATOM 4150 C CA . ALA A 1 533 ? -4.671 -33.034 7.428 1.00 29.20 533 ALA A CA 1
ATOM 4151 C C . ALA A 1 533 ? -4.327 -34.466 7.860 1.00 29.20 533 ALA A C 1
ATOM 4153 O O . ALA A 1 533 ? -3.656 -34.674 8.869 1.00 29.20 533 ALA A O 1
ATOM 4154 N N . THR A 1 534 ? -4.778 -35.452 7.088 1.00 31.70 534 THR A N 1
ATOM 4155 C CA . THR A 1 534 ? -4.210 -36.804 7.087 1.00 31.70 534 THR A CA 1
ATOM 4156 C C . THR A 1 534 ? -3.634 -37.065 5.706 1.00 31.70 534 THR A C 1
ATOM 4158 O O . THR A 1 534 ? -4.370 -37.199 4.731 1.00 31.70 534 THR A O 1
ATOM 4161 N N . THR A 1 535 ? -2.311 -37.111 5.628 1.00 32.06 535 THR A N 1
ATOM 4162 C CA . THR A 1 535 ? -1.565 -37.745 4.542 1.00 32.06 535 THR A CA 1
ATOM 4163 C C . THR A 1 535 ? -1.655 -39.259 4.692 1.00 32.06 535 THR A C 1
ATOM 4165 O O . THR A 1 535 ? -1.208 -39.769 5.715 1.00 32.06 535 THR A O 1
ATOM 4168 N N . ASP A 1 536 ? -2.151 -39.961 3.672 1.00 31.80 536 ASP A N 1
ATOM 4169 C CA . ASP A 1 536 ? -1.533 -41.219 3.249 1.00 31.80 536 ASP A CA 1
ATOM 4170 C C . ASP A 1 536 ? -1.839 -41.570 1.786 1.00 31.80 536 ASP A C 1
ATOM 4172 O O . ASP A 1 536 ? -2.810 -41.108 1.188 1.00 31.80 536 ASP A O 1
ATOM 4176 N N . SER A 1 537 ? -0.906 -42.321 1.206 1.00 35.41 537 SER A N 1
ATOM 4177 C CA . SER A 1 537 ? -0.679 -42.522 -0.227 1.00 35.41 537 SER A CA 1
ATOM 4178 C C . SER A 1 537 ? -1.456 -43.704 -0.830 1.00 35.41 537 SER A C 1
ATOM 4180 O O . SER A 1 537 ? -1.677 -44.695 -0.149 1.00 35.41 537 SER A O 1
ATOM 4182 N N . ALA A 1 538 ? -1.765 -43.580 -2.132 1.00 36.88 538 ALA A N 1
ATOM 4183 C CA . ALA A 1 538 ? -1.966 -44.602 -3.182 1.00 36.88 538 ALA A CA 1
ATOM 4184 C C . ALA A 1 538 ? -2.684 -45.934 -2.848 1.00 36.88 538 ALA A C 1
ATOM 4186 O O . ALA A 1 538 ? -2.151 -46.754 -2.115 1.00 36.88 538 ALA A O 1
ATOM 4187 N N . ASP A 1 539 ? -3.799 -46.239 -3.528 1.00 31.12 539 ASP A N 1
ATOM 4188 C CA . ASP A 1 539 ? -3.839 -47.122 -4.714 1.00 31.12 539 ASP A CA 1
ATOM 4189 C C . ASP A 1 539 ? -5.279 -47.215 -5.286 1.00 31.12 539 ASP A C 1
ATOM 4191 O O . ASP A 1 539 ? -6.253 -46.745 -4.705 1.00 31.12 539 ASP A O 1
ATOM 4195 N N . THR A 1 540 ? -5.346 -47.778 -6.482 1.00 38.53 540 THR A N 1
ATOM 4196 C CA . THR A 1 540 ? -6.403 -47.889 -7.490 1.00 38.53 540 THR A CA 1
ATOM 4197 C C . THR A 1 540 ? -7.623 -48.779 -7.158 1.00 38.53 540 THR A C 1
ATOM 4199 O O . THR A 1 540 ? -7.637 -49.552 -6.204 1.00 38.53 540 THR A O 1
ATOM 4202 N N . THR A 1 541 ? -8.607 -48.715 -8.074 1.00 32.72 541 THR A N 1
ATOM 4203 C CA . THR A 1 541 ? -9.753 -49.615 -8.375 1.00 32.72 541 THR A CA 1
ATOM 4204 C C . THR A 1 541 ? -11.147 -49.369 -7.762 1.00 32.72 541 THR A C 1
ATOM 4206 O O . THR A 1 541 ? -11.438 -49.714 -6.627 1.00 32.72 541 THR A O 1
ATOM 4209 N N . ASP A 1 542 ? -12.013 -48.858 -8.647 1.00 32.22 542 ASP A N 1
ATOM 4210 C CA . ASP A 1 542 ? -13.315 -49.390 -9.085 1.00 32.22 542 ASP A CA 1
ATOM 4211 C C . ASP A 1 542 ? -14.520 -49.579 -8.135 1.00 32.22 542 ASP A C 1
ATOM 4213 O O . ASP A 1 542 ? -14.554 -50.445 -7.269 1.00 32.22 542 ASP A O 1
ATOM 4217 N N . SER A 1 543 ? -15.602 -48.917 -8.578 1.00 35.25 543 SER A N 1
ATOM 4218 C CA . SER A 1 543 ? -16.969 -49.436 -8.764 1.00 35.25 543 SER A CA 1
ATOM 4219 C C . SER A 1 543 ? -18.002 -49.426 -7.620 1.00 35.25 543 SER A C 1
ATOM 4221 O O . SER A 1 543 ? -17.825 -50.018 -6.562 1.00 35.25 543 SER A O 1
ATOM 4223 N N . ALA A 1 544 ? -19.173 -48.909 -8.027 1.00 34.44 544 ALA A N 1
ATOM 4224 C CA . ALA A 1 544 ? -20.555 -49.270 -7.672 1.00 34.44 544 ALA A CA 1
ATOM 4225 C C . ALA A 1 544 ? -21.332 -48.410 -6.651 1.00 34.44 544 ALA A C 1
ATOM 4227 O O . ALA A 1 544 ? -21.117 -48.455 -5.444 1.00 34.44 544 ALA A O 1
ATOM 4228 N N . ASP A 1 545 ? -22.297 -47.675 -7.222 1.00 38.72 545 ASP A N 1
ATOM 4229 C CA . ASP A 1 545 ? -23.715 -47.546 -6.845 1.00 38.72 545 ASP A CA 1
ATOM 4230 C C . ASP A 1 545 ? -24.163 -47.967 -5.435 1.00 38.72 545 ASP A C 1
ATOM 4232 O O . ASP A 1 545 ? -24.121 -49.144 -5.080 1.00 38.72 545 ASP A O 1
ATOM 4236 N N . ALA A 1 546 ? -24.832 -47.035 -4.746 1.00 35.56 546 ALA A N 1
ATOM 4237 C CA . ALA A 1 546 ? -26.141 -47.294 -4.142 1.00 35.56 546 ALA A CA 1
ATOM 4238 C C . ALA A 1 546 ? -26.871 -45.978 -3.820 1.00 35.56 546 ALA A C 1
ATOM 4240 O O . ALA A 1 546 ? -26.516 -45.232 -2.910 1.00 35.56 546 ALA A O 1
ATOM 4241 N N . SER A 1 547 ? -27.946 -45.746 -4.564 1.00 39.66 547 SER A N 1
ATOM 4242 C CA . SER A 1 547 ? -29.096 -44.921 -4.203 1.00 39.66 547 SER A CA 1
ATOM 4243 C C . SER A 1 547 ? -29.667 -45.294 -2.830 1.00 39.66 547 SER A C 1
ATOM 4245 O O . SER A 1 547 ? -29.912 -46.477 -2.587 1.00 39.66 547 SER A O 1
ATOM 4247 N N . THR A 1 548 ? -30.035 -44.322 -1.989 1.00 36.69 548 THR A N 1
ATOM 4248 C CA . THR A 1 548 ? -31.241 -44.458 -1.152 1.00 36.69 548 THR A CA 1
ATOM 4249 C C . THR A 1 548 ? -31.862 -43.098 -0.844 1.00 36.69 548 THR A C 1
ATOM 4251 O O . THR A 1 548 ? -31.189 -42.112 -0.562 1.00 36.69 548 THR A O 1
ATOM 4254 N N . ASP A 1 549 ? -33.177 -43.123 -0.969 1.00 32.88 549 ASP A N 1
ATOM 4255 C CA . ASP A 1 549 ? -34.177 -42.077 -1.021 1.00 32.88 549 ASP A CA 1
ATOM 4256 C C . ASP A 1 549 ? -34.588 -41.489 0.344 1.00 32.88 549 ASP A C 1
ATOM 4258 O O . ASP A 1 549 ? -34.530 -42.165 1.368 1.00 32.88 549 ASP A O 1
ATOM 4262 N N . SER A 1 550 ? -35.178 -40.288 0.255 1.00 37.84 550 SER A N 1
ATOM 4263 C CA . SER A 1 550 ? -36.348 -39.795 1.012 1.00 37.84 550 SER A CA 1
ATOM 4264 C C . SER A 1 550 ? -36.261 -39.497 2.521 1.00 37.84 550 SER A C 1
ATOM 4266 O O . SER A 1 550 ? -36.192 -40.399 3.349 1.00 37.84 550 SER A O 1
ATOM 4268 N N . ALA A 1 551 ? -36.526 -38.231 2.876 1.00 37.28 551 ALA A N 1
ATOM 4269 C CA . ALA A 1 551 ? -37.620 -37.884 3.796 1.00 37.28 551 ALA A CA 1
ATOM 4270 C C . ALA A 1 551 ? -38.020 -36.400 3.666 1.00 37.28 551 ALA A C 1
ATOM 4272 O O . ALA A 1 551 ? -37.291 -35.496 4.069 1.00 37.28 551 ALA A O 1
ATOM 4273 N N . ASP A 1 552 ? -39.216 -36.201 3.116 1.00 38.53 552 ASP A N 1
ATOM 4274 C CA . ASP A 1 552 ? -40.058 -35.010 3.213 1.00 38.53 552 ASP A CA 1
ATOM 4275 C C . ASP A 1 552 ? -40.484 -34.747 4.668 1.00 38.53 552 ASP A C 1
ATOM 4277 O O . ASP A 1 552 ? -40.935 -35.665 5.356 1.00 38.53 552 ASP A O 1
ATOM 4281 N N . THR A 1 553 ? -40.482 -33.482 5.095 1.00 39.41 553 THR A N 1
ATOM 4282 C CA . THR A 1 553 ? -41.404 -33.002 6.139 1.00 39.41 553 THR A CA 1
ATOM 4283 C C . THR A 1 553 ? -41.940 -31.623 5.776 1.00 39.41 553 THR A C 1
ATOM 4285 O O . THR A 1 553 ? -41.319 -30.593 6.033 1.00 39.41 553 THR A O 1
ATOM 4288 N N . THR A 1 554 ? -43.141 -31.625 5.208 1.00 37.41 554 THR A N 1
ATOM 4289 C CA . THR A 1 554 ? -44.076 -30.502 5.142 1.00 37.41 554 THR A CA 1
ATOM 4290 C C . THR A 1 554 ? -44.610 -30.168 6.538 1.00 37.41 554 THR A C 1
ATOM 4292 O O . THR A 1 554 ? -45.058 -31.064 7.253 1.00 37.41 554 THR A O 1
ATOM 4295 N N . THR A 1 555 ? -44.653 -28.890 6.921 1.00 40.00 555 THR A N 1
ATOM 4296 C CA . THR A 1 555 ? -45.621 -28.398 7.918 1.00 40.00 555 THR A CA 1
ATOM 4297 C C . THR A 1 555 ? -46.231 -27.096 7.423 1.00 40.00 555 THR A C 1
ATOM 4299 O O . THR A 1 555 ? -45.532 -26.122 7.152 1.00 40.00 555 THR A O 1
ATOM 4302 N N . ASP A 1 556 ? -47.549 -27.141 7.288 1.00 37.81 556 ASP A N 1
ATOM 4303 C CA . ASP A 1 556 ? -48.434 -26.096 6.803 1.00 37.81 556 ASP A CA 1
ATOM 4304 C C . ASP A 1 556 ? -48.786 -25.050 7.876 1.00 37.81 556 ASP A C 1
ATOM 4306 O O . ASP A 1 556 ? -49.034 -25.381 9.033 1.00 37.81 556 ASP A O 1
ATOM 4310 N N . SER A 1 557 ? -48.900 -23.806 7.400 1.00 40.16 557 SER A N 1
ATOM 4311 C CA . SER A 1 557 ? -49.974 -22.829 7.643 1.00 40.16 557 SER A CA 1
ATOM 4312 C C . SER A 1 557 ? -50.385 -22.417 9.073 1.00 40.16 557 SER A C 1
ATOM 4314 O O . SER A 1 557 ? -51.040 -23.159 9.797 1.00 40.16 557 SER A O 1
ATOM 4316 N N . ALA A 1 558 ? -50.249 -21.113 9.365 1.00 37.53 558 ALA A N 1
ATOM 4317 C CA . ALA A 1 558 ? -51.290 -20.359 10.072 1.00 37.53 558 ALA A CA 1
ATOM 4318 C C . ALA A 1 558 ? -51.321 -18.881 9.643 1.00 37.53 558 ALA A C 1
ATOM 4320 O O . ALA A 1 558 ? -50.332 -18.156 9.689 1.00 37.53 558 ALA A O 1
ATOM 4321 N N . ASN A 1 559 ? -52.515 -18.482 9.225 1.00 40.72 559 ASN A N 1
ATOM 4322 C CA . ASN A 1 559 ? -52.953 -17.180 8.751 1.00 40.72 559 ASN A CA 1
ATOM 4323 C C . ASN A 1 559 ? -53.449 -16.349 9.954 1.00 40.72 559 ASN A C 1
ATOM 4325 O O . ASN A 1 559 ? -54.171 -16.896 10.788 1.00 40.72 559 ASN A O 1
ATOM 4329 N N . ALA A 1 560 ? -53.136 -15.052 10.037 1.00 36.56 560 ALA A N 1
ATOM 4330 C CA . ALA A 1 560 ? -53.839 -14.124 10.931 1.00 36.56 560 ALA A CA 1
ATOM 4331 C C . ALA A 1 560 ? -53.781 -12.683 10.400 1.00 36.56 560 ALA A C 1
ATOM 4333 O O . ALA A 1 560 ? -52.806 -11.956 10.572 1.00 36.56 560 ALA A O 1
ATOM 4334 N N . SER A 1 561 ? -54.876 -12.295 9.758 1.00 42.47 561 SER A N 1
ATOM 4335 C CA . SER A 1 561 ? -55.326 -10.926 9.522 1.00 42.47 561 SER A CA 1
ATOM 4336 C C . SER A 1 561 ? -55.785 -10.259 10.826 1.00 42.47 561 SER A C 1
ATOM 4338 O O . SER A 1 561 ? -56.568 -10.872 11.553 1.00 42.47 561 SER A O 1
ATOM 4340 N N . ALA A 1 562 ? -55.425 -8.995 11.061 1.00 38.09 562 ALA A N 1
ATOM 4341 C CA . ALA A 1 562 ? -56.253 -8.061 11.831 1.00 38.09 562 ALA A CA 1
ATOM 4342 C C . ALA A 1 562 ? -55.881 -6.603 11.520 1.00 38.09 562 ALA A C 1
ATOM 4344 O O . ALA A 1 562 ? -54.727 -6.195 11.628 1.00 38.09 562 ALA A O 1
ATOM 4345 N N . ASP A 1 563 ? -56.912 -5.869 11.123 1.00 37.50 563 ASP A N 1
ATOM 4346 C CA . ASP A 1 563 ? -56.973 -4.460 10.760 1.00 37.50 563 ASP A CA 1
ATOM 4347 C C . ASP A 1 563 ? -57.016 -3.516 11.978 1.00 37.50 563 ASP A C 1
ATOM 4349 O O . ASP A 1 563 ? -57.496 -3.883 13.050 1.00 37.50 563 ASP A O 1
ATOM 4353 N N . SER A 1 564 ? -56.697 -2.247 11.698 1.00 41.00 564 SER A N 1
ATOM 4354 C CA . SER A 1 564 ? -57.174 -1.007 12.347 1.00 41.00 564 SER A CA 1
ATOM 4355 C C . SER A 1 564 ? -56.733 -0.659 13.783 1.00 41.00 564 SER A C 1
ATOM 4357 O O . SER A 1 564 ? -57.040 -1.357 14.743 1.00 41.00 564 SER A O 1
ATOM 4359 N N . ALA A 1 565 ? -56.131 0.525 13.954 1.00 36.75 565 ALA A N 1
ATOM 4360 C CA . ALA A 1 565 ? -56.833 1.679 14.529 1.00 36.75 565 ALA A CA 1
ATOM 4361 C C . ALA A 1 565 ? -55.972 2.954 14.493 1.00 36.75 565 ALA A C 1
ATOM 4363 O O . ALA A 1 565 ? -54.783 2.964 14.801 1.00 36.75 565 ALA A O 1
ATOM 4364 N N . ASP A 1 566 ? -56.664 4.012 14.106 1.00 42.22 566 ASP A N 1
ATOM 4365 C CA . ASP A 1 566 ? -56.312 5.419 14.019 1.00 42.22 566 ASP A CA 1
ATOM 4366 C C . ASP A 1 566 ? -56.180 6.050 15.422 1.00 42.22 566 ASP A C 1
ATOM 4368 O O . ASP A 1 566 ? -57.028 5.800 16.280 1.00 42.22 566 ASP A O 1
ATOM 4372 N N . THR A 1 567 ? -55.177 6.904 15.649 1.00 39.16 567 THR A N 1
ATOM 4373 C CA . THR A 1 567 ? -55.234 7.931 16.706 1.00 39.16 567 THR A CA 1
ATOM 4374 C C . THR A 1 567 ? -54.528 9.203 16.251 1.00 39.16 567 THR A C 1
ATOM 4376 O O . THR A 1 567 ? -53.304 9.324 16.299 1.00 39.16 567 THR A O 1
ATOM 4379 N N . THR A 1 568 ? -55.354 10.166 15.863 1.00 44.03 568 THR A N 1
ATOM 4380 C CA . THR A 1 568 ? -55.101 11.604 15.858 1.00 44.03 568 THR A CA 1
ATOM 4381 C C . THR A 1 568 ? -54.724 12.118 17.251 1.00 44.03 568 THR A C 1
ATOM 4383 O O . THR A 1 568 ? -55.473 11.875 18.198 1.00 44.03 568 THR A O 1
ATOM 4386 N N . THR A 1 569 ? -53.669 12.933 17.346 1.00 39.91 569 THR A N 1
ATOM 4387 C CA . THR A 1 569 ? -53.538 13.949 18.404 1.00 39.91 569 THR A CA 1
ATOM 4388 C C . THR A 1 569 ? -52.912 15.212 17.816 1.00 39.91 569 THR A C 1
ATOM 4390 O O . THR A 1 569 ? -51.706 15.277 17.586 1.00 39.91 569 THR A O 1
ATOM 4393 N N . ASP A 1 570 ? -53.764 16.207 17.575 1.00 39.53 570 ASP A N 1
ATOM 4394 C CA . ASP A 1 570 ? -53.411 17.624 17.500 1.00 39.53 570 ASP A CA 1
ATOM 4395 C C . ASP A 1 570 ? -52.845 18.100 18.843 1.00 39.53 570 ASP A C 1
ATOM 4397 O O . ASP A 1 570 ? -53.427 17.781 19.880 1.00 39.53 570 ASP A O 1
ATOM 4401 N N . SER A 1 571 ? -51.812 18.952 18.818 1.00 36.31 571 SER A N 1
ATOM 4402 C CA . SER A 1 571 ? -51.869 20.257 19.502 1.00 36.31 571 SER A CA 1
ATOM 4403 C C . SER A 1 571 ? -50.576 21.081 19.370 1.00 36.31 571 SER A C 1
ATOM 4405 O O . SER A 1 571 ? -49.532 20.723 19.911 1.00 36.31 571 SER A O 1
ATOM 4407 N N . THR A 1 572 ? -50.767 22.258 18.765 1.00 37.22 572 THR A N 1
ATOM 4408 C CA . THR A 1 572 ? -50.292 23.604 19.152 1.00 37.22 572 THR A CA 1
ATOM 4409 C C . THR A 1 572 ? -48.871 24.090 18.846 1.00 37.22 572 THR A C 1
ATOM 4411 O O . THR A 1 572 ? -47.872 23.612 19.375 1.00 37.22 572 THR A O 1
ATOM 4414 N N . ASP A 1 573 ? -48.890 25.182 18.075 1.00 40.12 573 ASP A N 1
ATOM 4415 C CA . ASP A 1 573 ? -47.897 26.231 17.863 1.00 40.12 573 ASP A CA 1
ATOM 4416 C C . ASP A 1 573 ? -47.135 26.694 19.113 1.00 40.12 573 ASP A C 1
ATOM 4418 O O . ASP A 1 573 ? -47.718 26.988 20.158 1.00 40.12 573 ASP A O 1
ATOM 4422 N N . ALA A 1 574 ? -45.841 26.952 18.917 1.00 38.12 574 ALA A N 1
ATOM 4423 C CA . ALA A 1 574 ? -45.135 28.033 19.595 1.00 38.12 574 ALA A CA 1
ATOM 4424 C C . ALA A 1 574 ? -44.152 28.695 18.618 1.00 38.12 574 ALA A C 1
ATOM 4426 O O . ALA A 1 574 ? -43.064 28.199 18.331 1.00 38.12 574 ALA A O 1
ATOM 4427 N N . SER A 1 575 ? -44.565 29.853 18.117 1.00 39.06 575 SER A N 1
ATOM 4428 C CA . SER A 1 575 ? -43.740 30.850 17.448 1.00 39.06 575 SER A CA 1
ATOM 4429 C C . SER A 1 575 ? -42.616 31.351 18.362 1.00 39.06 575 SER A C 1
ATOM 4431 O O . SER A 1 575 ? -42.905 31.885 19.433 1.00 39.06 575 SER A O 1
ATOM 4433 N N . THR A 1 576 ? -41.360 31.301 17.907 1.00 37.91 576 THR A N 1
ATOM 4434 C CA . THR A 1 576 ? -40.321 32.235 18.374 1.00 37.91 576 THR A CA 1
ATOM 4435 C C . THR A 1 576 ? -39.544 32.769 17.177 1.00 37.91 576 THR A C 1
ATOM 4437 O O . THR A 1 576 ? -39.035 32.011 16.356 1.00 37.91 576 THR A O 1
ATOM 4440 N N . ALA A 1 577 ? -39.532 34.092 17.067 1.00 35.94 577 ALA A N 1
ATOM 4441 C CA . ALA A 1 577 ? -38.964 34.871 15.984 1.00 35.94 577 ALA A CA 1
ATOM 4442 C C . ALA A 1 577 ? -37.436 35.048 16.087 1.00 35.94 577 ALA A C 1
ATOM 4444 O O . ALA A 1 577 ? -36.881 35.050 17.181 1.00 35.94 577 ALA A O 1
ATOM 4445 N N . SER A 1 578 ? -36.847 35.327 14.918 1.00 38.25 578 SER A N 1
ATOM 4446 C CA . SER A 1 578 ? -35.688 36.196 14.647 1.00 38.25 578 SER A CA 1
ATOM 4447 C C . SER A 1 578 ? -34.326 35.899 15.285 1.00 38.25 578 SER A C 1
ATOM 4449 O O . SER A 1 578 ? -34.129 36.104 16.476 1.00 38.25 578 SER A O 1
ATOM 4451 N N . ALA A 1 579 ? -33.328 35.670 14.423 1.00 36.19 579 ALA A N 1
ATOM 4452 C CA . ALA A 1 579 ? -32.204 36.603 14.265 1.00 36.19 579 ALA A CA 1
ATOM 4453 C C . ALA A 1 579 ? -31.415 36.291 12.979 1.00 36.19 579 ALA A C 1
ATOM 4455 O O . ALA A 1 579 ? -30.666 35.319 12.911 1.00 36.19 579 ALA A O 1
ATOM 4456 N N . ASP A 1 580 ? -31.580 37.160 11.980 1.00 40.50 580 ASP A N 1
ATOM 4457 C CA . ASP A 1 580 ? -30.608 37.378 10.909 1.00 40.50 580 ASP A CA 1
ATOM 4458 C C . ASP A 1 580 ? -29.261 37.772 11.528 1.00 40.50 580 ASP A C 1
ATOM 4460 O O . ASP A 1 580 ? -29.188 38.699 12.338 1.00 40.50 580 ASP A O 1
ATOM 4464 N N . THR A 1 581 ? -28.183 37.104 11.122 1.00 36.78 581 THR A N 1
ATOM 4465 C CA . THR A 1 581 ? -26.816 37.584 11.354 1.00 36.78 581 THR A CA 1
ATOM 4466 C C . THR A 1 581 ? -26.096 37.708 10.022 1.00 36.78 581 THR A C 1
ATOM 4468 O O . THR A 1 581 ? -25.484 36.781 9.502 1.00 36.78 581 THR A O 1
ATOM 4471 N N . THR A 1 582 ? -26.166 38.921 9.482 1.00 37.41 582 THR A N 1
ATOM 4472 C CA . THR A 1 582 ? -25.226 39.461 8.504 1.00 37.41 582 THR A CA 1
ATOM 4473 C C . THR A 1 582 ? -23.808 39.388 9.066 1.00 37.41 582 THR A C 1
ATOM 4475 O O . THR A 1 582 ? -23.502 40.063 10.050 1.00 37.41 582 THR A O 1
ATOM 4478 N N . THR A 1 583 ? -22.928 38.614 8.434 1.00 36.62 583 THR A N 1
ATOM 4479 C CA . THR A 1 583 ? -21.480 38.734 8.638 1.00 36.62 583 THR A CA 1
ATOM 4480 C C . THR A 1 583 ? -20.878 39.487 7.461 1.00 36.62 583 THR A C 1
ATOM 4482 O O . THR A 1 583 ? -20.887 39.046 6.317 1.00 36.62 583 THR A O 1
ATOM 4485 N N . THR A 1 584 ? -20.402 40.683 7.779 1.00 31.53 584 THR A N 1
ATOM 4486 C CA . THR A 1 584 ? -19.633 41.593 6.937 1.00 31.53 584 THR A CA 1
ATOM 4487 C C . THR A 1 584 ? -18.309 40.952 6.521 1.00 31.53 584 THR A C 1
ATOM 4489 O O . THR A 1 584 ? -17.460 40.693 7.374 1.00 31.53 584 THR A O 1
ATOM 4492 N N . SER A 1 585 ? -18.108 40.739 5.221 1.00 39.53 585 SER A N 1
ATOM 4493 C CA . SER A 1 585 ? -16.792 40.466 4.643 1.00 39.53 585 SER A CA 1
ATOM 4494 C C . SER A 1 585 ? -15.982 41.763 4.600 1.00 39.53 585 SER A C 1
ATOM 4496 O O . SER A 1 585 ? -16.387 42.740 3.972 1.00 39.53 585 SER A O 1
ATOM 4498 N N . VAL A 1 586 ? -14.857 41.771 5.311 1.00 38.62 586 VAL A N 1
ATOM 4499 C CA . VAL A 1 586 ? -13.867 42.851 5.310 1.00 38.62 586 VAL A CA 1
ATOM 4500 C C . VAL A 1 586 ? -12.973 42.694 4.084 1.00 38.62 586 VAL A C 1
ATOM 4502 O O . VAL A 1 586 ? -12.250 41.706 3.963 1.00 38.62 586 VAL A O 1
ATOM 4505 N N . ASP A 1 587 ? -13.004 43.692 3.204 1.00 33.75 587 ASP A N 1
ATOM 4506 C CA . ASP A 1 587 ? -12.027 43.878 2.137 1.00 33.75 587 ASP A CA 1
ATOM 4507 C C . ASP A 1 587 ? -10.649 44.184 2.734 1.00 33.75 587 ASP A C 1
ATOM 4509 O O . ASP A 1 587 ? -10.470 45.159 3.468 1.00 33.75 587 ASP A O 1
ATOM 4513 N N . THR A 1 588 ? -9.646 43.380 2.381 1.00 35.53 588 THR A N 1
ATOM 4514 C CA . THR A 1 588 ? -8.236 43.757 2.535 1.00 35.53 588 THR A CA 1
ATOM 4515 C C . THR A 1 588 ? -7.619 43.917 1.154 1.00 35.53 588 THR A C 1
ATOM 4517 O O . THR A 1 588 ? -7.294 42.954 0.464 1.00 35.53 588 THR A O 1
ATOM 4520 N N . ALA A 1 589 ? -7.472 45.177 0.752 1.00 33.75 589 ALA A N 1
ATOM 4521 C CA . ALA A 1 589 ? -6.697 45.581 -0.404 1.00 33.75 589 ALA A CA 1
ATOM 4522 C C . ALA A 1 589 ? -5.209 45.288 -0.161 1.00 33.75 589 ALA A C 1
ATOM 4524 O O . ALA A 1 589 ? -4.608 45.842 0.758 1.00 33.75 589 ALA A O 1
ATOM 4525 N N . THR A 1 590 ? -4.599 44.474 -1.024 1.00 37.12 590 THR A N 1
ATOM 4526 C CA . THR A 1 590 ? -3.146 44.486 -1.229 1.00 37.12 590 THR A CA 1
ATOM 4527 C C . THR A 1 590 ? -2.874 44.914 -2.661 1.00 37.12 590 THR A C 1
ATOM 4529 O O . THR A 1 590 ? -3.278 44.264 -3.622 1.00 37.12 590 THR A O 1
ATOM 4532 N N . ALA A 1 591 ? -2.224 46.068 -2.776 1.00 34.66 591 ALA A N 1
ATOM 4533 C CA . ALA A 1 591 ? -1.790 46.672 -4.019 1.00 34.66 591 ALA A CA 1
ATOM 4534 C C . ALA A 1 591 ? -0.757 45.789 -4.733 1.00 34.66 591 ALA A C 1
ATOM 4536 O O . ALA A 1 591 ? 0.202 45.325 -4.124 1.00 34.66 591 ALA A O 1
ATOM 4537 N N . SER A 1 592 ? -0.914 45.623 -6.043 1.00 34.81 592 SER A N 1
ATOM 4538 C CA . SER A 1 592 ? 0.165 45.214 -6.941 1.00 34.81 592 SER A CA 1
ATOM 4539 C C . SER A 1 592 ? 0.194 46.194 -8.104 1.00 34.81 592 SER A C 1
ATOM 4541 O O . SER A 1 592 ? -0.773 46.338 -8.851 1.00 34.81 592 SER A O 1
ATOM 4543 N N . ALA A 1 593 ? 1.291 46.944 -8.158 1.00 34.28 593 ALA A N 1
ATOM 4544 C CA . ALA A 1 593 ? 1.596 47.941 -9.165 1.00 34.28 593 ALA A CA 1
ATOM 4545 C C . ALA A 1 593 ? 1.707 47.301 -10.556 1.00 34.28 593 ALA A C 1
ATOM 4547 O O . ALA A 1 593 ? 2.164 46.170 -10.706 1.00 34.28 593 ALA A O 1
ATOM 4548 N N . GLY A 1 594 ? 1.251 48.048 -11.559 1.00 31.58 594 GLY A N 1
ATOM 4549 C CA . GLY A 1 594 ? 1.092 47.574 -12.923 1.00 31.58 594 GLY A CA 1
ATOM 4550 C C . GLY A 1 594 ? 2.387 47.335 -13.691 1.00 31.58 594 GLY A C 1
ATOM 4551 O O . GLY A 1 594 ? 3.427 47.928 -13.415 1.00 31.58 594 GLY A O 1
ATOM 4552 N N . ILE A 1 595 ? 2.254 46.526 -14.742 1.00 32.81 595 ILE A N 1
ATOM 4553 C CA . ILE A 1 595 ? 3.100 46.579 -15.930 1.00 32.81 595 ILE A CA 1
ATOM 4554 C C . ILE A 1 595 ? 2.186 46.571 -17.159 1.00 32.81 595 ILE A C 1
ATOM 4556 O O . ILE A 1 595 ? 1.178 45.873 -17.235 1.00 32.81 595 ILE A O 1
ATOM 4560 N N . THR A 1 596 ? 2.543 47.465 -18.066 1.00 32.12 596 THR A N 1
ATOM 4561 C CA . THR A 1 596 ? 1.816 48.005 -19.207 1.00 32.12 596 THR A CA 1
ATOM 4562 C C . THR A 1 596 ? 1.581 46.993 -20.330 1.00 32.12 596 THR A C 1
ATOM 4564 O O . THR A 1 596 ? 2.422 46.149 -20.625 1.00 32.12 596 THR A O 1
ATOM 4567 N N . ALA A 1 597 ? 0.435 47.151 -20.992 1.00 31.69 597 ALA A N 1
ATOM 4568 C CA . ALA A 1 597 ? -0.015 46.417 -22.166 1.00 31.69 597 ALA A CA 1
ATOM 4569 C C . ALA A 1 597 ? 0.920 46.545 -23.386 1.00 31.69 597 ALA A C 1
ATOM 4571 O O . ALA A 1 597 ? 1.350 47.642 -23.743 1.00 31.69 597 ALA A O 1
ATOM 4572 N N . GLY A 1 598 ? 1.117 45.423 -24.082 1.00 27.88 598 GLY A N 1
ATOM 4573 C CA . GLY A 1 598 ? 1.573 45.349 -25.469 1.00 27.88 598 GLY A CA 1
ATOM 4574 C C . GLY A 1 598 ? 0.544 44.574 -26.289 1.00 27.88 598 GLY A C 1
ATOM 4575 O O . GLY A 1 598 ? 0.481 43.352 -26.229 1.00 27.88 598 GLY A O 1
ATOM 4576 N N . PHE A 1 599 ? -0.301 45.310 -27.004 1.00 29.27 599 PHE A N 1
ATOM 4577 C CA . PHE A 1 599 ? -1.365 44.819 -27.876 1.00 29.27 599 PHE A CA 1
ATOM 4578 C C . PHE A 1 599 ? -0.758 44.429 -29.235 1.00 29.27 599 PHE A C 1
ATOM 4580 O O . PHE A 1 599 ? -0.177 45.286 -29.899 1.00 29.27 599 PHE A O 1
ATOM 4587 N N . VAL A 1 600 ? -0.902 43.175 -29.675 1.00 31.98 600 VAL A N 1
ATOM 4588 C CA . VAL A 1 600 ? -0.698 42.789 -31.083 1.00 31.98 600 VAL A CA 1
ATOM 4589 C C . VAL A 1 600 ? -1.879 41.938 -31.535 1.00 31.98 600 VAL A C 1
ATOM 4591 O O . VAL A 1 600 ? -2.026 40.774 -31.177 1.00 31.98 600 VAL A O 1
ATOM 4594 N N . THR A 1 601 ? -2.733 42.564 -32.335 1.00 35.25 601 THR A N 1
ATOM 4595 C CA . THR A 1 601 ? -3.716 41.939 -33.221 1.00 35.25 601 THR A CA 1
ATOM 4596 C C . THR A 1 601 ? -3.022 41.071 -34.267 1.00 35.25 601 THR A C 1
ATOM 4598 O O . THR A 1 601 ? -2.197 41.582 -35.023 1.00 35.25 601 THR A O 1
ATOM 4601 N N . ALA A 1 602 ? -3.426 39.807 -34.386 1.00 32.16 602 ALA A N 1
ATOM 4602 C CA . ALA A 1 602 ? -3.195 39.005 -35.582 1.00 32.16 602 ALA A CA 1
ATOM 4603 C C . ALA A 1 602 ? -4.513 38.377 -36.049 1.00 32.16 602 ALA A C 1
ATOM 4605 O O . ALA A 1 602 ? -5.260 37.760 -35.294 1.00 32.16 602 ALA A O 1
ATOM 4606 N N . THR A 1 603 ? -4.798 38.649 -37.313 1.00 30.73 603 THR A N 1
ATOM 4607 C CA . THR A 1 603 ? -5.998 38.361 -38.088 1.00 30.73 603 THR A CA 1
ATOM 4608 C C . THR A 1 603 ? -6.130 36.895 -38.498 1.00 30.73 603 THR A C 1
ATOM 4610 O O . THR A 1 603 ? -5.148 36.196 -38.723 1.00 30.73 603 THR A O 1
ATOM 4613 N N . SER A 1 604 ? -7.388 36.493 -38.664 1.00 33.75 604 SER A N 1
ATOM 4614 C CA . SER A 1 604 ? -7.915 35.246 -39.220 1.00 33.75 604 SER A CA 1
ATOM 4615 C C . SER A 1 604 ? -7.278 34.750 -40.525 1.00 33.75 604 SER A C 1
ATOM 4617 O O . SER A 1 604 ? -7.134 35.540 -41.455 1.00 33.75 604 SER A O 1
ATOM 4619 N N . THR A 1 605 ? -7.179 33.426 -40.673 1.00 29.22 605 THR A N 1
ATOM 4620 C CA . THR A 1 605 ? -7.594 32.716 -41.900 1.00 29.22 605 THR A CA 1
ATOM 4621 C C . THR A 1 605 ? -8.051 31.291 -41.574 1.00 29.22 605 THR A C 1
ATOM 4623 O O . THR A 1 605 ? -7.262 30.379 -41.354 1.00 29.22 605 THR A O 1
ATOM 4626 N N . SER A 1 606 ? -9.369 31.099 -41.575 1.00 34.06 606 SER A N 1
ATOM 4627 C CA . SER A 1 606 ? -10.035 29.801 -41.669 1.00 34.06 606 SER A CA 1
ATOM 4628 C C . SER A 1 606 ? -9.877 29.242 -43.086 1.00 34.06 606 SER A C 1
ATOM 4630 O O . SER A 1 606 ? -10.272 29.904 -44.047 1.00 34.06 606 SER A O 1
ATOM 4632 N N . THR A 1 607 ? -9.367 28.020 -43.230 1.00 31.77 607 THR A N 1
ATOM 4633 C CA . THR A 1 607 ? -9.537 27.225 -44.454 1.00 31.77 607 THR A CA 1
ATOM 4634 C C . THR A 1 607 ? -10.260 25.931 -44.115 1.00 31.77 607 THR A C 1
ATOM 4636 O O . THR A 1 607 ? -9.747 25.050 -43.436 1.00 31.77 607 THR A O 1
ATOM 4639 N N . SER A 1 608 ? -11.503 25.868 -44.579 1.00 34.31 608 SER A N 1
ATOM 4640 C CA . SER A 1 608 ? -12.360 24.692 -44.597 1.00 34.31 608 SER A CA 1
ATOM 4641 C C . SER A 1 608 ? -11.898 23.754 -45.713 1.00 34.31 608 SER A C 1
ATOM 4643 O O . SER A 1 608 ? -11.778 24.189 -46.858 1.00 34.31 608 SER A O 1
ATOM 4645 N N . ALA A 1 609 ? -11.705 22.469 -45.416 1.00 31.92 609 ALA A N 1
ATOM 4646 C CA . ALA A 1 609 ? -11.585 21.423 -46.428 1.00 31.92 609 ALA A CA 1
ATOM 4647 C C . ALA A 1 609 ? -12.767 20.453 -46.298 1.00 31.92 609 ALA A C 1
ATOM 4649 O O . ALA A 1 609 ? -12.961 19.806 -45.271 1.00 31.92 609 ALA A O 1
ATOM 4650 N N . LEU A 1 610 ? -13.579 20.414 -47.355 1.00 31.53 610 LEU A N 1
ATOM 4651 C CA . LEU A 1 610 ? -14.709 19.515 -47.557 1.00 31.53 610 LEU A CA 1
ATOM 4652 C C . LEU A 1 610 ? -14.232 18.217 -48.241 1.00 31.53 610 LEU A C 1
ATOM 4654 O O . LEU A 1 610 ? -13.518 18.278 -49.235 1.00 31.53 610 LEU A O 1
ATOM 4658 N N . PHE A 1 611 ? -14.704 17.087 -47.711 1.00 30.16 611 PHE A N 1
ATOM 4659 C CA . PHE A 1 611 ? -15.047 15.796 -48.333 1.00 30.16 611 PHE A CA 1
ATOM 4660 C C . PHE A 1 611 ? -14.301 15.267 -49.577 1.00 30.16 611 PHE A C 1
ATOM 4662 O O . PHE A 1 611 ? -14.380 15.816 -50.671 1.00 30.16 611 PHE A O 1
ATOM 4669 N N . THR A 1 612 ? -13.860 14.008 -49.471 1.00 27.80 612 THR A N 1
ATOM 4670 C CA . THR A 1 612 ? -14.250 12.953 -50.433 1.00 27.80 612 THR A CA 1
ATOM 4671 C C . THR A 1 612 ? -14.155 11.572 -49.776 1.00 27.80 612 THR A C 1
ATOM 4673 O O . THR A 1 612 ? -13.077 11.015 -49.597 1.00 27.80 612 THR A O 1
ATOM 4676 N N . ALA A 1 613 ? -15.308 11.015 -49.399 1.00 30.12 613 ALA A N 1
ATOM 4677 C CA . ALA A 1 613 ? -15.448 9.610 -49.035 1.00 30.12 613 ALA A CA 1
ATOM 4678 C C . ALA A 1 613 ? -15.673 8.807 -50.321 1.00 30.12 613 ALA A C 1
ATOM 4680 O O . ALA A 1 613 ? -16.658 9.032 -51.024 1.00 30.12 613 ALA A O 1
ATOM 4681 N N . THR A 1 614 ? -14.768 7.879 -50.629 1.00 30.41 614 THR A N 1
ATOM 4682 C CA . THR A 1 614 ? -14.975 6.898 -51.700 1.00 30.41 614 THR A CA 1
ATOM 4683 C C . THR A 1 614 ? -15.413 5.594 -51.052 1.00 30.41 614 THR A C 1
ATOM 4685 O O . THR A 1 614 ? -14.629 4.931 -50.379 1.00 30.41 614 THR A O 1
ATOM 4688 N N . ALA A 1 615 ? -16.687 5.252 -51.227 1.00 31.78 615 ALA A N 1
ATOM 4689 C CA . ALA A 1 615 ? -17.222 3.943 -50.896 1.00 31.78 615 ALA A CA 1
ATOM 4690 C C . ALA A 1 615 ? -16.747 2.925 -51.943 1.00 31.78 615 ALA A C 1
ATOM 4692 O O . ALA A 1 615 ? -16.984 3.111 -53.136 1.00 31.78 615 ALA A O 1
ATOM 4693 N N . VAL A 1 616 ? -16.122 1.833 -51.500 1.00 29.09 616 VAL A N 1
ATOM 4694 C CA . VAL A 1 616 ? -15.960 0.620 -52.309 1.00 29.09 616 VAL A CA 1
ATOM 4695 C C . VAL A 1 616 ? -16.794 -0.477 -51.661 1.00 29.09 616 VAL A C 1
ATOM 4697 O O . VAL A 1 616 ? -16.468 -1.005 -50.603 1.00 29.09 616 VAL A O 1
ATOM 4700 N N . VAL A 1 617 ? -17.914 -0.767 -52.318 1.00 30.97 617 VAL A N 1
ATOM 4701 C CA . VAL A 1 617 ? -18.731 -1.969 -52.155 1.00 30.97 617 VAL A CA 1
ATOM 4702 C C . VAL A 1 617 ? -18.205 -3.008 -53.138 1.00 30.97 617 VAL A C 1
ATOM 4704 O O . VAL A 1 617 ? -18.054 -2.672 -54.308 1.00 30.97 617 VAL A O 1
ATOM 4707 N N . LEU A 1 618 ? -17.960 -4.234 -52.663 1.00 28.95 618 LEU A N 1
ATOM 4708 C CA . LEU A 1 618 ? -17.949 -5.542 -53.357 1.00 28.95 618 LEU A CA 1
ATOM 4709 C C . LEU A 1 618 ? -17.097 -6.478 -52.482 1.00 28.95 618 LEU A C 1
ATOM 4711 O O . LEU A 1 618 ? -16.004 -6.111 -52.085 1.00 28.95 618 LEU A O 1
ATOM 4715 N N . GLY A 1 619 ? -17.474 -7.691 -52.115 1.00 27.53 619 GLY A N 1
ATOM 4716 C CA . GLY A 1 619 ? -18.599 -8.541 -52.454 1.00 27.53 619 GLY A CA 1
ATOM 4717 C C . GLY A 1 619 ? -18.270 -9.902 -51.835 1.00 27.53 619 GLY A C 1
ATOM 4718 O O . GLY A 1 619 ? -17.135 -10.367 -51.912 1.00 27.53 619 GLY A O 1
ATOM 4719 N N . SER A 1 620 ? -19.236 -10.507 -51.156 1.00 31.62 620 SER A N 1
ATOM 4720 C CA . SER A 1 620 ? -19.108 -11.834 -50.560 1.00 31.62 620 SER A CA 1
ATOM 4721 C C . SER A 1 620 ? -18.858 -12.892 -51.638 1.00 31.62 620 SER A C 1
ATOM 4723 O O . SER A 1 620 ? -19.638 -12.989 -52.584 1.00 31.62 620 SER A O 1
ATOM 4725 N N . ILE A 1 621 ? -17.838 -13.736 -51.464 1.00 30.75 621 ILE A N 1
ATOM 4726 C CA . ILE A 1 621 ? -17.769 -15.044 -52.125 1.00 30.75 621 ILE A CA 1
ATOM 4727 C C . ILE A 1 621 ? -17.562 -16.120 -51.062 1.00 30.75 621 ILE A C 1
ATOM 4729 O O . ILE A 1 621 ? -16.554 -16.179 -50.364 1.00 30.75 621 ILE A O 1
ATOM 4733 N N . ILE A 1 622 ? -18.588 -16.958 -50.972 1.00 35.34 622 ILE A N 1
ATOM 4734 C CA . ILE A 1 622 ? -18.628 -18.267 -50.335 1.00 35.34 622 ILE A CA 1
ATOM 4735 C C . ILE A 1 622 ? -17.797 -19.230 -51.190 1.00 35.34 622 ILE A C 1
ATOM 4737 O O . ILE A 1 622 ? -18.050 -19.335 -52.389 1.00 35.34 622 ILE A O 1
ATOM 4741 N N . LEU A 1 623 ? -16.907 -20.018 -50.583 1.00 31.50 623 LEU A N 1
ATOM 4742 C CA . LEU A 1 623 ? -16.565 -21.329 -51.135 1.00 31.50 623 LEU A CA 1
ATOM 4743 C C . LEU A 1 623 ? -16.353 -22.355 -50.021 1.00 31.50 623 LEU A C 1
ATOM 4745 O O . LEU A 1 623 ? -15.479 -22.246 -49.167 1.00 31.50 623 LEU A O 1
ATOM 4749 N N . LYS A 1 624 ? -17.251 -23.338 -50.052 1.00 35.47 624 LYS A N 1
ATOM 4750 C CA . LYS A 1 624 ? -17.283 -24.571 -49.275 1.00 35.47 624 LYS A CA 1
ATOM 4751 C C . LYS A 1 624 ? -16.402 -25.602 -49.997 1.00 35.47 624 LYS A C 1
ATOM 4753 O O . LYS A 1 624 ? -16.477 -25.687 -51.216 1.00 35.47 624 LYS A O 1
ATOM 4758 N N . ALA A 1 625 ? -15.632 -26.350 -49.206 1.00 38.03 625 ALA A N 1
ATOM 4759 C CA . ALA A 1 625 ? -15.145 -27.730 -49.360 1.00 38.03 625 ALA A CA 1
ATOM 4760 C C . ALA A 1 625 ? -15.174 -28.428 -50.740 1.00 38.03 625 ALA A C 1
ATOM 4762 O O . ALA A 1 625 ? -16.227 -28.484 -51.369 1.00 38.03 625 ALA A O 1
ATOM 4763 N N . LEU A 1 626 ? -14.079 -29.138 -51.076 1.00 37.91 626 LEU A N 1
ATOM 4764 C CA . LEU A 1 626 ? -14.044 -30.605 -51.290 1.00 37.91 626 LEU A CA 1
ATOM 4765 C C . LEU A 1 626 ? -12.640 -31.130 -51.687 1.00 37.91 626 LEU A C 1
ATOM 4767 O O . LEU A 1 626 ? -12.073 -30.626 -52.648 1.00 37.91 626 LEU A O 1
ATOM 4771 N N . GLY A 1 627 ? -12.199 -32.195 -50.986 1.00 35.28 627 GLY A N 1
ATOM 4772 C CA . GLY A 1 627 ? -11.285 -33.293 -51.395 1.00 35.28 627 GLY A CA 1
ATOM 4773 C C . GLY A 1 627 ? -9.819 -32.952 -51.714 1.00 35.28 627 GLY A C 1
ATOM 4774 O O . GLY A 1 627 ? -9.525 -31.886 -52.224 1.00 35.28 627 GLY A O 1
ATOM 4775 N N . GLY A 1 628 ? -8.820 -33.796 -51.470 1.00 40.34 628 GLY A N 1
ATOM 4776 C CA . GLY A 1 628 ? -8.766 -35.183 -51.015 1.00 40.34 628 GLY A CA 1
ATOM 4777 C C . GLY A 1 628 ? -7.483 -35.812 -51.575 1.00 40.34 628 GLY A C 1
ATOM 4778 O O . GLY A 1 628 ? -7.340 -35.837 -52.792 1.00 40.34 628 GLY A O 1
ATOM 4779 N N . ASP A 1 629 ? -6.563 -36.188 -50.682 1.00 43.00 629 ASP A N 1
ATOM 4780 C CA . ASP A 1 629 ? -5.591 -37.307 -50.695 1.00 43.00 629 ASP A CA 1
ATOM 4781 C C . ASP A 1 629 ? -4.535 -37.084 -49.599 1.00 43.00 629 ASP A C 1
ATOM 4783 O O . ASP A 1 629 ? -4.018 -35.944 -49.491 1.00 43.00 629 ASP A O 1
#

pLDDT: mean 70.22, std 22.59, range [27.53, 98.25]

Radius of gyration: 35.75 Å; chains: 1; bounding box: 126×98×112 Å

Secondary structure (DSSP, 8-state):
--PPPPPP-------PPPP--EEGGGG-SSTTTS---EEEEPTT-SEEETTEEEEEEEESTT--TT-HHHHHHHHHHHHHHHHHHHHHTTTSPPPPEEEEEESS----TT-TT-SEEEEE-TTT--SEEEEEE--SS-S-THHHHHHHHHHHHHHHHHHH-TT----GGGHHHHHHHHHHHHHHHS---STT-GGGG--TTS-GGG-SGGGHHHHHHHHHTT--HHHHHHHHHHS---SSHHHHHHHHHH-HHHHHHHHHHHHHHHTT--B-TTS-B-PPPTT------EEEEEE---STT-EEE--EEE-TT--EEEEEEEESSEEEEEEEEEE-TTEEEEEEETT--S-EE--S-EEEE----SSEEEEEEEEEE-SSSS-EEEEEEEEEEEE-------SS------S--PPB--PPEE-TTTSSEEPPTTEEEETTTEEEETT-EE-TTTTTT---EESS-TTGGGG--GGG---SSTTEEEEEETTTEEEEEETT-EEBTTS-EES-GGGB-TTEEE-S---S-------------------------------------------------------PPPP------------------------------------------

Sequence (629 aa):
MWRFSQLAILPLLFHVPSATGINCAQFASDPTQEVNLECVQFQGYPATIAGVSVDFYHYTEGWDSSNSQTAGHVQDIRAAADNALPSYSKFATLPDIIFIIVPTLPKTSADADTAGTATCNVQGHTPCYIRIADDVLDKDGSHYKRATAHELYHAIQHRNRPDYQATTASSWWREGSAEYFGNAFYPNHQPLASIITYKPSVHLYEQAHSASLFFLFLWSHGVSWPKIHEIVLHQVAADSFQEARTSMANDADIQYWFPLFAQAHKDGKIFFPDFIYASPPPGEEYQITEHPYTVHLTKDGASIPTPIYGDPFTIQSGLITVESGQTYIFKVKSLKKQANLYYRARGTTPWKQFTTDVTIKVPCSGGTDTYEFLFTSTGDRNTDGADLSVTRKSKQDCRCKRQDGESCPIESNGGFILYPLYNPVTSGAMCPSGTHFTMGAWCCPEGTELDQTVATEMSICCPTSADCSKDIVPDNLRCADPSWVLWSKAFRQVGCCMQGYVPNSQRYCVQDPGELGHGYSSILQAGDSSGAATTDSADTTDSADASTDSADTTTDSANASADSADTTTDSTDASTASADTTTTSVDTATASAGITAGFVTATSTSTSALFTATAVVLGSIILKALGGD